Protein AF-A0A9W8V2T0-F1 (afdb_monomer)

Structure (mmCIF, N/CA/C/O backbone):
data_AF-A0A9W8V2T0-F1
#
_entry.id   AF-A0A9W8V2T0-F1
#
loop_
_atom_site.group_PDB
_atom_site.id
_atom_site.type_symbol
_atom_site.label_atom_id
_atom_site.label_alt_id
_atom_site.label_comp_id
_atom_site.label_asym_id
_atom_site.label_entity_id
_atom_site.label_seq_id
_atom_site.pdbx_PDB_ins_code
_atom_site.Cartn_x
_atom_site.Cartn_y
_atom_site.Cartn_z
_atom_site.occupancy
_atom_site.B_iso_or_equiv
_atom_site.auth_seq_id
_atom_site.auth_comp_id
_atom_site.auth_asym_id
_atom_site.auth_atom_id
_atom_site.pdbx_PDB_model_num
ATOM 1 N N . MET A 1 1 ? 50.355 -18.529 -44.257 1.00 28.36 1 MET A N 1
ATOM 2 C CA . MET A 1 1 ? 51.507 -19.377 -44.651 1.00 28.36 1 MET A CA 1
ATOM 3 C C . MET A 1 1 ? 52.404 -19.595 -43.433 1.00 28.36 1 MET A C 1
ATOM 5 O O . MET A 1 1 ? 52.186 -18.926 -42.431 1.00 28.36 1 MET A O 1
ATOM 9 N N . LYS A 1 2 ? 53.426 -20.462 -43.505 1.00 24.00 2 LYS A N 1
ATOM 10 C CA . LYS A 1 2 ? 54.658 -20.180 -42.750 1.00 24.00 2 LYS A CA 1
ATOM 11 C C . LYS A 1 2 ? 55.338 -19.019 -43.476 1.00 24.00 2 LYS A C 1
ATOM 13 O O . LYS A 1 2 ? 55.582 -19.161 -44.670 1.00 24.00 2 LYS A O 1
ATOM 18 N N . PHE A 1 3 ? 55.581 -17.896 -42.807 1.00 29.34 3 PHE A N 1
ATOM 19 C CA . PHE A 1 3 ? 56.509 -16.904 -43.347 1.00 29.34 3 PHE A CA 1
ATOM 20 C C . PHE A 1 3 ? 57.902 -17.537 -43.318 1.00 29.34 3 PHE A C 1
ATOM 22 O O . PHE A 1 3 ? 58.311 -18.086 -42.296 1.00 29.34 3 PHE A O 1
ATOM 29 N N . GLN A 1 4 ? 58.564 -17.573 -44.468 1.00 27.45 4 GLN A N 1
ATOM 30 C CA . GLN A 1 4 ? 59.850 -18.230 -44.653 1.00 27.45 4 GLN A CA 1
ATOM 31 C C . GLN A 1 4 ? 60.697 -17.293 -45.510 1.00 27.45 4 GLN A C 1
ATOM 33 O O . GLN A 1 4 ? 60.362 -17.095 -46.672 1.00 27.45 4 GLN A O 1
ATOM 38 N N . ALA A 1 5 ? 61.743 -16.729 -44.895 1.00 35.59 5 ALA A N 1
ATOM 39 C CA . ALA A 1 5 ? 62.474 -15.538 -45.339 1.00 35.59 5 ALA A CA 1
ATOM 40 C C . ALA A 1 5 ? 61.593 -14.272 -45.426 1.00 35.59 5 ALA A C 1
ATOM 42 O O . ALA A 1 5 ? 60.850 -14.070 -46.380 1.00 35.59 5 ALA A O 1
ATOM 43 N N . VAL A 1 6 ? 61.700 -13.413 -44.408 1.00 36.53 6 VAL A N 1
ATOM 44 C CA . VAL A 1 6 ? 61.225 -12.021 -44.403 1.00 36.53 6 VAL A CA 1
ATOM 45 C C . VAL A 1 6 ? 62.241 -11.182 -43.636 1.00 36.53 6 VAL A C 1
ATOM 47 O O . VAL A 1 6 ? 62.574 -11.533 -42.507 1.00 36.53 6 VAL A O 1
ATOM 50 N N . SER A 1 7 ? 62.698 -10.091 -44.253 1.00 43.28 7 SER A N 1
ATOM 51 C CA . SER A 1 7 ? 62.823 -8.759 -43.637 1.00 43.28 7 SER A CA 1
ATOM 52 C C . SER A 1 7 ? 63.526 -7.820 -44.618 1.00 43.28 7 SER A C 1
ATOM 54 O O . SER A 1 7 ? 64.754 -7.761 -44.662 1.00 43.28 7 SER A O 1
ATOM 56 N N . LEU A 1 8 ? 62.746 -7.073 -45.404 1.00 51.28 8 LEU A N 1
ATOM 57 C CA . LEU A 1 8 ? 63.236 -5.872 -46.080 1.00 51.28 8 LEU A CA 1
ATOM 58 C C . LEU A 1 8 ? 62.703 -4.630 -45.362 1.00 51.28 8 LEU A C 1
ATOM 60 O O . LEU A 1 8 ? 61.562 -4.594 -44.900 1.00 51.28 8 LEU A O 1
ATOM 64 N N . LEU A 1 9 ? 63.559 -3.619 -45.250 1.00 51.50 9 LEU A N 1
ATOM 65 C CA . LEU A 1 9 ? 63.324 -2.397 -44.490 1.00 51.50 9 LEU A CA 1
ATOM 66 C C . LEU A 1 9 ? 63.242 -1.219 -45.452 1.00 51.50 9 LEU A C 1
ATOM 68 O O . LEU A 1 9 ? 64.124 -1.056 -46.290 1.00 51.50 9 LEU A O 1
ATOM 72 N N . ALA A 1 10 ? 62.237 -0.357 -45.308 1.00 47.78 10 ALA A N 1
ATOM 73 C CA . ALA A 1 10 ? 62.127 0.832 -46.141 1.00 47.78 10 ALA A CA 1
ATOM 74 C C . ALA A 1 10 ? 61.798 2.094 -45.334 1.00 47.78 10 ALA A C 1
ATOM 76 O O . ALA A 1 10 ? 60.872 2.125 -44.521 1.00 47.78 10 ALA A O 1
ATOM 77 N N . LEU A 1 11 ? 62.567 3.153 -45.588 1.00 50.97 11 LEU A N 1
ATOM 78 C CA . LEU A 1 11 ? 62.460 4.448 -44.914 1.00 50.97 11 LEU A CA 1
ATOM 79 C C . LEU A 1 11 ? 61.895 5.501 -45.875 1.00 50.97 11 LEU A C 1
ATOM 81 O O . LEU A 1 11 ? 62.389 5.637 -46.998 1.00 50.97 11 LEU A O 1
ATOM 85 N N . LEU A 1 12 ? 60.866 6.242 -45.441 1.00 46.62 12 LEU A N 1
ATOM 86 C CA . LEU A 1 12 ? 60.100 7.165 -46.289 1.00 46.62 12 LEU A CA 1
ATOM 87 C C . LEU A 1 12 ? 59.777 8.484 -45.552 1.00 46.62 12 LEU A C 1
ATOM 89 O O . LEU A 1 12 ? 59.241 8.483 -44.444 1.00 46.62 12 LEU A O 1
ATOM 93 N N . SER A 1 13 ? 60.083 9.622 -46.181 1.00 43.47 13 SER A N 1
ATOM 94 C CA . SER A 1 13 ? 59.670 10.971 -45.763 1.00 43.47 13 SER A CA 1
ATOM 95 C C . SER A 1 13 ? 58.387 11.392 -46.493 1.00 43.47 13 SER A C 1
ATOM 97 O O . SER A 1 13 ? 58.352 11.435 -47.722 1.00 43.47 13 SER A O 1
ATOM 99 N N . LEU A 1 14 ? 57.317 11.724 -45.758 1.00 42.28 14 LEU A N 1
ATOM 100 C CA . LEU A 1 14 ? 55.991 11.952 -46.362 1.00 42.28 14 LEU A CA 1
ATOM 101 C C . LEU A 1 14 ? 55.842 13.274 -47.139 1.00 42.28 14 LEU A C 1
ATOM 103 O O . LEU A 1 14 ? 54.879 13.432 -47.887 1.00 42.28 14 LEU A O 1
ATOM 107 N N . SER A 1 15 ? 56.758 14.240 -46.991 1.00 41.16 15 SER A N 1
ATOM 108 C CA . SER A 1 15 ? 56.745 15.460 -47.812 1.00 41.16 15 SER A CA 1
ATOM 109 C C . SER A 1 15 ? 58.103 16.160 -47.892 1.00 41.16 15 SER A C 1
ATOM 111 O O . SER A 1 15 ? 58.844 16.229 -46.914 1.00 41.16 15 SER A O 1
ATOM 113 N N . VAL A 1 16 ? 58.385 16.782 -49.044 1.00 39.28 16 VAL A N 1
ATOM 114 C CA . VAL A 1 16 ? 59.597 17.596 -49.277 1.00 39.28 16 VAL A CA 1
ATOM 115 C C . VAL A 1 16 ? 59.691 18.786 -48.305 1.00 39.28 16 VAL A C 1
ATOM 117 O O . VAL A 1 16 ? 60.788 19.214 -47.950 1.00 39.28 16 VAL A O 1
ATOM 120 N N . SER A 1 17 ? 58.551 19.299 -47.828 1.00 39.34 17 SER A N 1
ATOM 121 C CA . SER A 1 17 ? 58.490 20.409 -46.867 1.00 39.34 17 SER A CA 1
ATOM 122 C C . SER A 1 17 ? 58.836 20.011 -45.426 1.00 39.34 17 SER A C 1
ATOM 124 O O . SER A 1 17 ? 59.241 20.881 -44.657 1.00 39.34 17 SER A O 1
ATOM 126 N N . ALA A 1 18 ? 58.729 18.730 -45.044 1.00 41.81 18 ALA A N 1
ATOM 127 C CA . ALA A 1 18 ? 59.015 18.289 -43.674 1.00 41.81 18 ALA A CA 1
ATOM 128 C C . ALA A 1 18 ? 60.490 18.501 -43.279 1.00 41.81 18 ALA A C 1
ATOM 130 O O . ALA A 1 18 ? 60.772 18.927 -42.159 1.00 41.81 18 ALA A O 1
ATOM 131 N N . GLN A 1 19 ? 61.433 18.302 -44.212 1.00 46.00 19 GLN A N 1
ATOM 132 C CA . GLN A 1 19 ? 62.866 18.524 -43.967 1.00 46.00 19 GLN A CA 1
ATOM 133 C C . GLN A 1 19 ? 63.206 19.959 -43.524 1.00 46.00 19 GLN A C 1
ATOM 135 O O . GLN A 1 19 ? 64.244 20.161 -42.906 1.00 46.00 19 GLN A O 1
ATOM 140 N N . GLN A 1 20 ? 62.373 20.966 -43.817 1.00 45.12 20 GLN A N 1
ATOM 141 C CA . GLN A 1 20 ? 62.678 22.362 -43.467 1.00 45.12 20 GLN A CA 1
ATOM 142 C C . GLN A 1 20 ? 62.466 22.677 -41.970 1.00 45.12 20 GLN A C 1
ATOM 144 O O . GLN A 1 20 ? 62.842 23.753 -41.509 1.00 45.12 20 GLN A O 1
ATOM 149 N N . VAL A 1 21 ? 61.890 21.735 -41.212 1.00 47.81 21 VAL A N 1
ATOM 150 C CA . VAL A 1 21 ? 61.624 21.828 -39.763 1.00 47.81 21 VAL A CA 1
ATOM 151 C C . VAL A 1 21 ? 62.543 20.893 -38.951 1.00 47.81 21 VAL A C 1
ATOM 153 O O . VAL A 1 21 ? 62.599 20.986 -37.725 1.00 47.81 21 VAL A O 1
ATOM 156 N N . ILE A 1 22 ? 63.282 19.995 -39.615 1.00 51.84 22 ILE A N 1
ATOM 157 C CA . ILE A 1 22 ? 63.989 18.866 -38.990 1.00 51.84 22 ILE A CA 1
ATOM 158 C C . ILE A 1 22 ? 65.500 18.995 -39.221 1.00 51.84 22 ILE A C 1
ATOM 160 O O . ILE A 1 22 ? 65.967 18.961 -40.357 1.00 51.84 22 ILE A O 1
ATOM 164 N N . GLY A 1 23 ? 66.258 19.159 -38.134 1.00 55.59 23 GLY A N 1
ATOM 165 C CA . GLY A 1 23 ? 67.717 19.285 -38.150 1.00 55.59 23 GLY A CA 1
ATOM 166 C C . GLY A 1 23 ? 68.472 17.957 -38.295 1.00 55.59 23 GLY A C 1
ATOM 167 O O . GLY A 1 23 ? 67.933 16.942 -38.733 1.00 55.59 23 GLY A O 1
ATOM 168 N N . ASN A 1 24 ? 69.750 17.971 -37.902 1.00 58.25 24 ASN A N 1
ATOM 169 C CA . ASN A 1 24 ? 70.648 16.816 -37.977 1.00 58.25 24 ASN A CA 1
ATOM 170 C C . ASN A 1 24 ? 70.260 15.739 -36.941 1.00 58.25 24 ASN A C 1
ATOM 172 O O . ASN A 1 24 ? 70.794 15.717 -35.828 1.00 58.25 24 ASN A O 1
ATOM 176 N N . GLY A 1 25 ? 69.327 14.864 -37.312 1.00 65.50 25 GLY A N 1
ATOM 177 C CA . GLY A 1 25 ? 68.981 13.643 -36.586 1.00 65.50 25 GLY A CA 1
ATOM 178 C C . GLY A 1 25 ? 69.480 12.382 -37.286 1.00 65.50 25 GLY A C 1
ATOM 179 O O . GLY A 1 25 ? 69.850 12.409 -38.459 1.00 65.50 25 GLY A O 1
ATOM 180 N N . ASN A 1 26 ? 69.459 11.269 -36.561 1.00 72.19 26 ASN A N 1
ATOM 181 C CA . ASN A 1 26 ? 69.753 9.933 -37.072 1.00 72.19 26 ASN A CA 1
ATOM 182 C C . ASN A 1 26 ? 68.609 8.964 -36.752 1.00 72.19 26 ASN A C 1
ATOM 184 O O . ASN A 1 26 ? 67.853 9.162 -35.799 1.00 72.19 26 ASN A O 1
ATOM 188 N N . ILE A 1 27 ? 68.500 7.900 -37.548 1.00 76.06 27 ILE A N 1
ATOM 189 C CA . ILE A 1 27 ? 67.590 6.781 -37.289 1.00 76.06 27 ILE A CA 1
ATOM 190 C C . ILE A 1 27 ? 68.438 5.567 -36.930 1.00 76.06 27 ILE A C 1
ATOM 192 O O . ILE A 1 27 ? 69.415 5.269 -37.618 1.00 76.06 27 ILE A O 1
ATOM 196 N N . THR A 1 28 ? 68.068 4.870 -35.859 1.00 77.88 28 THR A N 1
ATOM 197 C CA . THR A 1 28 ? 68.653 3.580 -35.483 1.00 77.88 28 THR A CA 1
ATOM 198 C C . THR A 1 28 ? 67.561 2.523 -35.461 1.00 77.88 28 THR A C 1
ATOM 200 O O . THR A 1 28 ? 66.512 2.721 -34.854 1.00 77.88 28 THR A O 1
ATOM 203 N N . VAL A 1 29 ? 67.815 1.396 -36.120 1.00 79.25 29 VAL A N 1
ATOM 204 C CA . VAL A 1 29 ? 66.940 0.223 -36.136 1.00 79.25 29 VAL A CA 1
ATOM 205 C C . VAL A 1 29 ? 67.746 -0.981 -35.668 1.00 79.25 29 VAL A C 1
ATOM 207 O O . VAL A 1 29 ? 68.859 -1.199 -36.146 1.00 79.25 29 VAL A O 1
ATOM 210 N N . ALA A 1 30 ? 67.195 -1.752 -34.732 1.00 79.00 30 ALA A N 1
ATOM 211 C CA . ALA A 1 30 ? 67.779 -3.002 -34.262 1.00 79.00 30 ALA A CA 1
ATOM 212 C C . ALA A 1 30 ? 66.838 -4.180 -34.537 1.00 79.00 30 ALA A C 1
ATOM 214 O O . ALA A 1 30 ? 65.644 -4.125 -34.230 1.00 79.00 30 ALA A O 1
ATOM 215 N N . PHE A 1 31 ? 67.399 -5.251 -35.091 1.00 78.94 31 PHE A N 1
ATOM 216 C CA . PHE A 1 31 ? 66.706 -6.496 -35.397 1.00 78.94 31 PHE A CA 1
ATOM 217 C C . PHE A 1 31 ? 67.126 -7.585 -34.411 1.00 78.94 31 PHE A C 1
ATOM 219 O O . PHE A 1 31 ? 68.320 -7.804 -34.191 1.00 78.94 31 PHE A O 1
ATOM 226 N N . PHE A 1 32 ? 66.149 -8.305 -33.863 1.00 76.69 32 PHE A N 1
ATOM 227 C CA . PHE A 1 32 ? 66.373 -9.413 -32.934 1.00 76.69 32 PHE A CA 1
ATOM 228 C C . PHE A 1 32 ? 65.732 -10.693 -33.475 1.00 76.69 32 PHE A C 1
ATOM 230 O O . PHE A 1 32 ? 64.674 -10.653 -34.112 1.00 76.69 32 PHE A O 1
ATOM 237 N N . ALA A 1 33 ? 66.392 -11.827 -33.240 1.00 72.81 33 ALA A N 1
ATOM 238 C CA . ALA A 1 33 ? 65.874 -13.137 -33.608 1.00 72.81 33 ALA A CA 1
ATOM 239 C C . ALA A 1 33 ? 64.736 -13.568 -32.662 1.00 72.81 33 ALA A C 1
ATOM 241 O O . ALA A 1 33 ? 64.640 -13.101 -31.524 1.00 72.81 33 ALA A O 1
ATOM 242 N N . ASP A 1 34 ? 63.853 -14.449 -33.136 1.00 65.75 34 ASP A N 1
ATOM 243 C CA . ASP A 1 34 ? 62.663 -14.886 -32.390 1.00 65.75 34 ASP A CA 1
ATOM 244 C C . ASP A 1 34 ? 62.957 -15.513 -31.011 1.00 65.75 34 ASP A C 1
ATOM 246 O O . ASP A 1 34 ? 62.076 -15.474 -30.146 1.00 65.75 34 ASP A O 1
ATOM 250 N N . ASP A 1 35 ? 64.154 -16.076 -30.818 1.00 64.69 35 ASP A N 1
ATOM 251 C CA . ASP A 1 35 ? 64.628 -16.770 -29.615 1.00 64.69 35 ASP A CA 1
ATOM 252 C C . ASP A 1 35 ? 65.257 -15.855 -28.544 1.00 64.69 35 ASP A C 1
ATOM 254 O O . ASP A 1 35 ? 65.386 -16.274 -27.392 1.00 64.69 35 ASP A O 1
ATOM 258 N N . GLU A 1 36 ? 65.557 -14.587 -28.854 1.00 62.25 36 GLU A N 1
ATOM 259 C CA . GLU A 1 36 ? 65.878 -13.585 -27.828 1.00 62.25 36 GLU A CA 1
ATOM 260 C C . GLU A 1 36 ? 64.585 -13.012 -27.211 1.00 62.25 36 GLU A C 1
ATOM 262 O O . GLU A 1 36 ? 64.104 -11.941 -27.590 1.00 62.25 36 GLU A O 1
ATOM 267 N N . GLU A 1 37 ? 63.978 -13.732 -26.259 1.00 52.22 37 GLU A N 1
ATOM 268 C CA . GLU A 1 37 ? 62.648 -13.353 -25.754 1.00 52.22 37 GLU A CA 1
ATOM 269 C C . GLU A 1 37 ? 62.604 -11.999 -25.014 1.00 52.22 37 GLU A C 1
ATOM 271 O O . GLU A 1 37 ? 61.654 -11.239 -25.228 1.00 52.22 37 GLU A O 1
ATOM 276 N N . ASP A 1 38 ? 63.630 -11.667 -24.221 1.00 52.16 38 ASP A N 1
ATOM 277 C CA . ASP A 1 38 ? 63.658 -10.489 -23.333 1.00 52.16 38 ASP A CA 1
ATOM 278 C C . ASP A 1 38 ? 64.275 -9.210 -23.948 1.00 52.16 38 ASP A C 1
ATOM 280 O O . ASP A 1 38 ? 64.099 -8.116 -23.402 1.00 52.16 38 ASP A O 1
ATOM 284 N N . SER A 1 39 ? 65.015 -9.294 -25.063 1.00 57.25 39 SER A N 1
ATOM 285 C CA . SER A 1 39 ? 65.868 -8.177 -25.526 1.00 57.25 39 SER A CA 1
ATOM 286 C C . SER A 1 39 ? 65.092 -6.970 -26.074 1.00 57.25 39 SER A C 1
ATOM 288 O O . SER A 1 39 ? 65.591 -5.844 -26.023 1.00 57.25 39 SER A O 1
ATOM 290 N N . CYS A 1 40 ? 63.850 -7.176 -26.523 1.00 55.22 40 CYS A N 1
ATOM 291 C CA . CYS A 1 40 ? 63.044 -6.177 -27.235 1.00 55.22 40 CYS A CA 1
ATOM 292 C C . CYS A 1 40 ? 62.039 -5.393 -26.353 1.00 55.22 40 CYS A C 1
ATOM 294 O O . CYS A 1 40 ? 61.228 -4.639 -26.881 1.00 55.22 40 CYS A O 1
ATOM 296 N N . GLN A 1 41 ? 62.047 -5.535 -25.021 1.00 54.66 41 GLN A N 1
ATOM 297 C CA . GLN A 1 41 ? 61.174 -4.722 -24.151 1.00 54.66 41 GLN A CA 1
ATOM 298 C C . GLN A 1 41 ? 61.734 -3.300 -23.962 1.00 54.66 41 GLN A C 1
ATOM 300 O O . GLN A 1 41 ? 62.947 -3.119 -23.831 1.00 54.66 41 GLN A O 1
ATOM 305 N N . ALA A 1 42 ? 60.874 -2.279 -23.925 1.00 51.66 42 ALA A N 1
ATOM 306 C CA . ALA A 1 42 ? 61.289 -0.874 -23.921 1.00 51.66 42 ALA A CA 1
ATOM 307 C C . ALA A 1 42 ? 61.959 -0.448 -22.599 1.00 51.66 42 ALA A C 1
ATOM 309 O O . ALA A 1 42 ? 61.271 -0.184 -21.620 1.00 51.66 42 ALA A O 1
ATOM 310 N N . ASP A 1 43 ? 63.299 -0.367 -22.584 1.00 48.12 43 ASP A N 1
ATOM 311 C CA . ASP A 1 43 ? 64.053 0.406 -21.581 1.00 48.12 43 ASP A CA 1
ATOM 312 C C . ASP A 1 43 ? 65.560 0.489 -21.923 1.00 48.12 43 ASP A C 1
ATOM 314 O O . ASP A 1 43 ? 66.242 -0.537 -21.899 1.00 48.12 43 ASP A O 1
ATOM 318 N N . ASN A 1 44 ? 66.077 1.701 -22.159 1.00 47.34 44 ASN A N 1
ATOM 319 C CA . ASN A 1 44 ? 67.501 2.095 -22.204 1.00 47.34 44 ASN A CA 1
ATOM 320 C C . ASN A 1 44 ? 68.463 1.491 -23.275 1.00 47.34 44 ASN A C 1
ATOM 322 O O . ASN A 1 44 ? 68.404 0.330 -23.676 1.00 47.34 44 ASN A O 1
ATOM 326 N N . ALA A 1 45 ? 69.444 2.311 -23.684 1.00 47.91 45 ALA A N 1
ATOM 327 C CA . ALA A 1 45 ? 70.300 2.139 -24.874 1.00 47.91 45 ALA A CA 1
ATOM 328 C C . ALA A 1 45 ? 71.278 0.936 -24.889 1.00 47.91 45 ALA A C 1
ATOM 330 O O . ALA A 1 45 ? 71.875 0.640 -25.929 1.00 47.91 45 ALA A O 1
ATOM 331 N N . ASN A 1 46 ? 71.425 0.202 -23.780 1.00 50.94 46 ASN A N 1
ATOM 332 C CA . ASN A 1 46 ? 72.304 -0.978 -23.690 1.00 50.94 46 ASN A CA 1
ATOM 333 C C . ASN A 1 46 ? 71.813 -2.183 -24.528 1.00 50.94 46 ASN A C 1
ATOM 335 O O . ASN A 1 46 ? 72.507 -3.191 -24.613 1.00 50.94 46 ASN A O 1
ATOM 339 N N . LYS A 1 47 ? 70.625 -2.106 -25.141 1.00 54.75 47 LYS A N 1
ATOM 340 C CA . LYS A 1 47 ? 70.033 -3.181 -25.964 1.00 54.75 47 LYS A CA 1
ATOM 341 C C . LYS A 1 47 ? 70.578 -3.253 -27.397 1.00 54.75 47 LYS A C 1
ATOM 343 O O . LYS A 1 47 ? 70.407 -4.262 -28.068 1.00 54.75 47 LYS A O 1
ATOM 348 N N . THR A 1 48 ? 71.341 -2.250 -27.836 1.00 56.84 48 THR A N 1
ATOM 349 C CA . THR A 1 48 ? 72.044 -2.234 -29.140 1.00 56.84 48 THR A CA 1
ATOM 350 C C . THR A 1 48 ? 73.270 -3.170 -29.213 1.00 56.84 48 THR A C 1
ATOM 352 O O . THR A 1 48 ? 74.066 -3.089 -30.146 1.00 56.84 48 THR A O 1
ATOM 355 N N . THR A 1 49 ? 73.469 -4.039 -28.213 1.00 58.28 49 THR A N 1
ATOM 356 C CA . THR A 1 49 ? 74.686 -4.857 -28.031 1.00 58.28 49 THR A CA 1
ATOM 357 C C . THR A 1 49 ? 74.502 -6.353 -28.346 1.00 58.28 49 THR A C 1
ATOM 359 O O . THR A 1 49 ? 75.495 -7.073 -28.355 1.00 58.28 49 THR A O 1
ATOM 362 N N . THR A 1 50 ? 73.278 -6.836 -28.619 1.00 64.69 50 THR A N 1
ATOM 363 C CA . THR A 1 50 ? 73.025 -8.235 -29.055 1.00 64.69 50 THR A CA 1
ATOM 364 C C . THR A 1 50 ? 72.445 -8.308 -30.467 1.00 64.69 50 THR A C 1
ATOM 366 O O . THR A 1 50 ? 73.015 -8.971 -31.334 1.00 64.69 50 THR A O 1
ATOM 369 N N . GLY A 1 51 ? 71.357 -7.573 -30.715 1.00 71.56 51 GLY A N 1
ATOM 370 C CA . GLY A 1 51 ? 70.696 -7.501 -32.018 1.00 71.56 51 GLY A CA 1
ATOM 371 C C . GLY A 1 51 ? 71.557 -6.866 -33.113 1.00 71.56 51 GLY A C 1
ATOM 372 O O . GLY A 1 51 ? 72.521 -6.146 -32.843 1.00 71.56 51 GLY A O 1
ATOM 373 N N . LEU A 1 52 ? 71.178 -7.109 -34.365 1.00 80.81 52 LEU A N 1
ATOM 374 C CA . LEU A 1 52 ? 71.801 -6.511 -35.546 1.00 80.81 52 LEU A CA 1
ATOM 375 C C . LEU A 1 52 ? 71.358 -5.054 -35.663 1.00 80.81 52 LEU A C 1
ATOM 377 O O . LEU A 1 52 ? 70.155 -4.799 -35.699 1.00 80.81 52 LEU A O 1
ATOM 381 N N . VAL A 1 53 ? 72.289 -4.098 -35.723 1.00 82.62 53 VAL A N 1
ATOM 382 C CA . VAL A 1 53 ? 71.942 -2.665 -35.685 1.00 82.62 53 VAL A CA 1
ATOM 383 C C . VAL A 1 53 ? 72.328 -1.961 -36.979 1.00 82.62 53 VAL A C 1
ATOM 385 O O . VAL A 1 53 ? 73.478 -2.030 -37.407 1.00 82.62 53 VAL A O 1
ATOM 388 N N . LEU A 1 54 ? 71.366 -1.238 -37.551 1.00 83.94 54 LEU A N 1
ATOM 389 C CA . LEU A 1 54 ? 71.521 -0.300 -38.659 1.00 83.94 54 LEU A CA 1
ATOM 390 C C . LEU A 1 54 ? 71.269 1.122 -38.143 1.00 83.94 54 LEU A C 1
ATOM 392 O O . LEU A 1 54 ? 70.152 1.452 -37.749 1.00 83.94 54 LEU A O 1
ATOM 396 N N . THR A 1 55 ? 72.292 1.976 -38.174 1.00 83.44 55 THR A N 1
ATOM 397 C CA . THR A 1 55 ? 72.177 3.413 -37.884 1.00 83.44 55 THR A CA 1
ATOM 398 C C . THR A 1 55 ? 72.467 4.214 -39.150 1.00 83.44 55 THR A C 1
ATOM 400 O O . THR A 1 55 ? 73.513 4.038 -39.774 1.00 83.44 55 THR A O 1
ATOM 403 N N . THR A 1 56 ? 71.579 5.131 -39.527 1.00 80.88 56 THR A N 1
ATOM 404 C CA . THR A 1 56 ? 71.853 6.107 -40.592 1.00 80.88 56 THR A CA 1
ATOM 405 C C . THR A 1 56 ? 72.630 7.294 -40.019 1.00 80.88 56 THR A C 1
ATOM 407 O O . THR A 1 56 ? 72.385 7.688 -38.882 1.00 80.88 56 THR A O 1
ATOM 410 N N . SER A 1 57 ? 73.572 7.892 -40.756 1.00 74.06 57 SER A N 1
ATOM 411 C CA . SER A 1 57 ? 74.167 9.179 -40.330 1.00 74.06 57 SER A CA 1
ATOM 412 C C . SER A 1 57 ? 73.302 10.383 -40.703 1.00 74.06 57 SER A C 1
ATOM 414 O O . SER A 1 57 ? 73.441 11.446 -40.106 1.00 74.06 57 SER A O 1
ATOM 416 N N . ASP A 1 58 ? 72.403 10.193 -41.670 1.00 71.06 58 ASP A N 1
ATOM 417 C CA . ASP A 1 58 ? 71.583 11.224 -42.295 1.00 71.06 58 ASP A CA 1
ATOM 418 C C . ASP A 1 58 ? 70.123 10.751 -42.415 1.00 71.06 58 ASP A C 1
ATOM 420 O O . ASP A 1 58 ? 69.828 9.551 -42.353 1.00 71.06 58 ASP A O 1
ATOM 424 N N . LEU A 1 59 ? 69.197 11.693 -42.610 1.00 70.31 59 LEU A N 1
ATOM 425 C CA . LEU A 1 59 ? 67.765 11.419 -42.763 1.00 70.31 59 LEU A CA 1
ATOM 426 C C . LEU A 1 59 ? 67.362 11.307 -44.254 1.00 70.31 59 LEU A C 1
ATOM 428 O O . LEU A 1 59 ? 67.606 12.258 -45.001 1.00 70.31 59 LEU A O 1
ATOM 432 N N . PRO A 1 60 ? 66.705 10.210 -44.699 1.00 67.12 60 PRO A N 1
ATOM 433 C CA . PRO A 1 60 ? 66.398 9.966 -46.114 1.00 67.12 60 PRO A CA 1
ATOM 434 C C . PRO A 1 60 ? 65.624 11.093 -46.819 1.00 67.12 60 PRO A C 1
ATOM 436 O O . PRO A 1 60 ? 64.445 11.349 -46.563 1.00 67.12 60 PRO A O 1
ATOM 439 N N . SER A 1 61 ? 66.266 11.737 -47.792 1.00 63.25 61 SER A N 1
ATOM 440 C CA . SER A 1 61 ? 65.625 12.732 -48.666 1.00 63.25 61 SER A CA 1
ATOM 441 C C . SER A 1 61 ? 64.568 12.132 -49.605 1.00 63.25 61 SER A C 1
ATOM 443 O O . SER A 1 61 ? 63.774 12.878 -50.172 1.00 63.25 61 SER A O 1
ATOM 445 N N . ALA A 1 62 ? 64.566 10.805 -49.768 1.00 65.81 62 ALA A N 1
ATOM 446 C CA . ALA A 1 62 ? 63.686 10.037 -50.639 1.00 65.81 62 ALA A CA 1
ATOM 447 C C . ALA A 1 62 ? 63.554 8.579 -50.146 1.00 65.81 62 ALA A C 1
ATOM 449 O O . ALA A 1 62 ? 64.355 8.115 -49.328 1.00 65.81 62 ALA A O 1
ATOM 450 N N . TYR A 1 63 ? 62.565 7.847 -50.674 1.00 71.38 63 TYR A N 1
ATOM 451 C CA . TYR A 1 63 ? 62.322 6.436 -50.349 1.00 71.38 63 TYR A CA 1
ATOM 452 C C . TYR A 1 63 ? 63.572 5.577 -50.580 1.00 71.38 63 TYR A C 1
ATOM 454 O O . TYR A 1 63 ? 64.089 5.533 -51.696 1.00 71.38 63 TYR A O 1
ATOM 462 N N . THR A 1 64 ? 64.056 4.910 -49.531 1.00 76.81 64 THR A N 1
ATOM 463 C CA . THR A 1 64 ? 65.274 4.083 -49.573 1.00 76.81 64 THR A CA 1
ATOM 464 C C . THR A 1 64 ? 64.969 2.693 -49.011 1.00 76.81 64 THR A C 1
ATOM 466 O O . THR A 1 64 ? 64.554 2.577 -47.856 1.00 76.81 64 THR A O 1
ATOM 469 N N . CYS A 1 65 ? 65.148 1.661 -49.840 1.00 78.94 65 CYS A N 1
ATOM 470 C CA . CYS A 1 65 ? 64.902 0.251 -49.521 1.00 78.94 65 CYS A CA 1
ATOM 471 C C . CYS A 1 65 ? 66.218 -0.467 -49.192 1.00 78.94 65 CYS A C 1
ATOM 473 O O . CYS A 1 65 ? 67.141 -0.445 -50.000 1.00 78.94 65 CYS A O 1
ATOM 475 N N . PHE A 1 66 ? 66.286 -1.121 -48.034 1.00 78.06 66 PHE A N 1
ATOM 476 C CA . PHE A 1 66 ? 67.432 -1.876 -47.537 1.00 78.06 66 PHE A CA 1
ATOM 477 C C . PHE A 1 66 ? 67.070 -3.364 -47.426 1.00 78.06 66 PHE A C 1
ATOM 479 O O . PHE A 1 66 ? 66.124 -3.723 -46.719 1.00 78.06 66 PHE A O 1
ATOM 486 N N . ASN A 1 67 ? 67.854 -4.242 -48.059 1.00 75.94 67 ASN A N 1
ATOM 487 C CA . ASN A 1 67 ? 67.743 -5.685 -47.843 1.00 75.94 67 ASN A CA 1
ATOM 488 C C . ASN A 1 67 ? 68.629 -6.132 -46.676 1.00 75.94 67 ASN A C 1
ATOM 490 O O . ASN A 1 67 ? 69.844 -5.930 -46.708 1.00 75.94 67 ASN A O 1
ATOM 494 N N . LEU A 1 68 ? 68.022 -6.753 -45.656 1.00 75.81 68 LEU A N 1
ATOM 495 C CA . LEU A 1 68 ? 68.727 -7.243 -44.469 1.00 75.81 68 LEU A CA 1
ATOM 496 C C . LEU A 1 68 ? 69.819 -8.252 -44.848 1.00 75.81 68 LEU A C 1
ATOM 498 O O . LEU A 1 68 ? 70.931 -8.169 -44.331 1.00 75.81 68 LEU A O 1
ATOM 502 N N . SER A 1 69 ? 69.517 -9.157 -45.786 1.00 73.81 69 SER A N 1
ATOM 503 C CA . SER A 1 69 ? 70.467 -10.190 -46.208 1.00 73.81 69 SER A CA 1
ATOM 504 C C . SER A 1 69 ? 71.665 -9.593 -46.938 1.00 73.81 69 SER A C 1
ATOM 506 O O . SER A 1 69 ? 72.797 -9.918 -46.595 1.00 73.81 69 SER A O 1
ATOM 508 N N . ASP A 1 70 ? 71.431 -8.677 -47.883 1.00 76.44 70 ASP A N 1
ATOM 509 C CA . ASP A 1 70 ? 72.508 -8.076 -48.678 1.00 76.44 70 ASP A CA 1
ATOM 510 C C . ASP A 1 70 ? 73.360 -7.090 -47.874 1.00 76.44 70 ASP A C 1
ATOM 512 O O . ASP A 1 70 ? 74.538 -6.918 -48.182 1.00 76.44 70 ASP A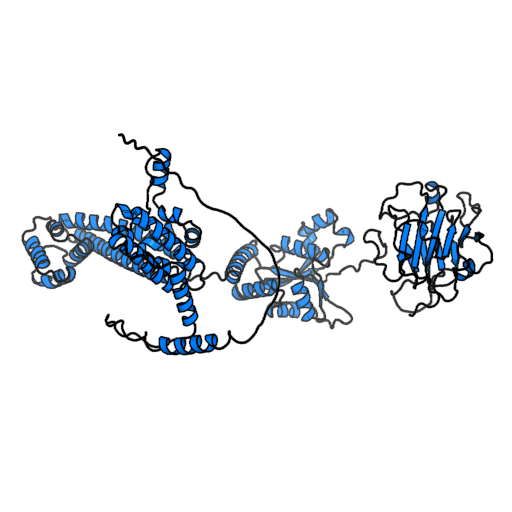 O 1
ATOM 516 N N . ILE A 1 71 ? 72.790 -6.403 -46.875 1.00 78.88 71 ILE A N 1
ATOM 517 C CA . ILE A 1 71 ? 73.521 -5.385 -46.109 1.00 78.88 71 ILE A CA 1
ATOM 518 C C . ILE A 1 71 ? 74.362 -6.001 -44.983 1.00 78.88 71 ILE A C 1
ATOM 520 O O . ILE A 1 71 ? 75.523 -5.626 -44.830 1.00 78.88 71 ILE A O 1
ATOM 524 N N . PHE A 1 72 ? 73.836 -6.987 -44.244 1.00 80.00 72 PHE A N 1
ATOM 525 C CA . PHE A 1 72 ? 74.573 -7.644 -43.156 1.00 80.00 72 PHE A CA 1
ATOM 526 C C . PHE A 1 72 ? 75.513 -8.765 -43.636 1.00 80.00 72 PHE A C 1
ATOM 528 O O . PHE A 1 72 ? 76.331 -9.233 -42.850 1.00 80.00 72 PHE A O 1
ATOM 535 N N . SER A 1 73 ? 75.478 -9.157 -44.919 1.00 75.81 73 SER A N 1
ATOM 536 C CA . SER A 1 73 ? 76.491 -10.044 -45.517 1.00 75.81 73 SER A CA 1
ATOM 537 C C . SER A 1 73 ? 77.701 -9.315 -46.130 1.00 75.81 73 SER A C 1
ATOM 539 O O . SER A 1 73 ? 78.561 -9.965 -46.727 1.00 75.81 73 SER A O 1
ATOM 541 N N . GLN A 1 74 ? 77.764 -7.980 -46.068 1.00 76.44 74 GLN A N 1
ATOM 542 C CA . GLN A 1 74 ? 78.891 -7.198 -46.595 1.00 76.44 74 GLN A CA 1
ATOM 543 C C . GLN A 1 74 ? 80.053 -7.129 -45.599 1.00 76.44 74 GLN A C 1
ATOM 545 O O . GLN A 1 74 ? 79.853 -7.055 -44.396 1.00 76.44 74 GLN A O 1
ATOM 550 N N . SER A 1 75 ? 81.287 -7.075 -46.108 1.00 73.12 75 SER A N 1
ATOM 551 C CA . SER A 1 75 ? 82.521 -7.018 -45.302 1.00 73.12 75 SER A CA 1
ATOM 552 C C . SER A 1 75 ? 82.849 -5.639 -44.709 1.00 73.12 75 SER A C 1
ATOM 554 O O . SER A 1 75 ? 83.987 -5.413 -44.296 1.00 73.12 75 SER A O 1
ATOM 556 N N . ASN A 1 76 ? 81.917 -4.687 -44.773 1.00 82.56 76 ASN A N 1
ATOM 557 C CA . ASN A 1 76 ? 82.159 -3.280 -44.473 1.00 82.56 76 ASN A CA 1
ATOM 558 C C . ASN A 1 76 ? 81.117 -2.782 -43.465 1.00 82.56 76 ASN A C 1
ATOM 560 O O . ASN A 1 76 ? 79.920 -2.862 -43.734 1.00 82.56 76 ASN A O 1
ATOM 564 N N . ASP A 1 77 ? 81.564 -2.178 -42.362 1.00 81.31 77 ASP A N 1
ATOM 565 C CA . ASP A 1 77 ? 80.664 -1.577 -41.367 1.00 81.31 77 ASP A CA 1
ATOM 566 C C . ASP A 1 77 ? 79.948 -0.315 -41.874 1.00 81.31 77 ASP A C 1
ATOM 568 O O . ASP A 1 77 ? 78.950 0.095 -41.294 1.00 81.31 77 ASP A O 1
ATOM 572 N N . THR A 1 78 ? 80.449 0.348 -42.924 1.00 85.19 78 THR A N 1
ATOM 573 C CA . THR A 1 78 ? 79.858 1.592 -43.449 1.00 85.19 78 THR A CA 1
ATOM 574 C C . THR A 1 78 ? 79.689 1.582 -44.960 1.00 85.19 78 THR A C 1
ATOM 576 O O . THR A 1 78 ? 80.479 0.982 -45.694 1.00 85.19 78 THR A O 1
ATOM 579 N N . GLY A 1 79 ? 78.677 2.313 -45.426 1.00 85.25 79 GLY A N 1
ATOM 580 C CA . GLY A 1 79 ? 78.391 2.470 -46.845 1.00 85.25 79 GLY A CA 1
ATOM 581 C C . GLY A 1 79 ? 77.443 3.625 -47.161 1.00 85.25 79 GLY A C 1
ATOM 582 O O . GLY A 1 79 ? 77.157 4.497 -46.337 1.00 85.25 79 GLY A O 1
ATOM 583 N N . PHE A 1 80 ? 76.975 3.636 -48.404 1.00 84.88 80 PHE A N 1
ATOM 584 C CA . PHE A 1 80 ? 75.967 4.559 -48.912 1.00 84.88 80 PHE A CA 1
ATOM 585 C C . PHE A 1 80 ? 74.972 3.775 -49.760 1.00 84.88 80 PHE A C 1
ATOM 587 O O . PHE A 1 80 ? 75.375 2.917 -50.546 1.00 84.88 80 PHE A O 1
ATOM 594 N N . MET A 1 81 ? 73.684 4.065 -49.609 1.00 82.31 81 MET A N 1
ATOM 595 C CA . MET A 1 81 ? 72.622 3.459 -50.401 1.00 82.31 81 MET A CA 1
ATOM 596 C C . MET A 1 81 ? 71.866 4.548 -51.156 1.00 82.31 81 MET A C 1
ATOM 598 O O . MET A 1 81 ? 71.354 5.485 -50.547 1.00 82.31 81 MET A O 1
ATOM 602 N N . ASN A 1 82 ? 71.810 4.433 -52.485 1.00 80.12 82 ASN A N 1
ATOM 603 C CA . ASN A 1 82 ? 70.995 5.323 -53.310 1.00 80.12 82 ASN A CA 1
ATOM 604 C C . ASN A 1 82 ? 69.514 5.126 -52.969 1.00 80.12 82 ASN A C 1
ATOM 606 O O . ASN A 1 82 ? 69.062 3.993 -52.815 1.00 80.12 82 ASN A O 1
ATOM 610 N N . ALA A 1 83 ? 68.754 6.216 -52.913 1.00 73.50 83 ALA A N 1
ATOM 611 C CA . ALA A 1 83 ? 67.308 6.131 -52.785 1.00 73.50 83 ALA A CA 1
ATOM 612 C C . ALA A 1 83 ? 66.679 5.578 -54.076 1.00 73.50 83 ALA A C 1
ATOM 614 O O . ALA A 1 83 ? 67.100 5.912 -55.188 1.00 73.50 83 ALA A O 1
ATOM 615 N N . THR A 1 84 ? 65.639 4.762 -53.916 1.00 71.88 84 THR A N 1
ATOM 616 C CA . THR A 1 84 ? 64.879 4.114 -54.994 1.00 71.88 84 THR A CA 1
ATOM 617 C C . THR A 1 84 ? 64.198 5.146 -55.899 1.00 71.88 84 THR A C 1
ATOM 619 O O . THR A 1 84 ? 64.049 4.931 -57.102 1.00 71.88 84 THR A O 1
ATOM 622 N N . TRP A 1 85 ? 63.797 6.290 -55.334 1.00 66.56 85 TRP A N 1
ATOM 623 C CA . TRP A 1 85 ? 63.210 7.416 -56.063 1.00 66.56 85 TRP A CA 1
ATOM 624 C C . TRP A 1 85 ? 64.173 8.608 -56.137 1.00 66.56 85 TRP A C 1
ATOM 626 O O . TRP A 1 85 ? 64.998 8.829 -55.250 1.00 66.56 85 TRP A O 1
ATOM 636 N N . LYS A 1 86 ? 64.053 9.398 -57.210 1.00 68.69 86 LYS A N 1
ATOM 637 C CA . LYS A 1 86 ? 64.838 10.620 -57.433 1.00 68.69 86 LYS A CA 1
ATOM 638 C C . LYS A 1 86 ? 64.062 11.838 -56.954 1.00 68.69 86 LYS A C 1
ATOM 640 O O . LYS A 1 86 ? 63.001 12.130 -57.503 1.00 68.69 86 LYS A O 1
ATOM 645 N N . VAL A 1 87 ? 64.606 12.555 -55.976 1.00 62.72 87 VAL A N 1
ATOM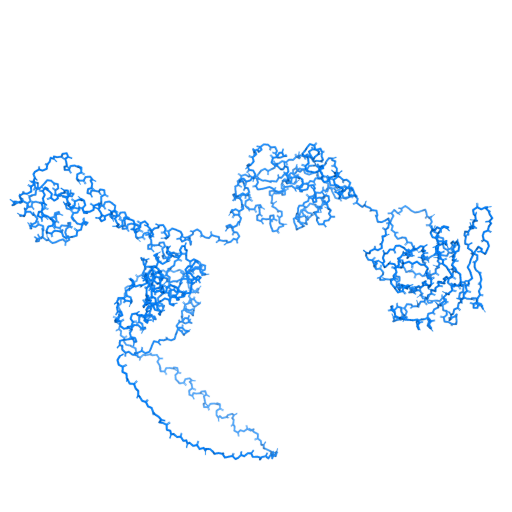 646 C CA . VAL A 1 87 ? 64.053 13.825 -55.499 1.00 62.72 87 VAL A CA 1
ATOM 647 C C . VAL A 1 87 ? 64.816 14.992 -56.113 1.00 62.72 87 VAL A C 1
ATOM 649 O O . VAL A 1 87 ? 66.048 15.033 -56.151 1.00 62.72 87 VAL A O 1
ATOM 652 N N . TYR A 1 88 ? 64.041 15.945 -56.614 1.00 65.75 88 TYR A N 1
ATOM 653 C CA . TYR A 1 88 ? 64.511 17.164 -57.251 1.00 65.75 88 TYR A CA 1
ATOM 654 C C . TYR A 1 88 ? 64.187 18.359 -56.353 1.00 65.75 88 TYR A C 1
ATOM 656 O O . TYR A 1 88 ? 63.173 18.354 -55.652 1.00 65.75 88 TYR A O 1
ATOM 664 N N . ASP A 1 89 ? 65.051 19.368 -56.365 1.00 63.50 89 ASP A N 1
ATOM 665 C CA . ASP A 1 89 ? 64.801 20.648 -55.699 1.00 63.50 89 ASP A CA 1
ATOM 666 C C . ASP A 1 89 ? 63.780 21.494 -56.492 1.00 63.50 89 ASP A C 1
ATOM 668 O O . ASP A 1 89 ? 63.409 21.154 -57.619 1.00 63.50 89 ASP A O 1
ATOM 672 N N . LEU A 1 90 ? 63.344 22.624 -55.932 1.00 63.66 90 LEU A N 1
ATOM 673 C CA . LEU A 1 90 ? 62.390 23.558 -56.548 1.00 63.66 90 LEU A CA 1
ATOM 674 C C . LEU A 1 90 ? 62.850 24.072 -57.928 1.00 63.66 90 LEU A C 1
ATOM 676 O O . LEU A 1 90 ? 62.016 24.320 -58.798 1.00 63.66 90 LEU A O 1
ATOM 680 N N . ASP A 1 91 ? 64.166 24.153 -58.149 1.00 68.50 91 ASP A N 1
ATOM 681 C CA . ASP A 1 91 ? 64.798 24.508 -59.430 1.00 68.50 91 ASP A CA 1
ATOM 682 C C . ASP A 1 91 ? 65.022 23.296 -60.371 1.00 68.50 91 ASP A C 1
ATOM 684 O O . ASP A 1 91 ? 65.805 23.373 -61.317 1.00 68.50 91 ASP A O 1
ATOM 688 N N . TYR A 1 92 ? 64.364 22.155 -60.123 1.00 64.19 92 TYR A N 1
ATOM 689 C CA . TYR A 1 92 ? 64.449 20.899 -60.897 1.00 64.19 92 TYR A CA 1
ATOM 690 C C . TYR A 1 92 ? 65.845 20.244 -60.990 1.00 64.19 92 TYR A C 1
ATOM 692 O O . TYR A 1 92 ? 66.042 19.294 -61.751 1.00 64.19 92 TYR A O 1
ATOM 700 N N . ASN A 1 93 ? 66.811 20.680 -60.180 1.00 70.94 93 ASN A N 1
ATOM 701 C CA . ASN A 1 93 ? 68.098 19.997 -60.026 1.00 70.94 93 ASN A CA 1
ATOM 702 C C . ASN A 1 93 ? 67.944 18.744 -59.150 1.00 70.94 93 ASN A C 1
ATOM 704 O O . ASN A 1 93 ? 67.184 18.757 -58.183 1.00 70.94 93 ASN A O 1
ATOM 708 N N . LEU A 1 94 ? 68.662 17.659 -59.465 1.00 69.19 94 LEU A N 1
ATOM 709 C CA . LEU A 1 94 ? 68.678 16.455 -58.625 1.00 69.19 94 LEU A CA 1
ATOM 710 C C . LEU A 1 94 ? 69.351 16.779 -57.282 1.00 69.19 94 LEU A C 1
ATOM 712 O O . LEU A 1 94 ? 70.441 17.351 -57.263 1.00 69.19 94 LEU A O 1
ATOM 716 N N . ARG A 1 95 ? 68.715 16.421 -56.163 1.00 63.19 95 ARG A N 1
ATOM 717 C CA . ARG A 1 95 ? 69.231 16.738 -54.827 1.00 63.19 95 ARG A CA 1
ATOM 718 C C . ARG A 1 95 ? 70.282 15.714 -54.397 1.00 63.19 95 ARG A C 1
ATOM 720 O O . ARG A 1 95 ? 69.941 14.627 -53.940 1.00 63.19 95 ARG A O 1
ATOM 727 N N . GLU A 1 96 ? 71.557 16.061 -54.531 1.00 61.84 96 GLU A N 1
ATOM 728 C CA . GLU A 1 96 ? 72.670 15.202 -54.110 1.00 61.84 96 GLU A CA 1
ATOM 729 C C . GLU A 1 96 ? 73.079 15.453 -52.640 1.00 61.84 96 GLU A C 1
ATOM 731 O O . GLU A 1 96 ? 73.148 16.612 -52.224 1.00 61.84 96 GLU A O 1
ATOM 736 N N . PRO A 1 97 ? 73.375 14.402 -51.845 1.00 64.00 97 PRO A N 1
ATOM 737 C CA . PRO A 1 97 ? 73.233 12.979 -52.169 1.00 64.00 97 PRO A CA 1
ATOM 738 C C . PRO A 1 97 ? 71.761 12.507 -52.166 1.00 64.00 97 PRO A C 1
ATOM 740 O O . PRO A 1 97 ? 71.021 12.713 -51.203 1.00 64.00 97 PRO A O 1
ATOM 743 N N . ASN A 1 98 ? 71.340 11.813 -53.232 1.00 72.38 98 ASN A N 1
ATOM 744 C CA . ASN A 1 98 ? 70.000 11.217 -53.348 1.00 72.38 98 ASN A CA 1
ATOM 745 C C . ASN A 1 98 ? 70.009 9.793 -52.761 1.00 72.38 98 ASN A C 1
ATOM 747 O O . ASN A 1 98 ? 69.957 8.799 -53.489 1.00 72.38 98 ASN A O 1
ATOM 751 N N . GLY A 1 99 ? 70.161 9.696 -51.442 1.00 74.44 99 GLY A N 1
ATOM 752 C CA . GLY A 1 99 ? 70.327 8.436 -50.722 1.00 74.44 99 GLY A CA 1
ATOM 753 C C . GLY A 1 99 ? 70.729 8.649 -49.265 1.00 74.44 99 GLY A C 1
ATOM 754 O O . GLY A 1 99 ? 70.651 9.765 -48.755 1.00 74.44 99 GLY A O 1
ATOM 755 N N . VAL A 1 100 ? 71.159 7.577 -48.601 1.00 80.44 100 VAL A N 1
ATOM 756 C CA . VAL A 1 100 ? 71.462 7.557 -47.163 1.00 80.44 100 VAL A CA 1
ATOM 757 C C . VAL A 1 100 ? 72.801 6.877 -46.890 1.00 80.44 100 VAL A C 1
ATOM 759 O O . VAL A 1 100 ? 73.063 5.768 -47.361 1.00 80.44 100 VAL A O 1
ATOM 762 N N . HIS A 1 101 ? 73.638 7.532 -46.085 1.00 83.88 101 HIS A N 1
ATOM 763 C CA . HIS A 1 101 ? 74.826 6.930 -45.485 1.00 83.88 101 HIS A CA 1
ATOM 764 C C . HIS A 1 101 ? 74.445 6.091 -44.262 1.00 83.88 101 HIS A C 1
ATOM 766 O O . HIS A 1 101 ? 73.634 6.508 -43.429 1.00 83.88 101 HIS A O 1
ATOM 772 N N . TRP A 1 102 ? 75.037 4.903 -44.159 1.00 86.56 102 TRP A N 1
ATOM 773 C CA . TRP A 1 102 ? 74.709 3.916 -43.134 1.00 86.56 102 TRP A CA 1
ATOM 774 C C . TRP A 1 102 ? 75.950 3.370 -42.427 1.00 86.56 102 TRP A C 1
ATOM 776 O O . TRP A 1 102 ? 77.031 3.265 -43.010 1.00 86.56 102 TRP A O 1
ATOM 786 N N . LEU A 1 103 ? 75.751 3.015 -41.159 1.00 86.88 103 LEU A N 1
ATOM 787 C CA . LEU A 1 103 ? 76.681 2.349 -40.256 1.00 86.88 103 LEU A CA 1
ATOM 788 C C . LEU A 1 103 ? 75.982 1.112 -39.680 1.00 86.88 103 LEU A C 1
ATOM 790 O O . LEU A 1 103 ? 74.892 1.218 -39.116 1.00 86.88 103 LEU A O 1
ATOM 794 N N . LEU A 1 104 ? 76.625 -0.042 -39.791 1.00 85.88 104 LEU A N 1
ATOM 795 C CA . LEU A 1 104 ? 76.203 -1.293 -39.180 1.00 85.88 104 LEU A CA 1
ATOM 796 C C . LEU A 1 104 ? 76.965 -1.567 -37.882 1.00 85.88 104 LEU A C 1
ATOM 798 O O . LEU A 1 104 ? 78.056 -1.043 -37.651 1.00 85.88 104 LEU A O 1
ATOM 802 N N . ARG A 1 105 ? 76.372 -2.397 -37.020 1.00 83.62 105 ARG A N 1
ATOM 803 C CA . ARG A 1 105 ? 77.036 -3.015 -35.864 1.00 83.62 105 ARG A CA 1
ATOM 804 C C . ARG A 1 105 ? 76.561 -4.451 -35.680 1.00 83.62 105 ARG A C 1
ATOM 806 O O . ARG A 1 105 ? 75.439 -4.792 -36.055 1.00 83.62 105 ARG A O 1
ATOM 813 N N . ASN A 1 106 ? 77.416 -5.247 -35.042 1.00 79.94 106 ASN A N 1
ATOM 814 C CA . ASN A 1 106 ? 77.188 -6.654 -34.708 1.00 79.94 106 ASN A CA 1
ATOM 815 C C . ASN A 1 106 ? 77.017 -7.563 -35.948 1.00 79.94 106 ASN A C 1
ATOM 817 O O . ASN A 1 106 ? 76.345 -8.580 -35.861 1.00 79.94 106 ASN A O 1
ATOM 821 N N . GLN A 1 107 ? 77.641 -7.237 -37.093 1.00 76.88 107 GLN A N 1
ATOM 822 C CA . GLN A 1 107 ? 77.573 -8.059 -38.320 1.00 76.88 107 GLN A CA 1
ATOM 823 C C . GLN A 1 107 ? 77.923 -9.541 -38.071 1.00 76.88 107 GLN A C 1
ATOM 825 O O . GLN A 1 107 ? 77.283 -10.427 -38.634 1.00 76.88 107 GLN A O 1
ATOM 830 N N . ASP A 1 108 ? 78.869 -9.815 -37.165 1.00 76.62 108 ASP A N 1
ATOM 831 C CA . ASP A 1 108 ? 79.289 -11.168 -36.771 1.00 76.62 108 ASP A CA 1
ATOM 832 C C . ASP A 1 108 ? 78.164 -12.054 -36.180 1.00 76.62 108 ASP A C 1
ATOM 834 O O . ASP A 1 108 ? 78.348 -13.269 -36.090 1.00 76.62 108 ASP A O 1
ATOM 838 N N . SER A 1 109 ? 77.015 -11.493 -35.764 1.00 76.12 109 SER A N 1
ATOM 839 C CA . SER A 1 109 ? 75.858 -12.254 -35.251 1.00 76.12 109 SER A CA 1
ATOM 840 C C . SER A 1 109 ? 74.740 -12.492 -36.281 1.00 76.12 109 SER A C 1
ATOM 842 O O . SER A 1 109 ? 73.671 -12.995 -35.924 1.00 76.12 109 SER A O 1
ATOM 844 N N . PHE A 1 110 ? 74.961 -12.175 -37.563 1.00 80.31 110 PHE A N 1
ATOM 845 C CA . PHE A 1 110 ? 73.980 -12.426 -38.623 1.00 80.31 110 PHE A CA 1
ATOM 846 C C . PHE A 1 110 ? 73.969 -13.901 -39.069 1.00 80.31 110 PHE A C 1
ATOM 848 O O . PHE A 1 110 ? 74.923 -14.382 -39.683 1.00 80.31 110 PHE A O 1
ATOM 855 N N . ASP A 1 111 ? 72.857 -14.610 -38.835 1.00 77.38 111 ASP A N 1
ATOM 856 C CA . ASP A 1 111 ? 72.572 -15.893 -39.490 1.00 77.38 111 ASP A CA 1
ATOM 857 C C . ASP A 1 111 ? 71.468 -15.740 -40.542 1.00 77.38 111 ASP A C 1
ATOM 859 O O . ASP A 1 111 ? 70.296 -15.539 -40.232 1.00 77.38 111 ASP A O 1
ATOM 863 N N . SER A 1 112 ? 71.852 -15.988 -41.794 1.00 72.31 112 SER A N 1
ATOM 864 C CA . SER A 1 112 ? 71.001 -16.223 -42.971 1.00 72.31 112 SER A CA 1
ATOM 865 C C . SER A 1 112 ? 69.765 -17.129 -42.785 1.00 72.31 112 SER A C 1
ATOM 867 O O . SER A 1 112 ? 68.902 -17.162 -43.661 1.00 72.31 112 SER A O 1
ATOM 869 N N . LYS A 1 113 ? 69.693 -17.921 -41.707 1.00 70.62 113 LYS A N 1
ATOM 870 C CA . LYS A 1 113 ? 68.602 -18.866 -41.405 1.00 70.62 113 LYS A CA 1
ATOM 871 C C . LYS A 1 113 ? 67.760 -18.476 -40.188 1.00 70.62 113 LYS A C 1
ATOM 873 O O . LYS A 1 113 ? 66.743 -19.131 -39.949 1.00 70.62 113 LYS A O 1
ATOM 878 N N . ALA A 1 114 ? 68.169 -17.467 -39.422 1.00 70.56 114 ALA A N 1
ATOM 879 C CA . ALA A 1 114 ? 67.401 -16.972 -38.286 1.00 70.56 114 ALA A CA 1
ATOM 880 C C . ALA A 1 114 ? 66.198 -16.136 -38.757 1.00 70.56 114 ALA A C 1
ATOM 882 O O . ALA A 1 114 ? 66.212 -15.539 -39.834 1.00 70.56 114 ALA A O 1
ATOM 883 N N . ASN A 1 115 ? 65.135 -16.099 -37.948 1.00 70.25 115 ASN A N 1
ATOM 884 C CA . ASN A 1 115 ? 63.953 -15.287 -38.228 1.00 70.25 115 ASN A CA 1
ATOM 885 C C . ASN A 1 115 ? 64.003 -13.999 -37.399 1.00 70.25 115 ASN A C 1
ATOM 887 O O . ASN A 1 115 ? 63.740 -14.023 -36.197 1.00 70.25 115 ASN A O 1
ATOM 891 N N . TYR A 1 116 ? 64.340 -12.885 -38.044 1.00 72.69 116 TYR A N 1
ATOM 892 C CA . TYR A 1 116 ? 64.432 -11.567 -37.415 1.00 72.69 116 TYR A CA 1
ATOM 893 C C . TYR A 1 116 ? 63.070 -10.850 -37.457 1.00 72.69 116 TYR A C 1
ATOM 895 O O . TYR A 1 116 ? 62.896 -9.880 -38.196 1.00 72.69 116 TYR A O 1
ATOM 903 N N . SER A 1 117 ? 62.080 -11.362 -36.705 1.00 66.44 117 SER A N 1
ATOM 904 C CA . SER A 1 117 ? 60.697 -10.833 -36.694 1.00 66.44 117 SER A CA 1
ATOM 905 C C . SER A 1 117 ? 60.399 -9.813 -35.581 1.00 66.44 117 SER A C 1
ATOM 907 O O . SER A 1 117 ? 59.262 -9.361 -35.412 1.00 66.44 117 SER A O 1
ATOM 909 N N . ARG A 1 118 ? 61.425 -9.422 -34.819 1.00 69.06 118 ARG A N 1
ATOM 910 C CA . ARG A 1 118 ? 61.348 -8.426 -33.744 1.00 69.06 118 ARG A CA 1
ATOM 911 C C . ARG A 1 118 ? 62.182 -7.208 -34.137 1.00 69.06 118 ARG A C 1
ATOM 913 O O . ARG A 1 118 ? 63.385 -7.342 -34.368 1.00 69.06 118 ARG A O 1
ATOM 920 N N . VAL A 1 119 ? 61.552 -6.036 -34.220 1.00 71.50 119 VAL A N 1
ATOM 921 C CA . VAL A 1 119 ? 62.186 -4.803 -34.706 1.00 71.50 119 VAL A CA 1
ATOM 922 C C . VAL A 1 119 ? 61.976 -3.676 -33.701 1.00 71.50 119 VAL A C 1
ATOM 924 O O . VAL A 1 119 ? 60.851 -3.295 -33.379 1.00 71.50 119 VAL A O 1
ATOM 927 N N . TRP A 1 120 ? 63.082 -3.116 -33.225 1.00 73.12 120 TRP A N 1
ATOM 928 C CA . TRP A 1 120 ? 63.104 -1.871 -32.465 1.00 73.12 120 TRP A CA 1
ATOM 929 C C . TRP A 1 120 ? 63.575 -0.736 -33.365 1.00 73.12 120 TRP A C 1
ATOM 931 O O . TRP A 1 120 ? 64.530 -0.920 -34.120 1.00 73.12 120 TRP A O 1
ATOM 941 N N . TYR A 1 121 ? 62.949 0.436 -33.267 1.00 73.75 121 TYR A N 1
ATOM 942 C CA . TYR A 1 121 ? 63.433 1.633 -33.946 1.00 73.75 121 TYR A CA 1
ATOM 943 C C . TYR A 1 121 ? 63.388 2.871 -33.044 1.00 73.75 121 TYR A C 1
ATOM 945 O O . TYR A 1 121 ? 62.519 3.018 -32.184 1.00 73.75 121 TYR A O 1
ATOM 953 N N . GLU A 1 122 ? 64.338 3.772 -33.271 1.00 72.06 122 GLU A N 1
ATOM 954 C CA . GLU A 1 122 ? 64.512 5.035 -32.560 1.00 72.06 122 GLU A CA 1
ATOM 955 C C . GLU A 1 122 ? 64.912 6.132 -33.554 1.00 72.06 122 GLU A C 1
ATOM 957 O O . GLU A 1 122 ? 65.740 5.909 -34.445 1.00 72.06 122 GLU A O 1
ATOM 962 N N . GLN A 1 123 ? 64.339 7.328 -33.398 1.00 69.00 123 GLN A N 1
ATOM 963 C CA . GLN A 1 123 ? 64.754 8.523 -34.133 1.00 69.00 123 GLN A CA 1
ATOM 964 C C . GLN A 1 123 ? 65.196 9.597 -33.140 1.00 69.00 123 GLN A C 1
ATOM 966 O O . GLN A 1 123 ? 64.380 10.185 -32.432 1.00 69.00 123 GLN A O 1
ATOM 971 N N . VAL A 1 124 ? 66.497 9.878 -33.108 1.00 61.94 124 VAL A N 1
ATOM 972 C CA . VAL A 1 124 ? 67.080 10.821 -32.148 1.00 61.94 124 VAL A CA 1
ATOM 973 C C . VAL A 1 124 ? 67.174 12.217 -32.771 1.00 61.94 124 VAL A C 1
ATOM 975 O O . VAL A 1 124 ? 67.385 12.374 -33.976 1.00 61.94 124 VAL A O 1
ATOM 978 N N . ASN A 1 125 ? 67.078 13.245 -31.922 1.00 57.44 125 ASN A N 1
ATOM 979 C CA . ASN A 1 125 ? 67.372 14.643 -32.255 1.00 57.44 125 ASN A CA 1
ATOM 980 C C . ASN A 1 125 ? 66.367 15.323 -33.219 1.00 57.44 125 ASN A C 1
ATOM 982 O O . ASN A 1 125 ? 66.745 16.169 -34.031 1.00 57.44 125 ASN A O 1
ATOM 986 N N . GLN A 1 126 ? 65.073 14.988 -33.112 1.00 59.00 126 GLN A N 1
ATOM 987 C CA . GLN A 1 126 ? 63.991 15.756 -33.748 1.00 59.00 126 GLN A CA 1
ATOM 988 C C . GLN A 1 126 ? 63.943 17.200 -33.202 1.00 59.00 126 GLN A C 1
ATOM 990 O O . GLN A 1 126 ? 64.036 17.417 -31.996 1.00 59.00 126 GLN A O 1
ATOM 995 N N . THR A 1 127 ? 63.757 18.197 -34.074 1.00 54.16 127 THR A N 1
ATOM 996 C CA . THR A 1 127 ? 63.780 19.635 -33.718 1.00 54.16 127 THR A CA 1
ATOM 997 C C . THR A 1 127 ? 62.388 20.285 -33.653 1.00 54.16 127 THR A C 1
ATOM 999 O O . THR A 1 127 ? 62.217 21.434 -34.057 1.00 54.16 127 THR A O 1
ATOM 1002 N N . GLY A 1 128 ? 61.388 19.558 -33.146 1.00 60.56 128 GLY A N 1
ATOM 1003 C CA . GLY A 1 128 ? 60.011 20.035 -32.949 1.00 60.56 128 GLY A CA 1
ATOM 1004 C C . GLY A 1 128 ? 59.424 19.606 -31.599 1.00 60.56 128 GLY A C 1
ATOM 1005 O O . GLY A 1 128 ? 60.065 18.878 -30.844 1.00 60.56 128 GLY A O 1
ATOM 1006 N N . GLU A 1 129 ? 58.204 20.052 -31.284 1.00 57.44 129 GLU A N 1
ATOM 1007 C CA . GLU A 1 129 ? 57.461 19.546 -30.120 1.00 57.44 129 GLU A CA 1
ATOM 1008 C C . GLU A 1 129 ? 56.978 18.114 -30.389 1.00 57.44 129 GLU A C 1
ATOM 1010 O O . GLU A 1 129 ? 56.095 17.906 -31.220 1.00 57.44 129 GLU A O 1
ATOM 1015 N N . ILE A 1 130 ? 57.545 17.140 -29.673 1.00 61.94 130 ILE A N 1
ATOM 1016 C CA . ILE A 1 130 ? 57.082 15.747 -29.692 1.00 61.94 130 ILE A CA 1
ATOM 1017 C C . ILE A 1 130 ? 55.785 15.645 -28.886 1.00 61.94 130 ILE A C 1
ATOM 1019 O O . ILE A 1 130 ? 55.730 16.093 -27.738 1.00 61.94 130 ILE A O 1
ATOM 1023 N N . LYS A 1 131 ? 54.757 15.010 -29.454 1.00 59.28 131 LYS A N 1
ATOM 1024 C CA . LYS A 1 131 ? 53.488 1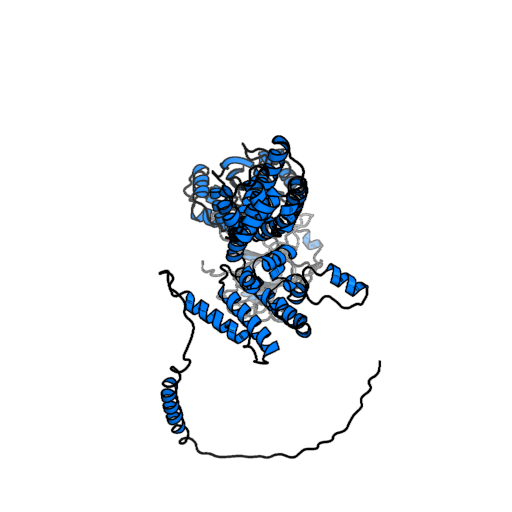4.731 -28.769 1.00 59.28 131 LYS A CA 1
ATOM 1025 C C . LYS A 1 131 ? 53.089 13.277 -28.979 1.00 59.28 131 LYS A C 1
ATOM 1027 O O . LYS A 1 131 ? 52.880 12.846 -30.109 1.00 59.28 131 LYS A O 1
ATOM 1032 N N . ALA A 1 132 ? 52.949 12.520 -27.896 1.00 59.81 132 ALA A N 1
ATOM 1033 C CA . ALA A 1 132 ? 52.592 11.109 -27.987 1.00 59.81 132 ALA A CA 1
ATOM 1034 C C . ALA A 1 132 ? 51.229 10.899 -28.670 1.00 59.81 132 ALA A C 1
ATOM 1036 O O . ALA A 1 132 ? 50.216 11.437 -28.224 1.00 59.81 132 ALA A O 1
ATOM 1037 N N . GLY A 1 133 ? 51.213 10.087 -29.729 1.00 58.00 133 GLY A N 1
ATOM 1038 C CA . GLY A 1 133 ? 50.002 9.751 -30.481 1.00 58.00 133 GLY A CA 1
ATOM 1039 C C . GLY A 1 133 ? 49.566 10.756 -31.557 1.00 58.00 133 GLY A C 1
ATOM 1040 O O . GLY A 1 133 ? 48.536 10.515 -32.176 1.00 58.00 133 GLY A O 1
ATOM 1041 N N . GLU A 1 134 ? 50.312 11.840 -31.814 1.00 61.38 134 GLU A N 1
ATOM 1042 C CA . GLU A 1 134 ? 50.203 12.553 -33.102 1.00 61.38 134 GLU A CA 1
ATOM 1043 C C . GLU A 1 134 ? 51.081 11.869 -34.169 1.00 61.38 134 GLU A C 1
ATOM 1045 O O . GLU A 1 134 ? 52.062 11.185 -33.849 1.00 61.38 134 GLU A O 1
ATOM 1050 N N . ASP A 1 135 ? 50.727 12.061 -35.443 1.00 58.41 135 ASP A N 1
ATOM 1051 C CA . ASP A 1 135 ? 51.441 11.480 -36.582 1.00 58.41 135 ASP A CA 1
ATOM 1052 C C . ASP A 1 135 ? 52.879 12.025 -36.677 1.00 58.41 135 ASP A C 1
ATOM 1054 O O . ASP A 1 135 ? 53.150 13.216 -36.490 1.00 58.41 135 ASP A O 1
ATOM 1058 N N . ALA A 1 136 ? 53.830 11.150 -36.984 1.00 61.56 136 ALA A N 1
ATOM 1059 C CA . ALA A 1 136 ? 55.227 11.489 -37.197 1.00 61.56 136 ALA A CA 1
ATOM 1060 C C . ALA A 1 136 ? 55.452 12.024 -38.628 1.00 61.56 136 ALA A C 1
ATOM 1062 O O . ALA A 1 136 ? 54.847 11.534 -39.582 1.00 61.56 136 ALA A O 1
ATOM 1063 N N . PRO A 1 137 ? 56.389 12.970 -38.839 1.00 57.31 137 PRO A N 1
ATOM 1064 C CA . PRO A 1 137 ? 56.723 13.473 -40.180 1.00 57.31 137 PRO A CA 1
ATOM 1065 C C . PRO A 1 137 ? 57.457 12.455 -41.085 1.00 57.31 137 PRO A C 1
ATOM 1067 O O . PRO A 1 137 ? 57.833 12.782 -42.214 1.00 57.31 137 PRO A O 1
ATOM 1070 N N . TRP A 1 138 ? 57.666 11.231 -40.595 1.00 62.62 138 TRP A N 1
ATOM 1071 C CA . TRP A 1 138 ? 58.364 10.119 -41.238 1.00 62.62 138 TRP A CA 1
ATOM 1072 C C . TRP A 1 138 ? 57.572 8.835 -41.044 1.00 62.62 138 TRP A C 1
ATOM 1074 O O . TRP A 1 138 ? 56.938 8.658 -40.005 1.00 62.62 138 TRP A O 1
ATOM 1084 N N . VAL A 1 139 ? 57.667 7.924 -42.012 1.00 63.75 139 VAL A N 1
ATOM 1085 C CA . VAL A 1 139 ? 57.007 6.620 -41.943 1.00 63.75 139 VAL A CA 1
ATOM 1086 C C . VAL A 1 139 ? 58.023 5.505 -42.161 1.00 63.75 139 VAL A C 1
ATOM 1088 O O . VAL A 1 139 ? 58.844 5.546 -43.084 1.00 63.75 139 VAL A O 1
ATOM 1091 N N . PHE A 1 140 ? 57.962 4.510 -41.282 1.00 70.38 140 PHE A N 1
ATOM 1092 C CA . PHE A 1 140 ? 58.808 3.327 -41.306 1.00 70.38 140 PHE A CA 1
ATOM 1093 C C . PHE A 1 140 ? 58.012 2.120 -41.799 1.00 70.38 140 PHE A C 1
ATOM 1095 O O . PHE A 1 140 ? 56.977 1.788 -41.219 1.00 70.38 140 PHE A O 1
ATOM 1102 N N . TYR A 1 141 ? 58.502 1.457 -42.849 1.00 69.56 141 TYR A N 1
ATOM 1103 C CA . TYR A 1 141 ? 57.851 0.292 -43.441 1.00 69.56 141 TYR A CA 1
ATOM 1104 C C . TYR A 1 141 ? 58.726 -0.962 -43.340 1.00 69.56 141 TYR A C 1
ATOM 1106 O O . TYR A 1 141 ? 59.910 -0.940 -43.686 1.00 69.56 141 TYR A O 1
ATOM 1114 N N . ILE A 1 142 ? 58.112 -2.077 -42.943 1.00 69.00 142 ILE A N 1
ATOM 1115 C CA . ILE A 1 142 ? 58.706 -3.421 -42.987 1.00 69.00 142 ILE A CA 1
ATOM 1116 C C . ILE A 1 142 ? 57.970 -4.222 -44.066 1.00 69.00 142 ILE A C 1
ATOM 1118 O O . ILE A 1 142 ? 56.747 -4.347 -43.997 1.00 69.00 142 ILE A O 1
ATOM 1122 N N . TYR A 1 143 ? 58.696 -4.770 -45.042 1.00 65.31 143 TYR A N 1
ATOM 1123 C CA . TYR A 1 143 ? 58.150 -5.511 -46.185 1.00 65.31 143 TYR A CA 1
ATOM 1124 C C . TYR A 1 143 ? 58.475 -7.011 -46.115 1.00 65.31 143 TYR A C 1
ATOM 1126 O O . TYR A 1 143 ? 59.586 -7.411 -45.758 1.00 65.31 143 TYR A O 1
ATOM 1134 N N . ALA A 1 144 ? 57.507 -7.847 -46.510 1.00 55.78 144 ALA A N 1
ATOM 1135 C CA . ALA A 1 144 ? 57.651 -9.305 -46.560 1.00 55.78 144 ALA A CA 1
ATOM 1136 C C . ALA A 1 144 ? 58.299 -9.862 -47.847 1.00 55.78 144 ALA A C 1
ATOM 1138 O O . ALA A 1 144 ? 58.403 -11.079 -47.978 1.00 55.78 144 ALA A O 1
ATOM 1139 N N . PHE A 1 145 ? 58.706 -9.010 -48.795 1.00 57.28 145 PHE A N 1
ATOM 1140 C CA . PHE A 1 145 ? 59.215 -9.416 -50.111 1.00 57.28 145 PHE A CA 1
ATOM 1141 C C . PHE A 1 145 ? 60.416 -8.571 -50.560 1.00 57.28 145 PHE A C 1
ATOM 1143 O O . PHE A 1 145 ? 60.628 -7.464 -50.060 1.00 57.28 145 PHE A O 1
ATOM 1150 N N . GLU A 1 146 ? 61.200 -9.131 -51.485 1.00 57.91 146 GLU A N 1
ATOM 1151 C CA . GLU A 1 146 ? 62.428 -8.552 -52.048 1.00 57.91 146 GLU A CA 1
ATOM 1152 C C . GLU A 1 146 ? 62.169 -7.249 -52.839 1.00 57.91 146 GLU A C 1
ATOM 1154 O O . GLU A 1 146 ? 61.028 -6.919 -53.169 1.00 57.91 146 GLU A O 1
ATOM 1159 N N . ASP A 1 147 ? 63.231 -6.459 -53.049 1.00 60.97 147 ASP A N 1
ATOM 1160 C CA . ASP A 1 147 ? 63.245 -5.132 -53.702 1.00 60.97 147 ASP A CA 1
ATOM 1161 C C . ASP A 1 147 ? 62.226 -4.086 -53.176 1.00 60.97 147 ASP A C 1
ATOM 1163 O O . ASP A 1 147 ? 62.038 -3.019 -53.764 1.00 60.97 147 ASP A O 1
ATOM 1167 N N . CYS A 1 148 ? 61.599 -4.358 -52.024 1.00 63.84 148 CYS A N 1
ATOM 1168 C CA . CYS A 1 148 ? 60.460 -3.621 -51.469 1.00 63.84 148 CYS A CA 1
ATOM 1169 C C . CYS A 1 148 ? 59.262 -3.510 -52.440 1.00 63.84 148 CYS A C 1
ATOM 1171 O O . CYS A 1 148 ? 58.491 -2.547 -52.381 1.00 63.84 148 CYS A O 1
ATOM 1173 N N . GLU A 1 149 ? 59.081 -4.487 -53.337 1.00 55.47 149 GLU A N 1
ATOM 1174 C CA . GLU A 1 149 ? 57.994 -4.462 -54.318 1.00 55.47 149 GLU A CA 1
ATOM 1175 C C . GLU A 1 149 ? 56.613 -4.776 -53.713 1.00 55.47 149 GLU A C 1
ATOM 1177 O O . GLU A 1 149 ? 56.430 -5.655 -52.865 1.00 55.47 149 GLU A O 1
ATOM 1182 N N . GLN A 1 150 ? 55.591 -4.078 -54.217 1.00 52.44 150 GLN A N 1
ATOM 1183 C CA . GLN A 1 150 ? 54.187 -4.350 -53.912 1.00 52.44 150 GLN A CA 1
ATOM 1184 C C . GLN A 1 150 ? 53.596 -5.276 -54.986 1.00 52.44 150 GLN A C 1
ATOM 1186 O O . GLN A 1 150 ? 53.254 -4.838 -56.084 1.00 52.44 150 GLN A O 1
ATOM 1191 N N . MET A 1 151 ? 53.462 -6.566 -54.663 1.00 42.16 151 MET A N 1
ATOM 1192 C CA . MET A 1 151 ? 52.956 -7.607 -55.571 1.00 42.16 151 MET A CA 1
ATOM 1193 C C . MET A 1 151 ? 51.496 -7.384 -56.017 1.00 42.16 151 MET A C 1
ATOM 1195 O O . MET A 1 151 ? 50.552 -7.886 -55.407 1.00 42.16 151 MET A O 1
ATOM 1199 N N . LEU A 1 152 ? 51.305 -6.692 -57.144 1.00 50.78 152 LEU A N 1
ATOM 1200 C CA . LEU A 1 152 ? 50.032 -6.594 -57.871 1.00 50.78 152 LEU A CA 1
ATOM 1201 C C . LEU A 1 152 ? 49.916 -7.717 -58.918 1.00 50.78 152 LEU A C 1
ATOM 1203 O O . LEU A 1 152 ? 50.149 -7.510 -60.108 1.00 50.78 152 LEU A O 1
ATOM 1207 N N . ALA A 1 153 ? 49.549 -8.923 -58.469 1.00 30.61 153 ALA A N 1
ATOM 1208 C CA . ALA A 1 153 ? 49.595 -10.147 -59.280 1.00 30.61 153 ALA A CA 1
ATOM 1209 C C . ALA A 1 153 ? 48.262 -10.932 -59.345 1.00 30.61 153 ALA A C 1
ATOM 1211 O O . ALA A 1 153 ? 48.158 -12.063 -58.874 1.00 30.61 153 ALA A O 1
ATOM 1212 N N . GLY A 1 154 ? 47.250 -10.345 -59.995 1.00 42.41 154 GLY A N 1
ATOM 1213 C CA . GLY A 1 154 ? 46.279 -11.079 -60.829 1.00 42.41 154 GLY A CA 1
ATOM 1214 C C . GLY A 1 154 ? 45.538 -12.292 -60.239 1.00 42.41 154 GLY A C 1
ATOM 1215 O O . GLY A 1 154 ? 45.443 -13.313 -60.918 1.00 42.41 154 GLY A O 1
ATOM 1216 N N . THR A 1 155 ? 44.981 -12.191 -59.028 1.00 33.09 155 THR A N 1
ATOM 1217 C CA . THR A 1 155 ? 44.023 -13.178 -58.485 1.00 33.09 155 THR A CA 1
ATOM 1218 C C . THR A 1 155 ? 42.780 -12.487 -57.919 1.00 33.09 155 THR A C 1
ATOM 1220 O O . THR A 1 155 ? 42.885 -11.447 -57.272 1.00 33.09 155 THR A O 1
ATOM 1223 N N . ASP A 1 156 ? 41.596 -13.043 -58.200 1.00 39.38 156 ASP A N 1
ATOM 1224 C CA . ASP A 1 156 ? 40.289 -12.462 -57.852 1.00 39.38 156 ASP A CA 1
ATOM 1225 C C . ASP A 1 156 ? 39.912 -12.684 -56.370 1.00 39.38 156 ASP A C 1
ATOM 1227 O O . ASP A 1 156 ? 38.971 -13.420 -56.070 1.00 39.38 156 ASP A O 1
ATOM 1231 N N . ASP A 1 157 ? 40.630 -12.045 -55.441 1.00 35.28 157 ASP A N 1
ATOM 1232 C CA . ASP A 1 157 ? 40.313 -12.067 -54.001 1.00 35.28 157 ASP A CA 1
ATOM 1233 C C . ASP A 1 157 ? 40.333 -10.634 -53.409 1.00 35.28 157 ASP A C 1
ATOM 1235 O O . ASP A 1 157 ? 41.404 -10.058 -53.187 1.00 35.28 157 ASP A O 1
ATOM 1239 N N . PRO A 1 158 ? 39.167 -9.989 -53.192 1.00 43.34 158 PRO A N 1
ATOM 1240 C CA . PRO A 1 158 ? 39.105 -8.623 -52.683 1.00 43.34 158 PRO A CA 1
ATOM 1241 C C . PRO A 1 158 ? 39.232 -8.585 -51.149 1.00 43.34 158 PRO A C 1
ATOM 1243 O O . PRO A 1 158 ? 38.288 -8.913 -50.436 1.00 43.34 158 PRO A O 1
ATOM 1246 N N . TYR A 1 159 ? 40.371 -8.070 -50.673 1.00 41.50 159 TYR A N 1
ATOM 1247 C CA . TYR A 1 159 ? 40.734 -7.829 -49.265 1.00 41.50 159 TYR A CA 1
ATOM 1248 C C . TYR A 1 159 ? 40.978 -9.069 -48.383 1.00 41.50 159 TYR A C 1
ATOM 1250 O O . TYR A 1 159 ? 40.148 -9.428 -47.552 1.00 41.50 159 TYR A O 1
ATOM 1258 N N . GLU A 1 160 ? 42.213 -9.585 -48.390 1.00 39.03 160 GLU A N 1
ATOM 1259 C CA . GLU A 1 160 ? 42.846 -10.041 -47.142 1.00 39.03 160 GLU A CA 1
ATOM 1260 C C . GLU A 1 160 ? 44.389 -10.009 -47.221 1.00 39.03 160 GLU A C 1
ATOM 1262 O O . GLU A 1 160 ? 44.972 -10.561 -48.149 1.00 39.03 160 GLU A O 1
ATOM 1267 N N . LYS A 1 161 ? 45.042 -9.457 -46.181 1.00 39.00 161 LYS A N 1
ATOM 1268 C CA . LYS A 1 161 ? 46.508 -9.441 -45.927 1.00 39.00 161 LYS A CA 1
ATOM 1269 C C . LYS A 1 161 ? 47.354 -8.526 -46.831 1.00 39.00 161 LYS A C 1
ATOM 1271 O O . LYS A 1 161 ? 47.994 -8.972 -47.780 1.00 39.00 161 LYS A O 1
ATOM 1276 N N . TRP A 1 162 ? 47.477 -7.263 -46.421 1.00 48.22 162 TRP A N 1
ATOM 1277 C CA . TRP A 1 162 ? 48.615 -6.416 -46.797 1.00 48.22 162 TRP A CA 1
ATOM 1278 C C . TRP A 1 162 ? 49.919 -7.036 -46.243 1.00 48.22 162 TRP A C 1
ATOM 1280 O O . TRP A 1 162 ? 49.964 -7.352 -45.054 1.00 48.22 162 TRP A O 1
ATOM 1290 N N . PRO A 1 163 ? 50.967 -7.263 -47.061 1.00 50.03 163 PRO A N 1
ATOM 1291 C CA . PRO A 1 163 ? 52.176 -7.988 -46.650 1.00 50.03 163 PRO A CA 1
ATOM 1292 C C . PRO A 1 163 ? 53.284 -7.059 -46.114 1.00 50.03 163 PRO A C 1
ATOM 1294 O O . PRO A 1 163 ? 54.473 -7.320 -46.308 1.00 50.03 163 PRO A O 1
ATOM 1297 N N . TRP A 1 164 ? 52.903 -5.947 -45.489 1.00 53.06 164 TRP A N 1
ATOM 1298 C CA . TRP A 1 164 ? 53.813 -4.947 -44.937 1.00 53.06 164 TRP A CA 1
ATOM 1299 C C . TRP A 1 164 ? 53.227 -4.309 -43.678 1.00 53.06 164 TRP A C 1
ATOM 1301 O O . TRP A 1 164 ? 52.011 -4.279 -43.497 1.00 53.06 164 TRP A O 1
ATOM 1311 N N . PHE A 1 165 ? 54.107 -3.810 -42.814 1.00 59.66 165 PHE A N 1
ATOM 1312 C CA . PHE A 1 165 ? 53.756 -3.128 -41.569 1.00 59.66 165 PHE A CA 1
ATOM 1313 C C . PHE A 1 165 ? 54.230 -1.680 -41.632 1.00 59.66 165 PHE A C 1
ATOM 1315 O O . PHE A 1 165 ? 55.379 -1.426 -41.992 1.00 59.66 165 PHE A O 1
ATOM 1322 N N . GLU A 1 166 ? 53.354 -0.752 -41.261 1.00 62.09 166 GLU A N 1
ATOM 1323 C CA . GLU A 1 166 ? 53.621 0.685 -41.212 1.00 62.09 166 GLU A CA 1
ATOM 1324 C C . GLU A 1 166 ? 53.771 1.156 -39.766 1.00 62.09 166 GLU A C 1
ATOM 1326 O O . GLU A 1 166 ? 53.053 0.692 -38.881 1.00 62.09 166 GLU A O 1
ATOM 1331 N N . ASN A 1 167 ? 54.685 2.097 -39.525 1.00 62.25 167 ASN A N 1
ATOM 1332 C CA . ASN A 1 167 ? 54.759 2.834 -38.273 1.00 62.25 167 ASN A CA 1
ATOM 1333 C C . ASN A 1 167 ? 54.932 4.334 -38.520 1.00 62.25 167 ASN A C 1
ATOM 1335 O O . ASN A 1 167 ? 55.889 4.766 -39.168 1.00 62.25 167 ASN A O 1
ATOM 1339 N N . SER A 1 168 ? 53.998 5.104 -37.964 1.00 60.41 168 SER A N 1
ATOM 1340 C CA . SER A 1 168 ? 53.827 6.545 -38.181 1.00 60.41 168 SER A CA 1
ATOM 1341 C C . SER A 1 168 ? 53.469 7.315 -36.896 1.00 60.41 168 SER A C 1
ATOM 1343 O O . SER A 1 168 ? 53.140 8.491 -36.966 1.00 60.41 168 SER A O 1
ATOM 1345 N N . CYS A 1 169 ? 53.566 6.703 -35.708 1.00 58.94 169 CYS A N 1
ATOM 1346 C CA . CYS A 1 169 ? 53.297 7.358 -34.415 1.00 58.94 169 CYS A CA 1
ATOM 1347 C C . CYS A 1 169 ? 54.518 8.098 -33.831 1.00 58.94 169 CYS A C 1
ATOM 1349 O O . CYS A 1 169 ? 55.645 7.603 -33.899 1.00 58.94 169 CYS A O 1
ATOM 1351 N N . GLN A 1 170 ? 54.277 9.206 -33.122 1.00 60.06 170 GLN A N 1
ATOM 1352 C CA . GLN A 1 170 ? 55.220 9.796 -32.157 1.00 60.06 170 GLN A CA 1
ATOM 1353 C C . GLN A 1 170 ? 55.053 9.210 -30.735 1.00 60.06 170 GLN A C 1
ATOM 1355 O O . GLN A 1 170 ? 53.934 8.927 -30.299 1.00 60.06 170 GLN A O 1
ATOM 1360 N N . THR A 1 171 ? 56.148 9.102 -29.967 1.00 58.88 171 THR A N 1
ATOM 1361 C CA . THR A 1 171 ? 56.170 8.685 -28.543 1.00 58.88 171 THR A CA 1
ATOM 1362 C C . THR A 1 171 ? 57.070 9.581 -27.689 1.00 58.88 171 THR A C 1
ATOM 1364 O O . THR A 1 171 ? 58.081 10.086 -28.168 1.00 58.88 171 THR A O 1
ATOM 1367 N N . GLU A 1 172 ? 56.752 9.732 -26.394 1.00 53.94 172 GLU A N 1
ATOM 1368 C CA . GLU A 1 172 ? 57.498 10.600 -25.450 1.00 53.94 172 GLU A CA 1
ATOM 1369 C C . GLU A 1 172 ? 58.986 10.233 -25.287 1.00 53.94 172 GLU A C 1
ATOM 1371 O O . GLU A 1 172 ? 59.788 11.068 -24.879 1.00 53.94 172 GLU A O 1
ATOM 1376 N N . ILE A 1 173 ? 59.348 8.982 -25.590 1.00 55.41 173 ILE A N 1
ATOM 1377 C CA . ILE A 1 173 ? 60.698 8.420 -25.415 1.00 55.41 173 ILE A CA 1
ATOM 1378 C C . ILE A 1 173 ? 61.498 8.444 -26.739 1.00 55.41 173 ILE A C 1
ATOM 1380 O O . ILE A 1 173 ? 62.702 8.219 -26.730 1.00 55.41 173 ILE A O 1
ATOM 1384 N N . GLY A 1 174 ? 60.864 8.740 -27.885 1.00 54.81 174 GLY A N 1
ATOM 1385 C CA . GLY A 1 174 ? 61.520 8.785 -29.206 1.00 54.81 174 GLY A CA 1
ATOM 1386 C C . GLY A 1 174 ? 61.826 7.419 -29.841 1.00 54.81 174 GLY A C 1
ATOM 1387 O O . GLY A 1 174 ? 62.368 7.360 -30.948 1.00 54.81 174 GLY A O 1
ATOM 1388 N N . ALA A 1 175 ? 61.455 6.327 -29.167 1.00 53.91 175 ALA A N 1
ATOM 1389 C CA . ALA A 1 175 ? 61.692 4.954 -29.597 1.00 53.91 175 ALA A CA 1
ATOM 1390 C C . ALA A 1 175 ? 60.430 4.086 -29.463 1.00 53.91 175 ALA A C 1
ATOM 1392 O O . ALA A 1 175 ? 59.617 4.296 -28.557 1.00 53.91 175 ALA A O 1
ATOM 1393 N N . ILE A 1 176 ? 60.282 3.101 -30.354 1.00 54.97 176 ILE A N 1
ATOM 1394 C CA . ILE A 1 176 ? 59.169 2.140 -30.398 1.00 54.97 176 ILE A CA 1
ATOM 1395 C C . ILE A 1 176 ? 59.714 0.712 -30.583 1.00 54.97 176 ILE A C 1
ATOM 1397 O O . ILE A 1 176 ? 60.591 0.444 -31.405 1.00 54.97 176 ILE A O 1
ATOM 1401 N N . THR A 1 177 ? 59.178 -0.217 -29.791 1.00 52.28 177 THR A N 1
ATOM 1402 C CA . THR A 1 177 ? 59.470 -1.660 -29.804 1.00 52.28 177 THR A CA 1
ATOM 1403 C C . THR A 1 177 ? 58.305 -2.418 -30.438 1.00 52.28 177 THR A C 1
ATOM 1405 O O . THR A 1 177 ? 57.224 -2.430 -29.850 1.00 52.28 177 THR A O 1
ATOM 1408 N N . ASN A 1 178 ? 58.511 -3.082 -31.580 1.00 53.25 178 ASN A N 1
ATOM 1409 C CA . ASN A 1 178 ? 57.460 -3.838 -32.267 1.00 53.25 178 ASN A CA 1
ATOM 1410 C C . ASN A 1 178 ? 57.851 -5.306 -32.491 1.00 53.25 178 ASN A C 1
ATOM 1412 O O . ASN A 1 178 ? 58.877 -5.616 -33.100 1.00 53.25 178 ASN A O 1
ATOM 1416 N N . THR A 1 179 ? 56.979 -6.225 -32.077 1.00 47.78 179 THR A N 1
ATOM 1417 C CA . THR A 1 179 ? 57.034 -7.634 -32.485 1.00 47.78 179 THR A CA 1
ATOM 1418 C C . THR A 1 179 ? 56.026 -7.860 -33.611 1.00 47.78 179 THR A C 1
ATOM 1420 O O . THR A 1 179 ? 54.857 -7.501 -33.482 1.00 47.78 179 THR A O 1
ATOM 1423 N N . LEU A 1 180 ? 56.426 -8.505 -34.715 1.00 46.19 180 LEU A N 1
ATOM 1424 C CA . LEU A 1 180 ? 55.532 -8.792 -35.858 1.00 46.19 180 LEU A CA 1
ATOM 1425 C C . LEU A 1 180 ? 54.451 -9.857 -35.554 1.00 46.19 180 LEU A C 1
ATOM 1427 O O . LEU A 1 180 ? 53.885 -10.461 -36.468 1.00 46.19 180 LEU A O 1
ATOM 1431 N N . ARG A 1 181 ? 54.191 -10.136 -34.272 1.00 39.19 181 ARG A N 1
ATOM 1432 C CA . ARG A 1 181 ? 53.400 -11.275 -33.797 1.00 39.19 181 ARG A CA 1
ATOM 1433 C C . ARG A 1 181 ? 52.270 -10.903 -32.836 1.00 39.19 181 ARG A C 1
ATOM 1435 O O . ARG A 1 181 ? 51.253 -11.587 -32.861 1.00 39.19 181 ARG A O 1
ATOM 1442 N N . ASP A 1 182 ? 52.421 -9.816 -32.073 1.00 37.09 182 ASP A N 1
ATOM 1443 C CA . ASP A 1 182 ? 51.497 -9.417 -30.995 1.00 37.09 182 ASP A CA 1
ATOM 1444 C C . ASP A 1 182 ? 51.099 -7.923 -31.064 1.00 37.09 182 ASP A C 1
ATOM 1446 O O . ASP A 1 182 ? 50.652 -7.334 -30.081 1.00 37.09 182 ASP A O 1
ATOM 1450 N N . ALA A 1 183 ? 51.271 -7.288 -32.229 1.00 38.06 183 ALA A N 1
ATOM 1451 C CA . ALA A 1 183 ? 50.965 -5.875 -32.444 1.00 38.06 183 ALA A CA 1
ATOM 1452 C C . ALA A 1 183 ? 49.456 -5.612 -32.646 1.00 38.06 183 ALA A C 1
ATOM 1454 O O . ALA A 1 183 ? 48.983 -5.464 -33.775 1.00 38.06 183 ALA A O 1
ATOM 1455 N N . GLU A 1 184 ? 48.702 -5.487 -31.550 1.00 30.81 184 GLU A N 1
ATOM 1456 C CA . GLU A 1 184 ? 47.528 -4.602 -31.553 1.00 30.81 184 GLU A CA 1
ATOM 1457 C C . GLU A 1 184 ? 48.024 -3.140 -31.608 1.00 30.81 184 GLU A C 1
ATOM 1459 O O . GLU A 1 184 ? 48.904 -2.772 -30.822 1.00 30.81 184 GLU A O 1
ATOM 1464 N N . PRO A 1 185 ? 47.523 -2.288 -32.524 1.00 36.44 185 PRO A N 1
ATOM 1465 C CA . PRO A 1 185 ? 48.008 -0.916 -32.643 1.00 36.44 185 PRO A CA 1
ATOM 1466 C C . PRO A 1 185 ? 47.616 -0.078 -31.410 1.00 36.44 185 PRO A C 1
ATOM 1468 O O . PRO A 1 185 ? 46.482 -0.189 -30.930 1.00 36.44 185 PRO A O 1
ATOM 1471 N N . PRO A 1 186 ? 48.500 0.805 -30.902 1.00 35.12 186 PRO A N 1
ATOM 1472 C CA . PRO A 1 186 ? 48.164 1.697 -29.796 1.00 35.12 186 PRO A CA 1
ATOM 1473 C C . PRO A 1 186 ? 47.003 2.614 -30.204 1.00 35.12 186 PRO A C 1
ATOM 1475 O O . PRO A 1 186 ? 47.085 3.340 -31.194 1.00 35.12 186 PRO A O 1
ATOM 1478 N N . SER A 1 187 ? 45.918 2.581 -29.426 1.00 40.00 187 SER A N 1
ATOM 1479 C CA . SER A 1 187 ? 44.547 2.906 -29.861 1.00 40.00 187 SER A CA 1
ATOM 1480 C C . SER A 1 187 ? 44.224 4.383 -30.161 1.00 40.00 187 SER A C 1
ATOM 1482 O O . SER A 1 187 ? 43.057 4.763 -30.089 1.00 40.00 187 SER A O 1
ATOM 1484 N N . ASN A 1 188 ? 45.227 5.224 -30.431 1.00 39.56 188 ASN A N 1
ATOM 1485 C CA . ASN A 1 188 ? 45.086 6.670 -30.633 1.00 39.56 188 ASN A CA 1
ATOM 1486 C C . ASN A 1 188 ? 45.745 7.209 -31.920 1.00 39.56 188 ASN A C 1
ATOM 1488 O O . ASN A 1 188 ? 45.391 8.315 -32.318 1.00 39.56 188 ASN A O 1
ATOM 1492 N N . CYS A 1 189 ? 46.660 6.480 -32.576 1.00 37.28 189 CYS A N 1
ATOM 1493 C CA . CYS A 1 189 ? 47.157 6.881 -33.901 1.00 37.28 189 CYS A CA 1
ATOM 1494 C C . CYS A 1 189 ? 46.138 6.473 -34.974 1.00 37.28 189 CYS A C 1
ATOM 1496 O O . CYS A 1 189 ? 45.616 5.357 -34.943 1.00 37.28 189 CYS A O 1
ATOM 1498 N N . GLY A 1 190 ? 45.840 7.364 -35.919 1.00 34.53 190 GLY A N 1
ATOM 1499 C CA . GLY A 1 190 ? 44.784 7.133 -36.899 1.00 34.53 190 GLY A CA 1
ATOM 1500 C C . GLY A 1 190 ? 45.224 6.241 -38.057 1.00 34.53 190 GLY A C 1
ATOM 1501 O O . GLY A 1 190 ? 45.815 6.735 -39.014 1.00 34.53 190 GLY A O 1
ATOM 1502 N N . THR A 1 191 ? 44.827 4.965 -38.060 1.00 34.50 191 THR A N 1
ATOM 1503 C CA . THR A 1 191 ? 44.762 4.185 -39.305 1.00 34.50 191 THR A CA 1
ATOM 1504 C C . THR A 1 191 ? 43.650 4.736 -40.197 1.00 34.50 191 THR A C 1
ATOM 1506 O O . THR A 1 191 ? 42.517 4.251 -40.233 1.00 34.50 191 THR A O 1
ATOM 1509 N N . GLY A 1 192 ? 43.992 5.763 -40.978 1.00 34.38 192 GLY A N 1
ATOM 1510 C CA . GLY A 1 192 ? 43.268 6.036 -42.212 1.00 34.38 192 GLY A CA 1
ATOM 1511 C C . GLY A 1 192 ? 43.160 4.743 -43.027 1.00 34.38 192 GLY A C 1
ATOM 1512 O O . GLY A 1 192 ? 44.086 3.935 -43.030 1.00 34.38 192 GLY A O 1
ATOM 1513 N N . TRP A 1 193 ? 42.028 4.553 -43.707 1.00 28.34 193 TRP A N 1
ATOM 1514 C CA . TRP A 1 193 ? 41.654 3.317 -44.416 1.00 28.34 193 TRP A CA 1
ATOM 1515 C C . TRP A 1 193 ? 41.111 2.152 -43.575 1.00 28.34 193 TRP A C 1
ATOM 1517 O O . TRP A 1 193 ? 40.917 1.074 -44.141 1.00 28.34 193 TRP A O 1
ATOM 1527 N N . ASP A 1 194 ? 40.701 2.363 -42.319 1.00 28.67 194 ASP A N 1
ATOM 1528 C CA . ASP A 1 194 ? 39.554 1.586 -41.827 1.00 28.67 194 ASP A CA 1
ATOM 1529 C C . ASP A 1 194 ? 38.300 2.078 -42.575 1.00 28.67 194 ASP A C 1
ATOM 1531 O O . ASP A 1 194 ? 37.778 3.170 -42.332 1.00 28.67 194 ASP A O 1
ATOM 1535 N N . GLN A 1 195 ? 37.898 1.342 -43.617 1.00 30.91 195 GLN A N 1
ATOM 1536 C CA . GLN A 1 195 ? 36.749 1.715 -44.440 1.00 30.91 195 GLN A CA 1
ATOM 1537 C C . GLN A 1 195 ? 35.459 1.455 -43.668 1.00 30.91 195 GLN A C 1
ATOM 1539 O O . GLN A 1 195 ? 35.127 0.303 -43.383 1.00 30.91 195 GLN A O 1
ATOM 1544 N N . ASP A 1 196 ? 34.696 2.526 -43.436 1.00 33.06 196 ASP A N 1
ATOM 1545 C CA . ASP A 1 196 ? 33.326 2.482 -42.930 1.00 33.06 196 ASP A CA 1
ATOM 1546 C C . ASP A 1 196 ? 32.530 1.351 -43.604 1.00 33.06 196 ASP A C 1
ATOM 1548 O O . ASP A 1 196 ? 32.061 1.463 -44.745 1.00 33.06 196 ASP A O 1
ATOM 1552 N N . LYS A 1 197 ? 32.282 0.270 -42.856 1.00 38.75 197 LYS A N 1
ATOM 1553 C CA . LYS A 1 197 ? 31.109 -0.570 -43.095 1.00 38.75 197 LYS A CA 1
ATOM 1554 C C . LYS A 1 197 ? 29.899 0.273 -42.732 1.00 38.75 197 LYS A C 1
ATOM 1556 O O . LYS A 1 197 ? 29.372 0.155 -41.628 1.00 38.75 197 LYS A O 1
ATOM 1561 N N . MET A 1 198 ? 29.477 1.123 -43.672 1.00 40.09 198 MET A N 1
ATOM 1562 C CA . MET A 1 198 ? 28.253 1.911 -43.583 1.00 40.09 198 MET A CA 1
ATOM 1563 C C . MET A 1 198 ? 27.127 0.981 -43.127 1.00 40.09 198 MET A C 1
ATOM 1565 O O . MET A 1 198 ? 26.668 0.133 -43.895 1.00 40.09 198 MET A O 1
ATOM 1569 N N . SER A 1 199 ? 26.731 1.100 -41.858 1.00 55.12 199 SER A N 1
ATOM 1570 C CA . SER A 1 199 ? 25.792 0.184 -41.210 1.00 55.12 199 SER A CA 1
ATOM 1571 C C . SER A 1 199 ? 24.386 0.489 -41.713 1.00 55.12 199 SER A C 1
ATOM 1573 O O . SER A 1 199 ? 23.620 1.198 -41.069 1.00 55.12 199 SER A O 1
ATOM 1575 N N . HIS A 1 200 ? 24.083 0.039 -42.932 1.00 74.38 200 HIS A N 1
ATOM 1576 C CA . HIS A 1 200 ? 22.842 0.342 -43.632 1.00 74.38 200 HIS A CA 1
ATOM 1577 C C . HIS A 1 200 ? 21.655 -0.273 -42.890 1.00 74.38 200 HIS A C 1
ATOM 1579 O O . HIS A 1 200 ? 21.552 -1.492 -42.807 1.00 74.38 200 HIS A O 1
ATOM 1585 N N . ILE A 1 201 ? 20.753 0.556 -42.371 1.00 86.38 201 ILE A N 1
ATOM 1586 C CA . ILE A 1 201 ? 19.574 0.134 -41.611 1.00 86.38 201 ILE A CA 1
ATOM 1587 C C . ILE A 1 201 ? 18.386 0.089 -42.573 1.00 86.38 201 ILE A C 1
ATOM 1589 O O . ILE A 1 201 ? 17.991 1.121 -43.108 1.00 86.38 201 ILE A O 1
ATOM 1593 N N . ASP A 1 202 ? 17.768 -1.077 -42.767 1.00 89.50 202 ASP A N 1
ATOM 1594 C CA . ASP A 1 202 ? 16.552 -1.192 -43.584 1.00 89.50 202 ASP A CA 1
ATOM 1595 C C . ASP A 1 202 ? 15.295 -0.833 -42.776 1.00 89.50 202 ASP A C 1
ATOM 1597 O O . ASP A 1 202 ? 14.394 -0.133 -43.251 1.00 89.50 202 ASP A O 1
ATOM 1601 N N . TYR A 1 203 ? 15.226 -1.332 -41.541 1.00 92.25 203 TYR A N 1
ATOM 1602 C CA . TYR A 1 203 ? 14.073 -1.210 -40.653 1.00 92.25 203 TYR A CA 1
ATOM 1603 C C . TYR A 1 203 ? 14.508 -0.888 -39.220 1.00 92.25 203 TYR A C 1
ATOM 1605 O O . TYR A 1 203 ? 15.609 -1.227 -38.805 1.00 92.25 203 TYR A O 1
ATOM 1613 N N . ALA A 1 204 ? 13.619 -0.283 -38.436 1.00 92.88 204 ALA A N 1
ATOM 1614 C CA . ALA A 1 204 ? 13.793 -0.072 -37.003 1.00 92.88 204 ALA A CA 1
ATOM 1615 C C . ALA A 1 204 ? 12.554 -0.567 -36.246 1.00 92.88 204 ALA A C 1
ATOM 1617 O O . ALA A 1 204 ? 11.422 -0.193 -36.575 1.00 92.88 204 ALA A O 1
ATOM 1618 N N . LEU A 1 205 ? 12.770 -1.404 -35.231 1.00 94.06 205 LEU A N 1
ATOM 1619 C CA . LEU A 1 205 ? 11.740 -1.845 -34.296 1.00 94.06 205 LEU A CA 1
ATOM 1620 C C . LEU A 1 205 ? 11.577 -0.789 -33.196 1.00 94.06 205 LEU A C 1
ATOM 1622 O O . LEU A 1 205 ? 12.542 -0.415 -32.533 1.00 94.06 205 LEU A O 1
ATOM 1626 N N . TYR A 1 206 ? 10.348 -0.323 -32.985 1.00 93.56 206 TYR A N 1
ATOM 1627 C CA . TYR A 1 206 ? 9.993 0.556 -31.877 1.00 93.56 206 TYR A CA 1
ATOM 1628 C C . TYR A 1 206 ? 8.936 -0.101 -30.992 1.00 93.56 206 TYR A C 1
ATOM 1630 O O . TYR A 1 206 ? 7.813 -0.390 -31.413 1.00 93.56 206 TYR A O 1
ATOM 1638 N N . GLU A 1 207 ? 9.318 -0.323 -29.742 1.00 91.88 207 GLU A N 1
ATOM 1639 C CA . GLU A 1 207 ? 8.499 -0.964 -28.723 1.00 91.88 207 GLU A CA 1
ATOM 1640 C C . GLU A 1 207 ? 7.750 0.116 -27.932 1.00 91.88 207 GLU A C 1
ATOM 1642 O O . GLU A 1 207 ? 8.354 1.027 -27.361 1.00 91.88 207 GLU A O 1
ATOM 1647 N N . SER A 1 208 ? 6.418 0.044 -27.925 1.00 90.31 208 SER A N 1
ATOM 1648 C CA . SER A 1 208 ? 5.544 1.023 -27.277 1.00 90.31 208 SER A CA 1
ATOM 1649 C C . SER A 1 208 ? 4.657 0.342 -26.228 1.00 90.31 208 SER A C 1
ATOM 1651 O O . SER A 1 208 ? 4.226 -0.788 -26.451 1.00 90.31 208 SER A O 1
ATOM 1653 N N . PRO A 1 209 ? 4.260 1.027 -25.134 1.00 90.31 209 PRO A N 1
ATOM 1654 C CA . PRO A 1 209 ? 3.253 0.521 -24.191 1.00 90.31 209 PRO A CA 1
ATOM 1655 C C . PRO A 1 209 ? 1.899 0.149 -24.824 1.00 90.31 209 PRO A C 1
ATOM 1657 O O . PRO A 1 209 ? 1.069 -0.473 -24.167 1.00 90.31 209 PRO A O 1
ATOM 1660 N N . VAL A 1 210 ? 1.658 0.558 -26.076 1.00 90.00 210 VAL A N 1
ATOM 1661 C CA . VAL A 1 210 ? 0.444 0.261 -26.852 1.00 90.00 210 VAL A CA 1
ATOM 1662 C C . VAL A 1 210 ? 0.631 -0.919 -27.820 1.00 90.00 210 VAL A C 1
ATOM 1664 O O . VAL A 1 210 ? -0.360 -1.520 -28.225 1.00 90.00 210 VAL A O 1
ATOM 1667 N N . GLY A 1 211 ? 1.863 -1.271 -28.206 1.00 91.75 211 GLY A N 1
ATOM 1668 C CA . GLY A 1 211 ? 2.145 -2.308 -29.205 1.00 91.75 211 GLY A CA 1
ATOM 1669 C C . GLY A 1 211 ? 3.520 -2.186 -29.859 1.00 91.75 211 GLY A C 1
ATOM 1670 O O . GLY A 1 211 ? 4.315 -1.308 -29.519 1.00 91.75 211 GLY A O 1
ATOM 1671 N N . TYR A 1 212 ? 3.779 -3.036 -30.851 1.00 93.38 212 TYR A N 1
ATOM 1672 C CA . TYR A 1 212 ? 5.004 -2.990 -31.652 1.00 93.38 212 TYR A CA 1
ATOM 1673 C C . TYR A 1 212 ? 4.796 -2.171 -32.926 1.00 93.38 212 TYR A C 1
ATOM 1675 O O . TYR A 1 212 ? 3.849 -2.403 -33.677 1.00 93.38 212 TYR A O 1
ATOM 1683 N N . ALA A 1 213 ? 5.701 -1.235 -33.200 1.00 93.31 213 ALA A N 1
ATOM 1684 C CA . ALA A 1 213 ? 5.748 -0.489 -34.450 1.00 93.31 213 ALA A CA 1
ATOM 1685 C C . ALA A 1 213 ? 7.017 -0.846 -35.225 1.00 93.31 213 ALA A C 1
ATOM 1687 O O . ALA A 1 213 ? 8.117 -0.810 -34.675 1.00 93.31 213 ALA A O 1
ATOM 1688 N N . LEU A 1 214 ? 6.869 -1.150 -36.512 1.00 93.69 214 LEU A N 1
ATOM 1689 C CA . LEU A 1 214 ? 7.993 -1.336 -37.418 1.00 93.69 214 LEU A CA 1
ATOM 1690 C C . LEU A 1 214 ? 8.081 -0.122 -38.340 1.00 93.69 214 LEU A C 1
ATOM 1692 O O . LEU A 1 214 ? 7.146 0.177 -39.087 1.00 93.69 214 LEU A O 1
ATOM 1696 N N . PHE A 1 215 ? 9.215 0.565 -38.303 1.00 93.38 215 PHE A N 1
ATOM 1697 C CA . PHE A 1 215 ? 9.534 1.659 -39.211 1.00 93.38 215 PHE A CA 1
ATOM 1698 C C . PHE A 1 215 ? 10.469 1.159 -40.306 1.00 93.38 215 PHE A C 1
ATOM 1700 O O . PHE A 1 215 ? 11.387 0.393 -40.033 1.00 93.38 215 PHE A O 1
ATOM 1707 N N . LYS A 1 216 ? 10.255 1.608 -41.542 1.00 92.62 216 LYS A N 1
ATOM 1708 C CA . LYS A 1 216 ? 11.227 1.476 -42.627 1.00 92.62 216 LYS A CA 1
ATOM 1709 C C . LYS A 1 216 ? 12.056 2.753 -42.706 1.00 92.62 216 LYS A C 1
ATOM 1711 O O . LYS A 1 216 ? 11.490 3.850 -42.764 1.00 92.62 216 LYS A O 1
ATOM 1716 N N . VAL A 1 217 ? 13.376 2.611 -42.742 1.00 91.06 217 VAL A N 1
ATOM 1717 C CA . VAL A 1 217 ? 14.281 3.717 -43.064 1.00 91.06 217 VAL A CA 1
ATOM 1718 C C . VAL A 1 217 ? 14.277 3.894 -44.586 1.00 91.06 217 VAL A C 1
ATOM 1720 O O . VAL A 1 217 ? 14.249 2.931 -45.351 1.00 91.06 217 VAL A O 1
ATOM 1723 N N . VAL A 1 218 ? 14.196 5.144 -45.034 1.00 87.31 218 VAL A N 1
ATOM 1724 C CA . VAL A 1 218 ? 14.101 5.526 -46.455 1.00 87.31 218 VAL A CA 1
ATOM 1725 C C . VAL A 1 218 ? 15.276 6.408 -46.857 1.00 87.31 218 VAL A C 1
ATOM 1727 O O . VAL A 1 218 ? 15.791 6.278 -47.965 1.00 87.31 218 VAL A O 1
ATOM 1730 N N . HIS A 1 219 ? 15.717 7.274 -45.945 1.00 83.56 219 HIS A N 1
ATOM 1731 C CA . HIS A 1 219 ? 16.943 8.047 -46.076 1.00 83.56 219 HIS A CA 1
ATOM 1732 C C . HIS A 1 219 ? 17.699 7.956 -44.752 1.00 83.56 219 HIS A C 1
ATOM 1734 O O . HIS A 1 219 ? 17.254 8.508 -43.746 1.00 83.56 219 HIS A O 1
ATOM 1740 N N . GLN A 1 220 ? 18.809 7.226 -44.757 1.00 77.38 220 GLN A N 1
ATOM 1741 C CA . GLN A 1 220 ? 19.725 7.140 -43.627 1.00 77.38 220 GLN A CA 1
ATOM 1742 C C . GLN A 1 220 ? 20.614 8.391 -43.569 1.00 77.38 220 GLN A C 1
ATOM 1744 O O . GLN A 1 220 ? 20.894 9.011 -44.596 1.00 77.38 220 GLN A O 1
ATOM 1749 N N . GLN A 1 221 ? 21.030 8.775 -42.363 1.00 73.81 221 GLN A N 1
ATOM 1750 C CA . GLN A 1 221 ? 22.013 9.838 -42.161 1.00 73.81 221 GLN A CA 1
ATOM 1751 C C . GLN A 1 221 ? 23.433 9.294 -42.339 1.00 73.81 221 GLN A C 1
ATOM 1753 O O . GLN A 1 221 ? 23.706 8.142 -42.006 1.00 73.81 221 GLN A O 1
ATOM 1758 N N . ASP A 1 222 ? 24.330 10.138 -42.841 1.00 73.00 222 ASP A N 1
ATOM 1759 C CA . ASP A 1 222 ? 25.759 9.844 -42.925 1.00 73.00 222 ASP A CA 1
ATOM 1760 C C . ASP A 1 222 ? 26.348 9.604 -41.521 1.00 73.00 222 ASP A C 1
ATOM 1762 O O . ASP A 1 222 ? 26.105 10.393 -40.601 1.00 73.00 222 ASP A O 1
ATOM 1766 N N . ALA A 1 223 ? 27.122 8.525 -41.368 1.00 70.06 223 ALA A N 1
ATOM 1767 C CA . ALA A 1 223 ? 27.807 8.159 -40.132 1.00 70.06 223 ALA A CA 1
ATOM 1768 C C . ALA A 1 223 ? 28.753 9.278 -39.668 1.00 70.06 223 ALA A C 1
ATOM 1770 O O . ALA A 1 223 ? 28.704 9.705 -38.511 1.00 70.06 223 ALA A O 1
ATOM 1771 N N . VAL A 1 224 ? 29.539 9.822 -40.604 1.00 72.38 224 VAL A N 1
ATOM 1772 C CA . VAL A 1 224 ? 30.501 10.907 -40.361 1.00 72.38 224 VAL A CA 1
ATOM 1773 C C . VAL A 1 224 ? 29.764 12.201 -39.991 1.00 72.38 224 VAL A C 1
ATOM 1775 O O . VAL A 1 224 ? 30.181 12.955 -39.109 1.00 72.38 224 VAL A O 1
ATOM 1778 N N . GLY A 1 225 ? 28.610 12.439 -40.622 1.00 77.19 225 GLY A N 1
ATOM 1779 C CA . GLY A 1 225 ? 27.770 13.619 -40.414 1.00 77.19 225 GLY A CA 1
ATOM 1780 C C . GLY A 1 225 ? 26.883 13.598 -39.160 1.00 77.19 225 GLY A C 1
ATOM 1781 O O . GLY A 1 225 ? 26.300 14.633 -38.820 1.00 77.19 225 GLY A O 1
ATOM 1782 N N . LEU A 1 226 ? 26.756 12.469 -38.453 1.00 80.31 226 LEU A N 1
ATOM 1783 C CA . LEU A 1 226 ? 25.763 12.276 -37.383 1.00 80.31 226 LEU A CA 1
ATOM 1784 C C . LEU A 1 226 ? 25.921 13.251 -36.200 1.00 80.31 226 LEU A C 1
ATOM 1786 O O . LEU A 1 226 ? 24.935 13.718 -35.622 1.00 80.31 226 LEU A O 1
ATOM 1790 N N . LYS A 1 227 ? 27.172 13.586 -35.862 1.00 81.56 227 LYS A N 1
ATOM 1791 C CA . LYS A 1 227 ? 27.542 14.457 -34.730 1.00 81.56 227 LYS A CA 1
ATOM 1792 C C . LYS A 1 227 ? 27.503 15.957 -35.080 1.00 81.56 227 LYS A C 1
ATOM 1794 O O . LYS A 1 227 ? 27.717 16.800 -34.207 1.00 81.56 227 LYS A O 1
ATOM 1799 N N . LEU A 1 228 ? 27.175 16.318 -36.327 1.00 88.81 228 LEU A N 1
ATOM 1800 C CA . LEU A 1 228 ? 26.990 17.712 -36.741 1.00 88.81 228 LEU A CA 1
ATOM 1801 C C . LEU A 1 228 ? 25.704 18.311 -36.147 1.00 88.81 228 LEU A C 1
ATOM 1803 O O . LEU A 1 228 ? 24.645 17.681 -36.097 1.00 88.81 228 LEU A O 1
ATOM 1807 N N . LYS A 1 229 ? 25.777 19.589 -35.751 1.00 87.44 229 LYS A N 1
ATOM 1808 C CA . LYS A 1 229 ? 24.650 20.328 -35.147 1.00 87.44 229 LYS A CA 1
ATOM 1809 C C . LYS A 1 229 ? 23.425 20.398 -36.063 1.00 87.44 229 LYS A C 1
ATOM 1811 O O . LYS A 1 229 ? 22.300 20.391 -35.573 1.00 87.44 229 LYS A O 1
ATOM 1816 N N . GLU A 1 230 ? 23.638 20.455 -37.375 1.00 87.00 230 GLU A N 1
ATOM 1817 C CA . GLU A 1 230 ? 22.570 20.521 -38.379 1.00 87.00 230 GLU A CA 1
ATOM 1818 C C . GLU A 1 230 ? 21.817 19.190 -38.499 1.00 87.00 230 GLU A C 1
ATOM 1820 O O . GLU A 1 230 ? 20.586 19.182 -38.519 1.00 87.00 230 GLU A O 1
ATOM 1825 N N . THR A 1 231 ? 22.543 18.069 -38.473 1.00 83.81 231 THR A N 1
ATOM 1826 C CA . THR A 1 231 ? 22.002 16.701 -38.460 1.00 83.81 231 THR A CA 1
ATOM 1827 C C . THR A 1 231 ? 21.167 16.449 -37.205 1.00 83.81 231 THR A C 1
ATOM 1829 O O . THR A 1 231 ? 20.005 16.046 -37.291 1.00 83.81 231 THR A O 1
ATOM 1832 N N . GLN A 1 232 ? 21.702 16.810 -36.034 1.00 86.00 232 GLN A N 1
ATOM 1833 C CA . GLN A 1 232 ? 20.982 16.732 -34.760 1.00 86.00 232 GLN A CA 1
ATOM 1834 C C . GLN A 1 232 ? 19.752 17.661 -34.724 1.00 86.00 232 GLN A C 1
ATOM 1836 O O . GLN A 1 232 ? 18.690 17.276 -34.231 1.00 86.00 232 GLN A O 1
ATOM 1841 N N . ALA A 1 233 ? 19.829 18.866 -35.299 1.00 87.56 233 ALA A N 1
ATOM 1842 C CA . ALA A 1 233 ? 18.662 19.739 -35.452 1.00 87.56 233 ALA A CA 1
ATOM 1843 C C . ALA A 1 233 ? 17.614 19.157 -36.425 1.00 87.56 233 ALA A C 1
ATOM 1845 O O . ALA A 1 233 ? 16.416 19.352 -36.223 1.00 87.56 233 ALA A O 1
ATOM 1846 N N . ALA A 1 234 ? 18.037 18.414 -37.453 1.00 87.06 234 ALA A N 1
ATOM 1847 C CA . ALA A 1 234 ? 17.142 17.744 -38.394 1.00 87.06 234 ALA A CA 1
ATOM 1848 C C . ALA A 1 234 ? 16.416 16.529 -37.791 1.00 87.06 234 ALA A C 1
ATOM 1850 O O . ALA A 1 234 ? 15.272 16.279 -38.164 1.00 87.06 234 ALA A O 1
ATOM 1851 N N . ALA A 1 235 ? 17.019 15.817 -36.833 1.00 86.38 235 ALA A N 1
ATOM 1852 C CA . ALA A 1 235 ? 16.341 14.750 -36.089 1.00 86.38 235 ALA A CA 1
ATOM 1853 C C . ALA A 1 235 ? 15.217 15.286 -35.174 1.00 86.38 235 ALA A C 1
ATOM 1855 O O . ALA A 1 235 ? 14.152 14.678 -35.040 1.00 86.38 235 ALA A O 1
ATOM 1856 N N . ASN A 1 236 ? 15.413 16.473 -34.591 1.00 90.31 236 ASN A N 1
ATOM 1857 C CA . ASN A 1 236 ? 14.411 17.134 -33.746 1.00 90.31 236 ASN A CA 1
ATOM 1858 C C . ASN A 1 236 ? 13.234 17.743 -34.543 1.00 90.31 236 ASN A C 1
ATOM 1860 O O . ASN A 1 236 ? 12.163 17.965 -33.981 1.00 90.31 236 ASN A O 1
ATOM 1864 N N . ASP A 1 237 ? 13.395 17.989 -35.846 1.00 92.06 237 ASP A N 1
ATOM 1865 C CA . ASP A 1 237 ? 12.356 18.530 -36.730 1.00 92.06 237 ASP A CA 1
ATOM 1866 C C . ASP A 1 237 ? 11.561 17.407 -37.420 1.00 92.06 237 ASP A C 1
ATOM 1868 O O . ASP A 1 237 ? 12.052 16.744 -38.335 1.00 92.06 237 ASP A O 1
ATOM 1872 N N . LEU A 1 238 ? 10.291 17.240 -37.034 1.00 90.06 238 LEU A N 1
ATOM 1873 C CA . LEU A 1 238 ? 9.372 16.249 -37.609 1.00 90.06 238 LEU A CA 1
ATOM 1874 C C . LEU A 1 238 ? 9.286 16.316 -39.147 1.00 90.06 238 LEU A C 1
ATOM 1876 O O . LEU A 1 238 ? 9.162 15.276 -39.793 1.00 90.06 238 LEU A O 1
ATOM 1880 N N . ALA A 1 239 ? 9.360 17.509 -39.748 1.00 90.69 239 ALA A N 1
ATOM 1881 C CA . ALA A 1 239 ? 9.232 17.683 -41.198 1.00 90.69 239 ALA A CA 1
ATOM 1882 C C . ALA A 1 239 ? 10.475 17.207 -41.977 1.00 90.69 239 ALA A C 1
ATOM 1884 O O . ALA A 1 239 ? 10.411 17.006 -43.196 1.00 90.69 239 ALA A O 1
ATOM 1885 N N . LYS A 1 240 ? 11.599 17.009 -41.279 1.00 89.56 240 LYS A N 1
ATOM 1886 C CA . LYS A 1 240 ? 12.820 16.374 -41.792 1.00 89.56 240 LYS A CA 1
ATOM 1887 C C . LYS A 1 240 ? 12.870 14.905 -41.372 1.00 89.56 240 LYS A C 1
ATOM 1889 O O . LYS A 1 240 ? 13.049 14.042 -42.227 1.00 89.56 240 LYS A O 1
ATOM 1894 N N . PHE A 1 241 ? 12.604 14.604 -40.100 1.00 90.69 241 PHE A N 1
ATOM 1895 C CA . PHE A 1 241 ? 12.614 13.242 -39.565 1.00 90.69 241 PHE A CA 1
ATOM 1896 C C . PHE A 1 241 ? 11.611 12.304 -40.260 1.00 90.69 241 PHE A C 1
ATOM 1898 O O . PHE A 1 241 ? 11.978 11.205 -40.670 1.00 90.69 241 PHE A O 1
ATOM 1905 N N . GLY A 1 242 ? 10.386 12.769 -40.531 1.00 88.56 242 GLY A N 1
ATOM 1906 C CA . GLY A 1 242 ? 9.364 12.021 -41.281 1.00 88.56 242 GLY A CA 1
ATOM 1907 C C . GLY A 1 242 ? 9.663 11.804 -42.775 1.00 88.56 242 GLY A C 1
ATOM 1908 O O . GLY A 1 242 ? 8.856 11.200 -43.480 1.00 88.56 242 GLY A O 1
ATOM 1909 N N . LYS A 1 243 ? 10.803 12.297 -43.285 1.00 89.31 243 LYS A N 1
ATOM 1910 C CA . LYS A 1 243 ? 11.347 11.909 -44.600 1.00 89.31 243 LYS A CA 1
ATOM 1911 C C . LYS A 1 243 ? 12.353 10.762 -44.483 1.00 89.31 243 LYS A C 1
ATOM 1913 O O . LYS A 1 243 ? 12.473 9.980 -45.421 1.00 89.31 243 LYS A O 1
ATOM 1918 N N . MET A 1 244 ? 13.055 10.671 -43.352 1.00 87.44 244 MET A N 1
ATOM 1919 C CA . MET A 1 244 ? 14.080 9.659 -43.082 1.00 87.44 244 MET A CA 1
ATOM 1920 C C . MET A 1 244 ? 13.456 8.311 -42.710 1.00 87.44 244 MET A C 1
ATOM 1922 O O . MET A 1 244 ? 13.882 7.286 -43.237 1.00 87.44 244 MET A O 1
ATOM 1926 N N . VAL A 1 245 ? 12.398 8.313 -41.889 1.00 91.38 245 VAL A N 1
ATOM 1927 C CA . VAL A 1 245 ? 11.632 7.108 -41.522 1.00 91.38 245 VAL A CA 1
ATOM 1928 C C . VAL A 1 245 ? 10.180 7.177 -41.993 1.00 91.38 245 VAL A C 1
ATOM 1930 O O . VAL A 1 245 ? 9.567 8.244 -42.018 1.00 91.38 245 VAL A O 1
ATOM 1933 N N . LYS A 1 246 ? 9.601 6.017 -42.320 1.00 90.88 246 LYS A N 1
ATOM 1934 C CA . LYS A 1 246 ? 8.162 5.841 -42.570 1.00 90.88 246 LYS A CA 1
ATOM 1935 C C . LYS A 1 246 ? 7.642 4.657 -41.764 1.00 90.88 246 LYS A C 1
ATOM 1937 O O . LYS A 1 246 ? 8.318 3.636 -41.672 1.00 90.88 246 LYS A O 1
ATOM 1942 N N . LEU A 1 247 ? 6.444 4.773 -41.193 1.00 91.69 247 LEU A N 1
ATOM 1943 C CA . LEU A 1 247 ? 5.781 3.641 -40.544 1.00 91.69 247 LEU A CA 1
ATOM 1944 C C . LEU A 1 247 ? 5.495 2.561 -41.601 1.00 91.69 247 LEU A C 1
ATOM 1946 O O . LEU A 1 247 ? 4.831 2.847 -42.596 1.00 91.69 247 LEU A O 1
ATOM 1950 N N . ALA A 1 248 ? 6.015 1.350 -41.400 1.00 90.62 248 ALA A N 1
ATOM 1951 C CA . ALA A 1 248 ? 5.736 0.200 -42.257 1.00 90.62 248 ALA A CA 1
ATOM 1952 C C . ALA A 1 248 ? 4.496 -0.553 -41.756 1.00 90.62 248 ALA A C 1
ATOM 1954 O O . ALA A 1 248 ? 3.603 -0.852 -42.543 1.00 90.62 248 ALA A O 1
ATOM 1955 N N . ASN A 1 249 ? 4.417 -0.796 -40.443 1.00 90.88 249 ASN A N 1
ATOM 1956 C CA . ASN A 1 249 ? 3.242 -1.359 -39.779 1.00 90.88 249 ASN A CA 1
ATOM 1957 C C . ASN A 1 249 ? 3.203 -0.971 -38.288 1.00 90.88 249 ASN A C 1
ATOM 1959 O O . ASN A 1 249 ? 4.246 -0.744 -37.672 1.00 90.88 249 ASN A O 1
ATOM 1963 N N . PHE A 1 250 ? 2.006 -0.942 -37.700 1.00 91.69 250 PHE A N 1
ATOM 1964 C CA . PHE A 1 250 ? 1.787 -0.823 -36.260 1.00 91.69 250 PHE A CA 1
ATOM 1965 C C . PHE A 1 250 ? 0.832 -1.924 -35.783 1.00 91.69 250 PHE A C 1
ATOM 1967 O O . PHE A 1 250 ? -0.322 -1.984 -36.204 1.00 91.69 250 PHE A O 1
ATOM 1974 N N . SER A 1 251 ? 1.323 -2.771 -34.881 1.00 91.38 251 SER A N 1
ATOM 1975 C CA . SER A 1 251 ? 0.615 -3.914 -34.306 1.00 91.38 251 SER A CA 1
ATOM 1976 C C . SER A 1 251 ? 0.295 -3.633 -32.830 1.00 91.38 251 SER A C 1
ATOM 1978 O O . SER A 1 251 ? 1.127 -3.925 -31.962 1.00 91.38 251 SER A O 1
ATOM 1980 N N . PRO A 1 252 ? -0.876 -3.046 -32.510 1.00 91.12 252 PRO A N 1
ATOM 1981 C CA . PRO A 1 252 ? -1.283 -2.798 -31.129 1.00 91.12 252 PRO A CA 1
ATOM 1982 C C . PRO A 1 252 ? -1.479 -4.108 -30.352 1.00 91.12 252 PRO A C 1
ATOM 1984 O O . PRO A 1 252 ? -1.822 -5.138 -30.934 1.00 91.12 252 PRO A O 1
ATOM 1987 N N . PHE A 1 253 ? -1.301 -4.074 -29.033 1.00 92.00 253 PHE A N 1
ATOM 1988 C CA . PHE A 1 253 ? -1.700 -5.174 -28.154 1.00 92.00 253 PHE A CA 1
ATOM 1989 C C . PHE A 1 253 ? -3.231 -5.237 -28.039 1.00 92.00 253 PHE A C 1
ATOM 1991 O O . PHE A 1 253 ? -3.915 -4.214 -27.969 1.00 92.00 253 PHE A O 1
ATOM 1998 N N . ARG A 1 254 ? -3.781 -6.449 -27.966 1.00 88.75 254 ARG A N 1
ATOM 1999 C CA . ARG A 1 254 ? -5.219 -6.734 -27.836 1.00 88.75 254 ARG A CA 1
ATOM 2000 C C . ARG A 1 254 ? -5.766 -6.384 -26.452 1.00 88.75 254 ARG A C 1
ATOM 2002 O O . ARG A 1 254 ? -6.972 -6.212 -26.290 1.00 88.75 254 ARG A O 1
ATOM 2009 N N . GLY A 1 255 ? -4.897 -6.290 -25.445 1.00 90.12 255 GLY A N 1
ATOM 2010 C CA . GLY A 1 255 ? -5.278 -5.925 -24.087 1.00 90.12 255 GLY A CA 1
ATOM 2011 C C . GLY A 1 255 ? -4.096 -5.780 -23.130 1.00 90.12 255 GLY A C 1
ATOM 2012 O O . GLY A 1 255 ? -2.957 -6.115 -23.442 1.00 90.12 255 GLY A O 1
ATOM 2013 N N . HIS A 1 256 ? -4.394 -5.296 -21.924 1.00 87.94 256 HIS A N 1
ATOM 2014 C CA . HIS A 1 256 ? -3.399 -4.971 -20.897 1.00 87.94 256 HIS A CA 1
ATOM 2015 C C . HIS A 1 256 ? -2.625 -6.185 -20.347 1.00 87.94 256 HIS A C 1
ATOM 2017 O O . HIS A 1 256 ? -1.542 -6.001 -19.801 1.00 87.94 256 HIS A O 1
ATOM 2023 N N . VAL A 1 257 ? -3.171 -7.401 -20.469 1.00 90.81 257 VAL A N 1
ATOM 2024 C CA . VAL A 1 257 ? -2.507 -8.647 -20.041 1.00 90.81 257 VAL A CA 1
ATOM 2025 C C . VAL A 1 257 ? -1.403 -9.021 -21.030 1.00 90.81 257 VAL A C 1
ATOM 2027 O O . VAL A 1 257 ? -0.251 -9.125 -20.629 1.00 90.81 257 VAL A O 1
ATOM 2030 N N . GLU A 1 258 ? -1.738 -9.106 -22.322 1.00 91.56 258 GLU A N 1
ATOM 2031 C CA . GLU A 1 258 ? -0.787 -9.346 -23.419 1.00 91.56 258 GLU A CA 1
ATOM 2032 C C . GLU A 1 258 ? 0.299 -8.254 -23.443 1.00 91.56 258 GLU A C 1
ATOM 2034 O O . GLU A 1 258 ? 1.483 -8.562 -23.541 1.00 91.56 258 GLU A O 1
ATOM 2039 N N . ALA A 1 259 ? -0.068 -6.981 -23.248 1.00 92.44 259 ALA A N 1
ATOM 2040 C CA . ALA A 1 259 ? 0.897 -5.885 -23.135 1.00 92.44 259 ALA A CA 1
ATOM 2041 C C . ALA A 1 259 ? 1.867 -6.063 -21.948 1.00 92.44 259 ALA A C 1
ATOM 2043 O O . ALA A 1 259 ? 3.075 -5.896 -22.108 1.00 92.44 259 ALA A O 1
ATOM 2044 N N . LEU A 1 260 ? 1.366 -6.438 -20.764 1.00 92.50 260 LEU A N 1
ATOM 2045 C CA . LEU A 1 260 ? 2.196 -6.690 -19.582 1.00 92.50 260 LEU A CA 1
ATOM 2046 C C . LEU A 1 260 ? 3.121 -7.901 -19.778 1.00 92.50 260 LEU A C 1
ATOM 2048 O O . LEU A 1 260 ? 4.285 -7.846 -19.391 1.00 92.50 260 LEU A O 1
ATOM 2052 N N . GLU A 1 261 ? 2.627 -8.981 -20.376 1.00 92.75 261 GLU A N 1
ATOM 2053 C CA . GLU A 1 261 ? 3.410 -10.173 -20.719 1.00 92.75 261 GLU A CA 1
ATOM 2054 C C . GLU A 1 261 ? 4.556 -9.829 -21.680 1.00 92.75 261 GLU A C 1
ATOM 2056 O O . GLU A 1 261 ? 5.718 -10.097 -21.373 1.00 92.75 261 GLU A O 1
ATOM 2061 N N . ASN A 1 262 ? 4.255 -9.127 -22.778 1.00 93.12 262 ASN A N 1
ATOM 2062 C CA . ASN A 1 262 ? 5.259 -8.676 -23.742 1.00 93.12 262 ASN A CA 1
ATOM 2063 C C . ASN A 1 262 ? 6.298 -7.745 -23.092 1.00 93.12 262 ASN A C 1
ATOM 2065 O O . ASN A 1 262 ? 7.487 -7.914 -23.336 1.00 93.12 262 ASN A O 1
ATOM 2069 N N . ILE A 1 263 ? 5.893 -6.823 -22.209 1.00 92.69 263 ILE A N 1
ATOM 2070 C CA . ILE A 1 263 ? 6.827 -5.945 -21.477 1.00 92.69 263 ILE A CA 1
ATOM 2071 C C . ILE A 1 263 ? 7.752 -6.737 -20.536 1.00 92.69 263 ILE A C 1
ATOM 2073 O O . ILE A 1 263 ? 8.929 -6.395 -20.424 1.00 92.69 263 ILE A O 1
ATOM 2077 N N . ASN A 1 264 ? 7.265 -7.797 -19.877 1.00 92.44 264 ASN A N 1
ATOM 2078 C CA . ASN A 1 264 ? 8.125 -8.659 -19.057 1.00 92.44 264 ASN A CA 1
ATOM 2079 C C . ASN A 1 264 ? 9.153 -9.408 -19.921 1.00 92.44 264 ASN A C 1
ATOM 2081 O O . ASN A 1 264 ? 10.337 -9.370 -19.600 1.00 92.44 264 ASN A O 1
ATOM 2085 N N . LEU A 1 265 ? 8.715 -10.022 -21.027 1.00 93.31 265 LEU A N 1
ATOM 2086 C CA . LEU A 1 265 ? 9.585 -10.776 -21.939 1.00 93.31 265 LEU A CA 1
ATOM 2087 C C . LEU A 1 265 ? 10.646 -9.878 -22.596 1.00 93.31 265 LEU A C 1
ATOM 2089 O O . LEU A 1 265 ? 11.830 -10.207 -22.563 1.00 93.31 265 LEU A O 1
ATOM 2093 N N . VAL A 1 266 ? 10.251 -8.701 -23.095 1.00 92.88 266 VAL A N 1
ATOM 2094 C CA . VAL A 1 266 ? 11.168 -7.685 -23.646 1.00 92.88 266 VAL A CA 1
ATOM 2095 C C . VAL A 1 266 ? 12.187 -7.231 -22.600 1.00 92.88 266 VAL A C 1
ATOM 2097 O O . VAL A 1 266 ? 13.380 -7.197 -22.891 1.00 92.88 266 VAL A O 1
ATOM 2100 N N . SER A 1 267 ? 11.756 -6.962 -21.360 1.00 91.88 267 SER A N 1
ATOM 2101 C CA . SER A 1 267 ? 12.665 -6.584 -20.264 1.00 91.88 267 SER A CA 1
ATOM 2102 C C . SER A 1 267 ? 13.614 -7.710 -19.824 1.00 91.88 267 SER A C 1
ATOM 2104 O O . SER A 1 267 ? 14.540 -7.447 -19.056 1.00 91.88 267 SER A O 1
ATOM 2106 N N . GLU A 1 268 ? 13.390 -8.944 -20.274 1.00 90.88 268 GLU A N 1
ATOM 2107 C CA . GLU A 1 268 ? 14.259 -10.107 -20.061 1.00 90.88 268 GLU A CA 1
ATOM 2108 C C . GLU A 1 268 ? 15.042 -10.485 -21.339 1.00 90.88 268 GLU A C 1
ATOM 2110 O O . GLU A 1 268 ? 15.843 -11.417 -21.325 1.00 90.88 268 GLU A O 1
ATOM 2115 N N . GLY A 1 269 ? 14.868 -9.733 -22.436 1.00 92.25 269 GLY A N 1
ATOM 2116 C CA . GLY A 1 269 ? 15.527 -9.958 -23.727 1.00 92.25 269 GLY A CA 1
ATOM 2117 C C . GLY A 1 269 ? 14.928 -11.096 -24.563 1.00 92.25 269 GLY A C 1
ATOM 2118 O O . GLY A 1 269 ? 15.559 -11.545 -25.518 1.00 92.25 269 GLY A O 1
ATOM 2119 N N . ILE A 1 270 ? 13.734 -11.578 -24.213 1.00 93.44 270 ILE A N 1
ATOM 2120 C CA . ILE A 1 270 ? 13.081 -12.741 -24.821 1.00 93.44 270 ILE A CA 1
ATOM 2121 C C . ILE A 1 270 ? 12.085 -12.282 -25.894 1.00 93.44 270 ILE A C 1
ATOM 2123 O O . ILE A 1 270 ? 11.222 -11.439 -25.649 1.00 93.44 270 ILE A O 1
ATOM 2127 N N . VAL A 1 271 ? 12.166 -12.876 -27.089 1.00 92.44 271 VAL A N 1
ATOM 2128 C CA . VAL A 1 271 ? 11.182 -12.662 -28.163 1.00 92.44 271 VAL A CA 1
ATOM 2129 C C . VAL A 1 271 ? 9.884 -13.392 -27.819 1.00 92.44 271 VAL A C 1
ATOM 2131 O O . VAL A 1 271 ? 9.880 -14.613 -27.686 1.00 92.44 271 VAL A O 1
ATOM 2134 N N . SER A 1 272 ? 8.777 -12.656 -27.712 1.00 93.94 272 SER A N 1
ATOM 2135 C CA . SER A 1 272 ? 7.440 -13.239 -27.561 1.00 93.94 272 SER A CA 1
ATOM 2136 C C . SER A 1 272 ? 6.924 -13.823 -28.882 1.00 93.94 272 SER A C 1
ATOM 2138 O O . SER A 1 272 ? 7.281 -13.350 -29.964 1.00 93.94 272 SER A O 1
ATOM 2140 N N . ASP A 1 273 ? 6.006 -14.793 -28.818 1.00 91.81 273 ASP A N 1
ATOM 2141 C CA . ASP A 1 273 ? 5.330 -15.315 -30.018 1.00 91.81 273 ASP A CA 1
ATOM 2142 C C . ASP A 1 273 ? 4.563 -14.218 -30.780 1.00 91.81 273 ASP A C 1
ATOM 2144 O O . ASP A 1 273 ? 4.470 -14.254 -32.010 1.00 91.81 273 ASP A O 1
ATOM 2148 N N . TYR A 1 274 ? 4.068 -13.190 -30.075 1.00 92.94 274 TYR A N 1
ATOM 2149 C CA . TYR A 1 274 ? 3.440 -12.043 -30.727 1.00 92.94 274 TYR A CA 1
ATOM 2150 C C . TYR A 1 274 ? 4.462 -11.218 -31.516 1.00 92.94 274 TYR A C 1
ATOM 2152 O O . TYR A 1 274 ? 4.259 -11.012 -32.713 1.00 92.94 274 TYR A O 1
ATOM 2160 N N . LEU A 1 275 ? 5.590 -10.826 -30.907 1.00 92.69 275 LEU A N 1
ATOM 2161 C CA . LEU A 1 275 ? 6.670 -10.115 -31.601 1.00 92.69 275 LEU A CA 1
ATOM 2162 C C . LEU A 1 275 ? 7.198 -10.927 -32.791 1.00 92.69 275 LEU A C 1
ATOM 2164 O O . LEU A 1 275 ? 7.364 -10.382 -33.880 1.00 92.69 275 LEU A O 1
ATOM 2168 N N . LYS A 1 276 ? 7.377 -12.241 -32.616 1.00 92.50 276 LYS A N 1
ATOM 2169 C CA . LYS A 1 276 ? 7.753 -13.168 -33.688 1.00 92.50 276 LYS A CA 1
ATOM 2170 C C . LYS A 1 276 ? 6.779 -13.088 -34.870 1.00 92.50 276 LYS A C 1
ATOM 2172 O O . LYS A 1 276 ? 7.218 -12.855 -35.993 1.00 92.50 276 LYS A O 1
ATOM 2177 N N . SER A 1 277 ? 5.469 -13.183 -34.618 1.00 92.38 277 SER A N 1
ATOM 2178 C CA . SER A 1 277 ? 4.443 -13.075 -35.670 1.00 92.38 277 SER A CA 1
ATOM 2179 C C . SER A 1 277 ? 4.412 -11.697 -36.353 1.00 92.38 277 SER A C 1
ATOM 2181 O O . SER A 1 277 ? 4.175 -11.603 -37.557 1.00 92.38 277 SER A O 1
ATOM 2183 N N . VAL A 1 278 ? 4.706 -10.619 -35.614 1.00 91.12 278 VAL A N 1
ATOM 2184 C CA . VAL A 1 278 ? 4.801 -9.259 -36.165 1.00 91.12 278 VAL A CA 1
ATOM 2185 C C . VAL A 1 278 ? 6.024 -9.115 -37.075 1.00 91.12 278 VAL A C 1
ATOM 2187 O O . VAL A 1 278 ? 5.910 -8.492 -38.130 1.00 91.12 278 VAL A O 1
ATOM 2190 N N . LEU A 1 279 ? 7.166 -9.709 -36.721 1.00 91.06 279 LEU A N 1
ATOM 2191 C CA . LEU A 1 279 ? 8.365 -9.704 -37.565 1.00 91.06 279 LEU A CA 1
ATOM 2192 C C . LEU A 1 279 ? 8.172 -10.575 -38.822 1.00 91.06 279 LEU A C 1
ATOM 2194 O O . LEU A 1 279 ? 8.451 -10.101 -39.923 1.00 91.06 279 LEU A O 1
ATOM 2198 N N . GLU A 1 280 ? 7.607 -11.782 -38.687 1.00 89.56 280 GLU A N 1
ATOM 2199 C CA . GLU A 1 280 ? 7.303 -12.692 -39.811 1.00 89.56 280 GLU A CA 1
ATOM 2200 C C . GLU A 1 280 ? 6.349 -12.088 -40.850 1.00 89.56 280 GLU A C 1
ATOM 2202 O O . GLU A 1 280 ? 6.501 -12.340 -42.044 1.00 89.56 280 GLU A O 1
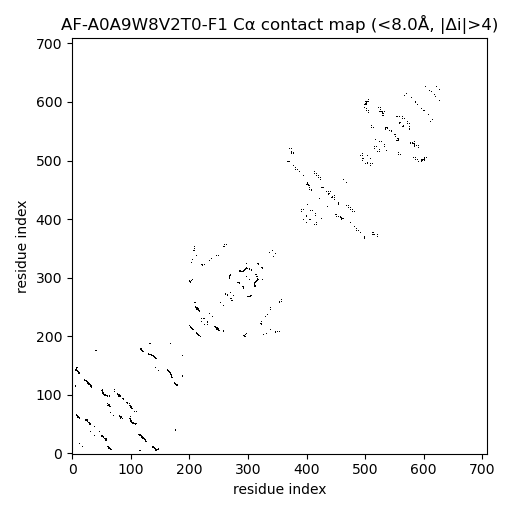ATOM 2207 N N . LEU A 1 281 ? 5.373 -11.286 -40.412 1.00 89.88 281 LEU A N 1
ATOM 2208 C CA . LEU A 1 281 ? 4.386 -10.658 -41.294 1.00 89.88 281 LEU A CA 1
ATOM 2209 C C . LEU A 1 281 ? 4.941 -9.452 -42.076 1.00 89.88 281 LEU A C 1
ATOM 2211 O O . LEU A 1 281 ? 4.404 -9.115 -43.130 1.00 89.88 281 LEU A O 1
ATOM 2215 N N . ASN A 1 282 ? 5.971 -8.770 -41.559 1.00 87.38 282 ASN A N 1
ATOM 2216 C CA . ASN A 1 282 ? 6.364 -7.435 -42.035 1.00 87.38 282 ASN A CA 1
ATOM 2217 C C . ASN A 1 282 ? 7.792 -7.333 -42.593 1.00 87.38 282 ASN A C 1
ATOM 2219 O O . ASN A 1 282 ? 8.105 -6.346 -43.264 1.00 87.38 282 ASN A O 1
ATOM 2223 N N . LEU A 1 283 ? 8.652 -8.326 -42.350 1.00 86.62 283 LEU A N 1
ATOM 2224 C CA . LEU A 1 283 ? 10.004 -8.391 -42.909 1.00 86.62 283 LEU A CA 1
ATOM 2225 C C . LEU A 1 283 ? 10.074 -9.430 -44.044 1.00 86.62 283 LEU A C 1
ATOM 2227 O O . LEU A 1 283 ? 9.472 -10.499 -43.940 1.00 86.62 283 LEU A O 1
ATOM 2231 N N . PRO A 1 284 ? 10.792 -9.150 -45.149 1.00 84.38 284 PRO A N 1
ATOM 2232 C CA . PRO A 1 284 ? 10.854 -10.071 -46.277 1.00 84.38 284 PRO A CA 1
ATOM 2233 C C . PRO A 1 284 ? 11.674 -11.318 -45.920 1.00 84.38 284 PRO A C 1
ATOM 2235 O O . PRO A 1 284 ? 12.814 -11.218 -45.466 1.00 84.38 284 PRO A O 1
ATOM 2238 N N . GLN A 1 285 ? 11.114 -12.504 -46.172 1.00 74.81 285 GLN A N 1
ATOM 2239 C CA . GLN A 1 285 ? 11.808 -13.771 -45.937 1.00 74.81 285 GLN A CA 1
ATOM 2240 C C . GLN A 1 285 ? 13.024 -13.906 -46.865 1.00 74.81 285 GLN A C 1
ATOM 2242 O O . GLN A 1 285 ? 12.885 -14.143 -48.065 1.00 74.81 285 GLN A O 1
ATOM 2247 N N . THR A 1 286 ? 14.227 -13.784 -46.299 1.00 71.25 286 THR A N 1
ATOM 2248 C CA . THR A 1 286 ? 15.498 -14.022 -46.995 1.00 71.25 286 THR A CA 1
ATOM 2249 C C . THR A 1 286 ? 16.240 -15.220 -46.409 1.00 71.25 286 THR A C 1
ATOM 2251 O O . THR A 1 286 ? 16.198 -15.482 -45.208 1.00 71.25 286 THR A O 1
ATOM 2254 N N . SER A 1 287 ? 16.969 -15.947 -47.256 1.00 58.59 287 SER A N 1
ATOM 2255 C CA . SER A 1 287 ? 17.703 -17.160 -46.885 1.00 58.59 287 SER A CA 1
ATOM 2256 C C . SER A 1 287 ? 19.085 -16.895 -46.260 1.00 58.59 287 SER A C 1
ATOM 2258 O O . SER A 1 287 ? 19.934 -17.787 -46.289 1.00 58.59 287 SER A O 1
ATOM 2260 N N . GLY A 1 288 ? 19.368 -15.666 -45.805 1.00 59.22 288 GLY A N 1
ATOM 2261 C CA . GLY A 1 288 ? 20.581 -15.238 -45.076 1.00 59.22 288 GLY A CA 1
ATOM 2262 C C . GLY A 1 288 ? 21.927 -15.292 -45.826 1.00 59.22 288 GLY A C 1
ATOM 2263 O O . GLY A 1 288 ? 22.909 -14.710 -45.374 1.00 59.22 288 GLY A O 1
ATOM 2264 N N . LYS A 1 289 ? 21.990 -15.976 -46.976 1.00 59.53 289 LYS A N 1
ATOM 2265 C CA . LYS A 1 289 ? 23.231 -16.336 -47.697 1.00 59.53 289 LYS A CA 1
ATOM 2266 C C . LYS A 1 289 ? 23.689 -15.360 -48.791 1.00 59.53 289 LYS A C 1
ATOM 2268 O O . LYS A 1 289 ? 24.764 -15.567 -49.342 1.00 59.53 289 LYS A O 1
ATOM 2273 N N . LYS A 1 290 ? 22.875 -14.368 -49.171 1.00 59.19 290 LYS A N 1
ATOM 2274 C CA . LYS A 1 290 ? 23.197 -13.404 -50.253 1.00 59.19 290 LYS A CA 1
ATOM 2275 C C . LYS A 1 290 ? 22.696 -11.990 -49.984 1.00 59.19 290 LYS A C 1
ATOM 2277 O O . LYS A 1 290 ? 23.380 -11.031 -50.308 1.00 59.19 290 LYS A O 1
ATOM 2282 N N . THR A 1 291 ? 21.521 -11.873 -49.382 1.00 69.25 291 THR A N 1
ATOM 2283 C CA . THR A 1 291 ? 20.962 -10.625 -48.864 1.00 69.25 291 THR A CA 1
ATOM 2284 C C . THR A 1 291 ? 20.459 -10.888 -47.453 1.00 69.25 291 THR A C 1
ATOM 2286 O O . THR A 1 291 ? 19.900 -11.953 -47.175 1.00 69.25 291 THR A O 1
ATOM 2289 N N . LYS A 1 292 ? 20.669 -9.932 -46.558 1.00 80.12 292 LYS A N 1
ATOM 2290 C CA . LYS A 1 292 ? 20.166 -9.940 -45.183 1.00 80.12 292 LYS A CA 1
ATOM 2291 C C . LYS A 1 292 ? 19.420 -8.632 -44.960 1.00 80.12 292 LYS A C 1
ATOM 2293 O O . LYS A 1 292 ? 19.700 -7.662 -45.659 1.00 80.12 292 LYS A O 1
ATOM 2298 N N . VAL A 1 293 ? 18.465 -8.630 -44.039 1.00 86.94 293 VAL A N 1
ATOM 2299 C CA . VAL A 1 293 ? 17.710 -7.423 -43.678 1.00 86.94 293 VAL A CA 1
ATOM 2300 C C . VAL A 1 293 ? 18.281 -6.874 -42.382 1.00 86.94 293 VAL A C 1
ATOM 2302 O O . VAL A 1 293 ? 18.367 -7.624 -41.410 1.00 86.94 293 VAL A O 1
ATOM 2305 N N . VAL A 1 294 ? 18.648 -5.594 -42.355 1.00 88.88 294 VAL A N 1
ATOM 2306 C CA . VAL A 1 294 ? 19.195 -4.957 -41.152 1.00 88.88 294 VAL A CA 1
ATOM 2307 C C . VAL A 1 294 ? 18.080 -4.293 -40.347 1.00 88.88 294 VAL A C 1
ATOM 2309 O O . VAL A 1 294 ? 17.401 -3.377 -40.822 1.00 88.88 294 VAL A O 1
ATOM 2312 N N . LEU A 1 295 ? 17.898 -4.767 -39.116 1.00 91.44 295 LEU A N 1
ATOM 2313 C CA . LEU A 1 295 ? 16.894 -4.308 -38.164 1.00 91.44 295 LEU A CA 1
ATOM 2314 C C . LEU A 1 295 ? 17.564 -3.587 -36.987 1.00 91.44 295 LEU A C 1
ATOM 2316 O O . LEU A 1 295 ? 18.261 -4.205 -36.187 1.00 91.44 295 LEU A O 1
ATOM 2320 N N . GLY A 1 296 ? 17.305 -2.290 -36.841 1.00 91.88 296 GLY A N 1
ATOM 2321 C CA . GLY A 1 296 ? 17.642 -1.540 -35.633 1.00 91.88 296 GLY A CA 1
ATOM 2322 C C . GLY A 1 296 ? 16.752 -1.959 -34.459 1.00 91.88 296 GLY A C 1
ATOM 2323 O O . GLY A 1 296 ? 15.525 -1.892 -34.565 1.00 91.88 296 GLY A O 1
ATOM 2324 N N . VAL A 1 297 ? 17.359 -2.372 -33.346 1.00 92.75 297 VAL A N 1
ATOM 2325 C CA . VAL A 1 297 ? 16.693 -2.822 -32.111 1.00 92.75 297 VAL A CA 1
ATOM 2326 C C . VAL A 1 297 ? 17.274 -2.061 -30.912 1.00 92.75 297 VAL A C 1
ATOM 2328 O O . VAL A 1 297 ? 18.465 -1.764 -30.876 1.00 92.75 297 VAL A O 1
ATOM 2331 N N . SER A 1 298 ? 16.450 -1.724 -29.916 1.00 90.06 298 SER A N 1
ATOM 2332 C CA . SER A 1 298 ? 16.903 -0.977 -28.730 1.00 90.06 298 SER A CA 1
ATOM 2333 C C . SER A 1 298 ? 17.758 -1.791 -27.758 1.00 90.06 298 SER A C 1
ATOM 2335 O O . SER A 1 298 ? 18.655 -1.227 -27.143 1.00 90.06 298 SER A O 1
ATOM 2337 N N . GLU A 1 299 ? 17.475 -3.086 -27.606 1.00 89.44 299 GLU A N 1
ATOM 2338 C CA . GLU A 1 299 ? 18.075 -3.953 -26.585 1.00 89.44 299 GLU A CA 1
ATOM 2339 C C . GLU A 1 299 ? 18.984 -5.028 -27.186 1.00 89.44 299 GLU A C 1
ATOM 2341 O O . GLU A 1 299 ? 18.582 -5.776 -28.080 1.00 89.44 299 GLU A O 1
ATOM 2346 N N . LYS A 1 300 ? 20.203 -5.158 -26.648 1.00 90.75 300 LYS A N 1
ATOM 2347 C CA . LYS A 1 300 ? 21.237 -6.085 -27.144 1.00 90.75 300 LYS A CA 1
ATOM 2348 C C . LYS A 1 300 ? 20.864 -7.556 -26.968 1.00 90.75 300 LYS A C 1
ATOM 2350 O O . LYS A 1 300 ? 21.101 -8.368 -27.863 1.00 90.75 300 LYS A O 1
ATOM 2355 N N . ASN A 1 301 ? 20.233 -7.896 -25.845 1.00 91.75 301 ASN A N 1
ATOM 2356 C CA . ASN A 1 301 ? 19.779 -9.263 -25.580 1.00 91.75 301 ASN A CA 1
ATOM 2357 C C . ASN A 1 301 ? 18.638 -9.653 -26.533 1.00 91.75 301 ASN A C 1
ATOM 2359 O O . ASN A 1 301 ? 18.680 -10.722 -27.142 1.00 91.75 301 ASN A O 1
ATOM 2363 N N . LEU A 1 302 ? 17.681 -8.740 -26.744 1.00 91.69 302 LEU A N 1
ATOM 2364 C CA . LEU A 1 302 ? 16.579 -8.925 -27.688 1.00 91.69 302 LEU A CA 1
ATOM 2365 C C . LEU A 1 302 ? 17.083 -9.027 -29.137 1.00 91.69 302 LEU A C 1
ATOM 2367 O O . LEU A 1 302 ? 16.638 -9.900 -29.876 1.00 91.69 302 LEU A O 1
ATOM 2371 N N . ALA A 1 303 ? 18.053 -8.199 -29.536 1.00 91.12 303 ALA A N 1
ATOM 2372 C CA . ALA A 1 303 ? 18.709 -8.282 -30.841 1.00 91.12 303 ALA A CA 1
ATOM 2373 C C . ALA A 1 303 ? 19.338 -9.668 -31.084 1.00 91.12 303 ALA A C 1
ATOM 2375 O O . ALA A 1 303 ? 19.143 -10.259 -32.151 1.00 91.12 303 ALA A O 1
ATOM 2376 N N . GLY A 1 304 ? 20.025 -10.222 -30.076 1.00 90.75 304 GLY A N 1
ATOM 2377 C CA . GLY A 1 304 ? 20.563 -11.585 -30.102 1.00 90.75 304 GLY A CA 1
ATOM 2378 C C . GLY A 1 304 ? 19.477 -12.660 -30.222 1.00 90.75 304 GLY A C 1
ATOM 2379 O O . GLY A 1 304 ? 19.599 -13.563 -31.050 1.00 90.75 304 GLY A O 1
ATOM 2380 N N . ALA A 1 305 ? 18.385 -12.538 -29.462 1.00 91.69 305 ALA A N 1
ATOM 2381 C CA . ALA A 1 305 ? 17.256 -13.467 -29.522 1.00 91.69 305 ALA A CA 1
ATOM 2382 C C . ALA A 1 305 ? 16.523 -13.424 -30.879 1.00 91.69 305 ALA A C 1
ATOM 2384 O O . ALA A 1 305 ? 16.240 -14.474 -31.455 1.00 91.69 305 ALA A O 1
ATOM 2385 N N . ILE A 1 306 ? 16.290 -12.234 -31.450 1.00 91.69 306 ILE A N 1
ATOM 2386 C CA . ILE A 1 306 ? 15.722 -12.069 -32.800 1.00 91.69 306 ILE A CA 1
ATOM 2387 C C . ILE A 1 306 ? 16.634 -12.729 -33.845 1.00 91.69 306 ILE A C 1
ATOM 2389 O O . ILE A 1 306 ? 16.147 -13.493 -34.676 1.00 91.69 306 ILE A O 1
ATOM 2393 N N . LYS A 1 307 ? 17.955 -12.510 -33.771 1.00 89.38 307 LYS A N 1
ATOM 2394 C CA . LYS A 1 307 ? 18.942 -13.109 -34.690 1.00 89.38 307 LYS A CA 1
ATOM 2395 C C . LYS A 1 307 ? 19.007 -14.641 -34.580 1.00 89.38 307 LYS A C 1
ATOM 2397 O O . LYS A 1 307 ? 19.251 -15.313 -35.579 1.00 89.38 307 LYS A O 1
ATOM 2402 N N . ALA A 1 308 ? 18.749 -15.201 -33.395 1.00 89.06 308 ALA A N 1
ATOM 2403 C CA . ALA A 1 308 ? 18.657 -16.646 -33.180 1.00 89.06 308 ALA A CA 1
ATOM 2404 C C . ALA A 1 308 ? 17.369 -17.265 -33.762 1.00 89.06 308 ALA A C 1
ATOM 2406 O O . ALA A 1 308 ? 17.409 -18.385 -34.269 1.00 89.06 308 ALA A O 1
ATOM 2407 N N . VAL A 1 309 ? 16.241 -16.544 -33.727 1.00 88.50 309 VAL A N 1
ATOM 2408 C CA . VAL A 1 309 ? 14.972 -16.982 -34.343 1.00 88.50 309 VAL A CA 1
ATOM 2409 C C . VAL A 1 309 ? 14.989 -16.797 -35.868 1.00 88.50 309 VAL A C 1
ATOM 2411 O O . VAL A 1 309 ? 14.443 -17.627 -36.595 1.00 88.50 309 VAL A O 1
ATOM 2414 N N . PHE A 1 310 ? 15.636 -15.739 -36.367 1.00 87.06 310 PHE A N 1
ATOM 2415 C CA . PHE A 1 310 ? 15.604 -15.332 -37.773 1.00 87.06 310 PHE A CA 1
ATOM 2416 C C . PHE A 1 310 ? 17.013 -15.183 -38.381 1.00 87.06 310 PHE A C 1
ATOM 2418 O O . PHE A 1 310 ? 17.525 -14.068 -38.484 1.00 87.06 310 PHE A O 1
ATOM 2425 N N . PRO A 1 311 ? 17.627 -16.261 -38.906 1.00 80.38 311 PRO A N 1
ATOM 2426 C CA . PRO A 1 311 ? 18.980 -16.218 -39.484 1.00 80.38 311 PRO A CA 1
ATOM 2427 C C . PRO A 1 311 ? 19.104 -15.410 -40.796 1.00 80.38 311 PRO A C 1
ATOM 2429 O O . PRO A 1 311 ? 20.194 -15.309 -41.359 1.00 80.38 311 PRO A O 1
ATOM 2432 N N . GLY A 1 312 ? 17.999 -14.859 -41.316 1.00 81.44 312 GLY A N 1
ATOM 2433 C CA . GLY A 1 312 ? 17.983 -13.908 -42.435 1.00 81.44 312 GLY A CA 1
ATOM 2434 C C . GLY A 1 312 ? 18.033 -12.429 -42.019 1.00 81.44 312 GLY A C 1
ATOM 2435 O O . GLY A 1 312 ? 18.194 -11.567 -42.884 1.00 81.44 312 GLY A O 1
ATOM 2436 N N . ILE A 1 313 ? 17.890 -12.135 -40.723 1.00 86.69 313 ILE A N 1
ATOM 2437 C CA . ILE A 1 313 ? 17.912 -10.781 -40.159 1.00 86.69 313 ILE A CA 1
ATOM 2438 C C . ILE A 1 313 ? 19.261 -10.559 -39.470 1.00 86.69 313 ILE A C 1
ATOM 2440 O O . ILE A 1 313 ? 19.732 -11.405 -38.709 1.00 86.69 313 ILE A O 1
ATOM 2444 N N . GLU A 1 314 ? 19.871 -9.402 -39.706 1.00 86.94 314 GLU A N 1
ATOM 2445 C CA . GLU A 1 314 ? 20.923 -8.879 -38.839 1.00 86.94 314 GLU A CA 1
ATOM 2446 C C . GLU A 1 314 ? 20.355 -7.762 -37.973 1.00 86.94 314 GLU A C 1
ATOM 2448 O O . GLU A 1 314 ? 19.643 -6.885 -38.451 1.00 86.94 314 GLU A O 1
ATOM 2453 N N . CYS A 1 315 ? 20.620 -7.845 -36.672 1.00 89.00 315 CYS A N 1
ATOM 2454 C CA . CYS A 1 315 ? 20.124 -6.896 -35.690 1.00 89.00 315 CYS A CA 1
ATOM 2455 C C . CYS A 1 315 ? 21.278 -5.998 -35.251 1.00 89.00 315 CYS A C 1
ATOM 2457 O O . CYS A 1 315 ? 22.262 -6.505 -34.711 1.00 89.00 315 CYS A O 1
ATOM 2459 N N . GLU A 1 316 ? 21.123 -4.695 -35.449 1.00 88.75 316 GLU A N 1
ATOM 2460 C CA . GLU A 1 316 ? 22.040 -3.661 -34.967 1.00 88.75 316 GLU A CA 1
ATOM 2461 C C . GLU A 1 316 ? 21.397 -2.928 -33.784 1.00 88.75 316 GLU A C 1
ATOM 2463 O O . GLU A 1 316 ? 20.171 -2.796 -33.725 1.00 88.75 316 GLU A O 1
ATOM 2468 N N . THR A 1 317 ? 22.197 -2.442 -32.835 1.00 88.44 317 THR A N 1
ATOM 2469 C CA . THR A 1 317 ? 21.706 -1.695 -31.665 1.00 88.44 317 THR A CA 1
ATOM 2470 C C . THR A 1 317 ? 22.437 -0.371 -31.496 1.00 88.44 317 THR A C 1
ATOM 2472 O O . THR A 1 317 ? 23.412 -0.085 -32.187 1.00 88.44 317 THR A O 1
ATOM 2475 N N . ALA A 1 318 ? 21.985 0.447 -30.545 1.00 83.50 318 ALA A N 1
ATOM 2476 C CA . ALA A 1 318 ? 22.681 1.680 -30.179 1.00 83.50 318 ALA A CA 1
ATOM 2477 C C . ALA A 1 318 ? 24.118 1.447 -29.655 1.00 83.50 318 ALA A C 1
ATOM 2479 O O . ALA A 1 318 ? 24.906 2.384 -29.663 1.00 83.50 318 ALA A O 1
ATOM 2480 N N . ASP A 1 319 ? 24.464 0.220 -29.235 1.00 80.25 319 ASP A N 1
ATOM 2481 C CA . ASP A 1 319 ? 25.826 -0.146 -28.812 1.00 80.25 319 ASP A CA 1
ATOM 2482 C C . ASP A 1 319 ? 26.752 -0.483 -29.997 1.00 80.25 319 ASP A C 1
ATOM 2484 O O . ASP A 1 319 ? 27.969 -0.523 -29.825 1.00 80.25 319 ASP A O 1
ATOM 2488 N N . THR A 1 320 ? 26.190 -0.812 -31.168 1.00 79.00 320 THR A N 1
ATOM 2489 C CA . THR A 1 320 ? 26.941 -1.232 -32.369 1.00 79.00 320 THR A CA 1
ATOM 2490 C C . THR A 1 320 ? 26.903 -0.191 -33.486 1.00 79.00 320 THR A C 1
ATOM 2492 O O . THR A 1 320 ? 27.825 -0.134 -34.295 1.00 79.00 320 THR A O 1
ATOM 2495 N N . SER A 1 321 ? 25.878 0.667 -33.520 1.00 82.44 321 SER A N 1
ATOM 2496 C CA . SER A 1 321 ? 25.773 1.793 -34.448 1.00 82.44 321 SER A CA 1
ATOM 2497 C C . SER A 1 321 ? 25.063 2.985 -33.798 1.00 82.44 321 SER A C 1
ATOM 2499 O O . SER A 1 321 ? 23.858 2.936 -33.524 1.00 82.44 321 SER A O 1
ATOM 2501 N N . ASP A 1 322 ? 25.787 4.104 -33.638 1.00 83.19 322 ASP A N 1
ATOM 2502 C CA . ASP A 1 322 ? 25.237 5.396 -33.180 1.00 83.19 322 ASP A CA 1
ATOM 2503 C C . ASP A 1 322 ? 23.985 5.803 -33.999 1.00 83.19 322 ASP A C 1
ATOM 2505 O O . ASP A 1 322 ? 23.063 6.441 -33.479 1.00 83.19 322 ASP A O 1
ATOM 2509 N N . ILE A 1 323 ? 23.922 5.407 -35.281 1.00 85.94 323 ILE A N 1
ATOM 2510 C CA . ILE A 1 323 ? 22.826 5.728 -36.207 1.00 85.94 323 ILE A CA 1
ATOM 2511 C C . ILE A 1 323 ? 21.525 5.027 -35.785 1.00 85.94 323 ILE A C 1
ATOM 2513 O O . ILE A 1 323 ? 20.461 5.648 -35.808 1.00 85.94 323 ILE A O 1
ATOM 2517 N N . VAL A 1 324 ? 21.587 3.763 -35.342 1.00 88.19 324 VAL A N 1
ATOM 2518 C CA . VAL A 1 324 ? 20.419 3.059 -34.775 1.00 88.19 324 VAL A CA 1
ATOM 2519 C C . VAL A 1 324 ? 19.932 3.786 -33.522 1.00 88.19 324 VAL A C 1
ATOM 2521 O O . VAL A 1 324 ? 18.726 3.984 -33.351 1.00 88.19 324 VAL A O 1
ATOM 2524 N N . GLY A 1 325 ? 20.869 4.243 -32.684 1.00 88.25 325 GLY A N 1
ATOM 2525 C CA . GLY A 1 325 ? 20.582 5.046 -31.499 1.00 88.25 325 GLY A CA 1
ATOM 2526 C C . GLY A 1 325 ? 19.777 6.307 -31.818 1.00 88.25 325 GLY A C 1
ATOM 2527 O O . GLY A 1 325 ? 18.707 6.511 -31.237 1.00 88.25 325 GLY A O 1
ATOM 2528 N N . ASP A 1 326 ? 20.235 7.134 -32.765 1.00 88.25 326 ASP A N 1
ATOM 2529 C CA . ASP A 1 326 ? 19.546 8.389 -33.100 1.00 88.25 326 ASP A CA 1
ATOM 2530 C C . ASP A 1 326 ? 18.230 8.167 -33.871 1.00 88.25 326 ASP A C 1
ATOM 2532 O O . ASP A 1 326 ? 17.246 8.868 -33.623 1.00 88.25 326 ASP A O 1
ATOM 2536 N N . VAL A 1 327 ? 18.141 7.132 -34.719 1.00 89.56 327 VAL A N 1
ATOM 2537 C CA . VAL A 1 327 ? 16.886 6.745 -35.394 1.00 89.56 327 VAL A CA 1
ATOM 2538 C C . VAL A 1 327 ? 15.824 6.304 -34.380 1.00 89.56 327 VAL A C 1
ATOM 2540 O O . VAL A 1 327 ? 14.701 6.814 -34.412 1.00 89.56 327 VAL A O 1
ATOM 2543 N N . ILE A 1 328 ? 16.154 5.418 -33.433 1.00 91.50 328 ILE A N 1
ATOM 2544 C CA . ILE A 1 328 ? 15.211 4.975 -32.388 1.00 91.50 328 ILE A CA 1
ATOM 2545 C C . ILE A 1 328 ? 14.847 6.140 -31.450 1.00 91.50 328 ILE A C 1
ATOM 2547 O O . ILE A 1 328 ? 13.686 6.281 -31.054 1.00 91.50 328 ILE A O 1
ATOM 2551 N N . ARG A 1 329 ? 15.802 7.022 -31.131 1.00 91.44 329 ARG A N 1
ATOM 2552 C CA . ARG A 1 329 ? 15.582 8.250 -30.345 1.00 91.44 329 ARG A CA 1
ATOM 2553 C C . ARG A 1 329 ? 14.627 9.221 -31.044 1.00 91.44 329 ARG A C 1
ATOM 2555 O O . ARG A 1 329 ? 13.705 9.718 -30.398 1.00 91.44 329 ARG A O 1
ATOM 2562 N N . GLY A 1 330 ? 14.801 9.459 -32.342 1.00 91.75 330 GLY A N 1
ATOM 2563 C CA . GLY A 1 330 ? 13.917 10.306 -33.143 1.00 91.75 330 GLY A CA 1
ATOM 2564 C C . GLY A 1 330 ? 12.515 9.711 -33.298 1.00 91.75 330 GLY A C 1
ATOM 2565 O O . GLY A 1 330 ? 11.525 10.427 -33.134 1.00 91.75 330 GLY A O 1
ATOM 2566 N N . ILE A 1 331 ? 12.402 8.390 -33.497 1.00 92.00 331 ILE A N 1
ATOM 2567 C CA . ILE A 1 331 ? 11.106 7.692 -33.478 1.00 92.00 331 ILE A CA 1
ATOM 2568 C C . ILE A 1 331 ? 10.426 7.893 -32.118 1.00 92.00 331 ILE A C 1
ATOM 2570 O O . ILE A 1 331 ? 9.260 8.274 -32.079 1.00 92.00 331 ILE A O 1
ATOM 2574 N N . ARG A 1 332 ? 11.151 7.718 -31.004 1.00 91.31 332 ARG A N 1
ATOM 2575 C CA . ARG A 1 332 ? 10.626 7.913 -29.642 1.00 91.31 332 ARG A CA 1
ATOM 2576 C C . ARG A 1 332 ? 10.178 9.358 -29.378 1.00 91.31 332 ARG A C 1
ATOM 2578 O O . ARG A 1 332 ? 9.149 9.548 -28.738 1.00 91.31 332 ARG A O 1
ATOM 2585 N N . LEU A 1 333 ? 10.910 10.357 -29.879 1.00 91.81 333 LEU A N 1
ATOM 2586 C CA . LEU A 1 333 ? 10.563 11.782 -29.764 1.00 91.81 333 LEU A CA 1
ATOM 2587 C C . LEU A 1 333 ? 9.266 12.130 -30.513 1.00 91.81 333 LEU A C 1
ATOM 2589 O O . LEU A 1 333 ? 8.458 12.919 -30.025 1.00 91.81 333 LEU A O 1
ATOM 2593 N N . HIS A 1 334 ? 9.061 11.536 -31.691 1.00 90.88 334 HIS A N 1
ATOM 2594 C CA . HIS A 1 334 ? 7.944 11.857 -32.588 1.00 90.88 334 HIS A CA 1
ATOM 2595 C C . HIS A 1 334 ? 6.811 10.813 -32.585 1.00 90.88 334 HIS A C 1
ATOM 2597 O O . HIS A 1 334 ? 5.855 10.955 -33.349 1.00 90.88 334 HIS A O 1
ATOM 2603 N N . ALA A 1 335 ? 6.880 9.783 -31.732 1.00 86.31 335 ALA A N 1
ATOM 2604 C CA . ALA A 1 335 ? 5.998 8.608 -31.744 1.00 86.31 335 ALA A CA 1
ATOM 2605 C C . ALA A 1 335 ? 4.498 8.955 -31.761 1.00 86.31 335 ALA A C 1
ATOM 2607 O O . ALA A 1 335 ? 3.750 8.413 -32.570 1.00 86.31 335 ALA A O 1
ATOM 2608 N N . ASP A 1 336 ? 4.081 9.925 -30.942 1.00 86.31 336 ASP A N 1
ATOM 2609 C CA . ASP A 1 336 ? 2.698 10.423 -30.823 1.00 86.31 336 ASP A CA 1
ATOM 2610 C C . ASP A 1 336 ? 2.114 10.986 -32.142 1.00 86.31 336 ASP A C 1
ATOM 2612 O O . ASP A 1 336 ? 0.902 11.118 -32.287 1.00 86.31 336 ASP A O 1
ATOM 2616 N N . LYS A 1 337 ? 2.977 11.302 -33.120 1.00 87.62 337 LYS A N 1
ATOM 2617 C CA . LYS A 1 337 ? 2.618 11.814 -34.456 1.00 87.62 337 LYS A CA 1
ATOM 2618 C C . LYS A 1 337 ? 2.983 10.858 -35.597 1.00 87.62 337 LYS A C 1
ATOM 2620 O O . LYS A 1 337 ? 2.456 11.004 -36.696 1.00 87.62 337 LYS A O 1
ATOM 2625 N N . LEU A 1 338 ? 3.897 9.916 -35.357 1.00 87.62 338 LEU A N 1
ATOM 2626 C CA . LEU A 1 338 ? 4.331 8.908 -36.330 1.00 87.62 338 LEU A CA 1
ATOM 2627 C C . LEU A 1 338 ? 3.467 7.636 -36.303 1.00 87.62 338 LEU A C 1
ATOM 2629 O O . LEU A 1 338 ? 3.378 6.945 -37.317 1.00 87.62 338 LEU A O 1
ATOM 2633 N N . LEU A 1 339 ? 2.835 7.318 -35.168 1.00 85.12 339 LEU A N 1
ATOM 2634 C CA . LEU A 1 339 ? 1.942 6.167 -35.028 1.00 85.12 339 LEU A CA 1
ATOM 2635 C C . LEU A 1 339 ? 0.523 6.519 -35.498 1.00 85.12 339 LEU A C 1
ATOM 2637 O O . LEU A 1 339 ? -0.230 7.215 -34.817 1.00 85.12 339 LEU A O 1
ATOM 2641 N N . GLY A 1 340 ? 0.144 6.018 -36.675 1.00 76.00 340 GLY A N 1
ATOM 2642 C CA . GLY A 1 340 ? -1.191 6.225 -37.233 1.00 76.00 340 GLY A CA 1
ATOM 2643 C C . GLY A 1 340 ? -2.300 5.578 -36.392 1.00 76.00 340 GLY A C 1
ATOM 2644 O O . GLY A 1 340 ? -2.162 4.450 -35.927 1.00 76.00 340 GLY A O 1
ATOM 2645 N N . GLY A 1 341 ? -3.425 6.281 -36.234 1.00 74.81 341 GLY A N 1
ATOM 2646 C CA . GLY A 1 341 ? -4.641 5.766 -35.584 1.00 74.81 341 GLY A CA 1
ATOM 2647 C C . GLY A 1 341 ? -4.758 6.020 -34.075 1.00 74.81 341 GLY A C 1
ATOM 2648 O O . GLY A 1 341 ? -5.839 5.821 -33.522 1.00 74.81 341 GLY A O 1
ATOM 2649 N N . LEU A 1 342 ? -3.703 6.506 -33.416 1.00 78.81 342 LEU A N 1
ATOM 2650 C CA . LEU A 1 342 ? -3.737 6.940 -32.014 1.00 78.81 342 LEU A CA 1
ATOM 2651 C C . LEU A 1 342 ? -4.110 8.425 -31.884 1.00 78.81 342 LEU A C 1
ATOM 2653 O O . LEU A 1 342 ? -3.937 9.205 -32.822 1.00 78.81 342 LEU A O 1
ATOM 2657 N N . LYS A 1 343 ? -4.630 8.830 -30.716 1.00 80.12 343 LYS A N 1
ATOM 2658 C CA . LYS A 1 343 ? -4.799 10.250 -30.369 1.00 80.12 343 LYS A CA 1
ATOM 2659 C C . LYS A 1 343 ? -3.629 10.710 -29.508 1.00 80.12 343 LYS A C 1
ATOM 2661 O O . LYS A 1 343 ? -3.067 9.927 -28.742 1.00 80.12 343 LYS A O 1
ATOM 2666 N N . SER A 1 344 ? -3.328 12.003 -29.593 1.00 78.56 344 SER A N 1
ATOM 2667 C CA . SER A 1 344 ? -2.238 12.603 -28.827 1.00 78.56 344 SER A CA 1
ATOM 2668 C C . SER A 1 344 ? -2.406 12.361 -27.320 1.00 78.56 344 SER A C 1
ATOM 2670 O O . SER A 1 344 ? -3.475 12.610 -26.750 1.00 78.56 344 SER A O 1
ATOM 2672 N N . GLY A 1 345 ? -1.363 11.820 -26.690 1.00 82.00 345 GLY A N 1
ATOM 2673 C CA . GLY A 1 345 ? -1.334 11.471 -25.268 1.00 82.00 345 GLY A CA 1
ATOM 2674 C C . GLY A 1 345 ? -1.975 10.124 -24.900 1.00 82.00 345 GLY A C 1
ATOM 2675 O O . GLY A 1 345 ? -2.024 9.786 -23.717 1.00 82.00 345 GLY A O 1
ATOM 2676 N N . ASP A 1 346 ? -2.457 9.316 -25.851 1.00 85.44 346 ASP A N 1
ATOM 2677 C CA . ASP A 1 346 ? -2.912 7.949 -25.537 1.00 85.44 346 ASP A CA 1
ATOM 2678 C C . ASP A 1 346 ? -1.731 7.022 -25.193 1.00 85.44 346 ASP A C 1
ATOM 2680 O O . ASP A 1 346 ? -1.837 6.205 -24.275 1.00 85.44 346 ASP A O 1
ATOM 2684 N N . VAL A 1 347 ? -0.572 7.216 -25.838 1.00 86.62 347 VAL A N 1
ATOM 2685 C CA . VAL A 1 347 ? 0.679 6.494 -25.525 1.00 86.62 347 VAL A CA 1
ATOM 2686 C C . VAL A 1 347 ? 1.172 6.808 -24.106 1.00 86.62 347 VAL A C 1
ATOM 2688 O O . VAL A 1 347 ? 1.628 5.909 -23.403 1.00 86.62 347 VAL A O 1
ATOM 2691 N N . GLU A 1 348 ? 1.031 8.055 -23.645 1.00 88.38 348 GLU A N 1
ATOM 2692 C CA . GLU A 1 348 ? 1.409 8.468 -22.285 1.00 88.38 348 GLU A CA 1
ATOM 2693 C C . GLU A 1 348 ? 0.530 7.782 -21.226 1.00 88.38 348 GLU A C 1
ATOM 2695 O O . GLU A 1 348 ? 1.043 7.178 -20.281 1.00 88.38 348 GLU A O 1
ATOM 2700 N N . LYS A 1 349 ? -0.797 7.785 -21.417 1.00 89.31 349 LYS A N 1
ATOM 2701 C CA . LYS A 1 349 ? -1.750 7.095 -20.525 1.00 89.31 349 LYS A CA 1
ATOM 2702 C C . LYS A 1 349 ? -1.485 5.589 -20.473 1.00 89.31 349 LYS A C 1
ATOM 2704 O O . LYS A 1 349 ? -1.525 5.000 -19.391 1.00 89.31 349 LYS A O 1
ATOM 2709 N N . ALA A 1 350 ? -1.190 4.973 -21.621 1.00 89.44 350 ALA A N 1
ATOM 2710 C CA . ALA A 1 350 ? -0.791 3.571 -21.691 1.00 89.44 350 ALA A CA 1
ATOM 2711 C C . ALA A 1 350 ? 0.527 3.325 -20.939 1.00 89.44 350 ALA A C 1
ATOM 2713 O O . ALA A 1 350 ? 0.605 2.389 -20.147 1.00 89.44 350 ALA A O 1
ATOM 2714 N N . GLY A 1 351 ? 1.523 4.203 -21.099 1.00 90.94 351 GLY A N 1
ATOM 2715 C CA . GLY A 1 351 ? 2.789 4.162 -20.362 1.00 90.94 351 GLY A CA 1
ATOM 2716 C C . GLY A 1 351 ? 2.611 4.228 -18.843 1.00 90.94 351 GLY A C 1
ATOM 2717 O O . GLY A 1 351 ? 3.190 3.411 -18.130 1.00 90.94 351 GLY A O 1
ATOM 2718 N N . LEU A 1 352 ? 1.753 5.120 -18.339 1.00 92.56 352 LEU A N 1
ATOM 2719 C CA . LEU A 1 352 ? 1.409 5.193 -16.911 1.00 92.56 352 LEU A CA 1
ATOM 2720 C C . LEU A 1 352 ? 0.725 3.904 -16.421 1.00 92.56 352 LEU A C 1
ATOM 2722 O O . LEU A 1 352 ? 1.113 3.337 -15.396 1.00 92.56 352 LEU A O 1
ATOM 2726 N N . GLY A 1 353 ? -0.265 3.403 -17.168 1.00 91.62 353 GLY A N 1
ATOM 2727 C CA . GLY A 1 353 ? -0.975 2.164 -16.839 1.00 91.62 353 GLY A CA 1
ATOM 2728 C C . GLY A 1 353 ? -0.060 0.935 -16.812 1.00 91.62 353 GLY A C 1
ATOM 2729 O O . GLY A 1 353 ? -0.103 0.151 -15.859 1.00 91.62 353 GLY A O 1
ATOM 2730 N N . MET A 1 354 ? 0.801 0.796 -17.824 1.00 91.56 354 MET A N 1
ATOM 2731 C CA . MET A 1 354 ? 1.762 -0.300 -17.954 1.00 91.56 354 MET A CA 1
ATOM 2732 C C . MET A 1 354 ? 2.896 -0.202 -16.939 1.00 91.56 354 MET A C 1
ATOM 2734 O O . MET A 1 354 ? 3.192 -1.198 -16.287 1.00 91.56 354 MET A O 1
ATOM 2738 N N . GLY A 1 355 ? 3.466 0.984 -16.709 1.00 93.31 355 GLY A N 1
ATOM 2739 C CA . GLY A 1 355 ? 4.493 1.182 -15.684 1.00 93.31 355 GLY A CA 1
ATOM 2740 C C . GLY A 1 355 ? 3.993 0.773 -14.296 1.00 93.31 355 GLY A C 1
ATOM 2741 O O . GLY A 1 355 ? 4.680 0.056 -13.566 1.00 93.31 355 GLY A O 1
ATOM 2742 N N . HIS A 1 356 ? 2.751 1.132 -13.953 1.00 91.88 356 HIS A N 1
ATOM 2743 C CA . HIS A 1 356 ? 2.111 0.676 -12.719 1.00 91.88 356 HIS A CA 1
ATOM 2744 C C . HIS A 1 356 ? 1.846 -0.840 -12.690 1.00 91.88 356 HIS A C 1
ATOM 2746 O O . HIS A 1 356 ? 1.988 -1.455 -11.632 1.00 91.88 356 HIS A O 1
ATOM 2752 N N . ALA A 1 357 ? 1.450 -1.455 -13.808 1.00 91.12 357 ALA A N 1
ATOM 2753 C CA . ALA A 1 357 ? 1.215 -2.898 -13.888 1.00 91.12 357 ALA A CA 1
ATOM 2754 C C . ALA A 1 357 ? 2.518 -3.703 -13.741 1.00 91.12 357 ALA A C 1
ATOM 2756 O O . ALA A 1 357 ? 2.597 -4.574 -12.876 1.00 91.12 357 ALA A O 1
ATOM 2757 N N . TYR A 1 358 ? 3.550 -3.337 -14.503 1.00 92.88 358 TYR A N 1
ATOM 2758 C CA . TYR A 1 358 ? 4.888 -3.923 -14.463 1.00 92.88 358 TYR A CA 1
ATOM 2759 C C . TYR A 1 358 ? 5.515 -3.819 -13.068 1.00 92.88 358 TYR A C 1
ATOM 2761 O O . TYR A 1 358 ? 5.933 -4.824 -12.494 1.00 92.88 358 TYR A O 1
ATOM 2769 N N . SER A 1 359 ? 5.468 -2.626 -12.461 1.00 92.19 359 SER A N 1
ATOM 2770 C CA . SER A 1 359 ? 5.987 -2.401 -11.106 1.00 92.19 359 SER A CA 1
ATOM 2771 C C . SER A 1 359 ? 5.280 -3.274 -10.064 1.00 92.19 359 SER A C 1
ATOM 2773 O O . SER A 1 359 ? 5.937 -3.865 -9.210 1.00 92.19 359 SER A O 1
ATOM 2775 N N . ARG A 1 360 ? 3.946 -3.408 -10.134 1.00 89.19 360 ARG A N 1
ATOM 2776 C CA . ARG A 1 360 ? 3.195 -4.289 -9.220 1.00 89.19 360 ARG A CA 1
ATOM 2777 C C . ARG A 1 360 ? 3.541 -5.764 -9.415 1.00 89.19 360 ARG A C 1
ATOM 2779 O O . ARG A 1 360 ? 3.633 -6.473 -8.418 1.00 89.19 360 ARG A O 1
ATOM 2786 N N . ALA A 1 361 ? 3.734 -6.211 -10.658 1.00 88.38 361 ALA A N 1
ATOM 2787 C CA . ALA A 1 361 ? 4.098 -7.591 -10.967 1.00 88.38 361 ALA A CA 1
ATOM 2788 C C . ALA A 1 361 ? 5.503 -7.931 -10.441 1.00 88.38 361 ALA A C 1
ATOM 2790 O O . ALA A 1 361 ? 5.647 -8.843 -9.630 1.00 88.38 361 ALA A O 1
ATOM 2791 N N . LYS A 1 362 ? 6.525 -7.145 -10.812 1.00 89.44 362 LYS A N 1
ATOM 2792 C CA . LYS A 1 362 ? 7.922 -7.375 -10.396 1.00 89.44 362 LYS A CA 1
ATOM 2793 C C . LYS A 1 362 ? 8.138 -7.250 -8.881 1.00 89.44 362 LYS A C 1
ATOM 2795 O O . LYS A 1 362 ? 8.969 -7.964 -8.334 1.00 89.44 362 LYS A O 1
ATOM 2800 N N . VAL A 1 363 ? 7.371 -6.400 -8.190 1.00 88.06 363 VAL A N 1
ATOM 2801 C CA . VAL A 1 363 ? 7.426 -6.241 -6.718 1.00 88.06 363 VAL A CA 1
ATOM 2802 C C . VAL A 1 363 ? 6.492 -7.228 -5.982 1.00 88.06 363 VAL A C 1
ATOM 2804 O O . VAL A 1 363 ? 6.397 -7.176 -4.759 1.00 88.06 363 VAL A O 1
ATOM 2807 N N . LYS A 1 364 ? 5.789 -8.131 -6.691 1.00 82.56 364 LYS A N 1
ATOM 2808 C CA . LYS A 1 364 ? 4.761 -9.037 -6.130 1.00 82.56 364 LYS A CA 1
ATOM 2809 C C . LYS A 1 364 ? 3.768 -8.307 -5.202 1.00 82.56 364 LYS A C 1
ATOM 2811 O O . LYS A 1 364 ? 3.497 -8.743 -4.083 1.00 82.56 364 LYS A O 1
ATOM 2816 N N . PHE A 1 365 ? 3.241 -7.154 -5.627 1.00 77.25 365 PHE A N 1
ATOM 2817 C CA . PHE A 1 365 ? 2.401 -6.310 -4.768 1.00 77.25 365 PHE A CA 1
ATOM 2818 C C . PHE A 1 365 ? 1.059 -6.989 -4.431 1.00 77.25 365 PHE A C 1
ATOM 2820 O O . PHE A 1 365 ? 0.084 -6.890 -5.179 1.00 77.25 365 PHE A O 1
ATOM 2827 N N . SER A 1 366 ? 1.004 -7.667 -3.283 1.00 72.62 366 SER A N 1
ATOM 2828 C CA . SER A 1 366 ? -0.198 -8.364 -2.830 1.00 72.62 366 SER A CA 1
ATOM 2829 C C . SER A 1 366 ? -1.287 -7.398 -2.356 1.00 72.62 366 SER A C 1
ATOM 2831 O O . SER A 1 366 ? -1.131 -6.657 -1.382 1.00 72.62 366 SER A O 1
ATOM 2833 N N . VAL A 1 367 ? -2.449 -7.471 -3.008 1.00 73.75 367 VAL A N 1
ATOM 2834 C CA . VAL A 1 367 ? -3.655 -6.715 -2.636 1.00 73.75 367 VAL A CA 1
ATOM 2835 C C . VAL A 1 367 ? -4.236 -7.203 -1.297 1.00 73.75 367 VAL A C 1
ATOM 2837 O O . VAL A 1 367 ? -4.862 -6.423 -0.571 1.00 73.75 367 VAL A O 1
ATOM 2840 N N . THR A 1 368 ? -4.000 -8.464 -0.906 1.00 73.12 368 THR A N 1
ATOM 2841 C CA . THR A 1 368 ? -4.516 -9.010 0.363 1.00 73.12 368 THR A CA 1
ATOM 2842 C C . THR A 1 368 ? -3.847 -8.356 1.573 1.00 73.12 368 THR A C 1
ATOM 2844 O O . THR A 1 368 ? -4.546 -8.049 2.542 1.00 73.12 368 THR A O 1
ATOM 2847 N N . ARG A 1 369 ? -2.552 -8.016 1.483 1.00 72.19 369 ARG A N 1
ATOM 2848 C CA . ARG A 1 369 ? -1.774 -7.368 2.557 1.00 72.19 369 ARG A CA 1
ATOM 2849 C C . ARG A 1 369 ? -1.891 -5.831 2.597 1.00 72.19 369 ARG A C 1
ATOM 2851 O O . ARG A 1 369 ? -1.167 -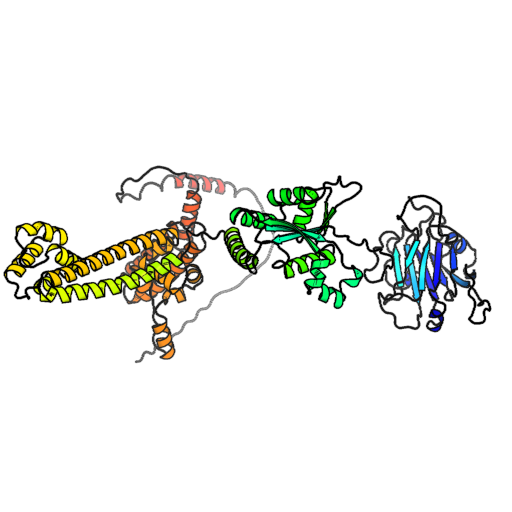5.177 3.338 1.00 72.19 369 ARG A O 1
ATOM 2858 N N . ASN A 1 370 ? -2.804 -5.237 1.818 1.00 82.56 370 ASN A N 1
ATOM 2859 C CA . ASN A 1 370 ? -3.033 -3.785 1.792 1.00 82.56 370 ASN A CA 1
ATOM 2860 C C . ASN A 1 370 ? -3.622 -3.268 3.124 1.00 82.56 370 ASN A C 1
ATOM 2862 O O . ASN A 1 370 ? -4.772 -3.566 3.472 1.00 82.56 370 ASN A O 1
ATOM 2866 N N . ASP A 1 371 ? -2.833 -2.460 3.834 1.00 89.12 371 ASP A N 1
ATOM 2867 C CA . ASP A 1 371 ? -3.104 -1.897 5.159 1.00 89.12 371 ASP A CA 1
ATOM 2868 C C . ASP A 1 371 ? -3.944 -0.608 5.133 1.00 89.12 371 ASP A C 1
ATOM 2870 O O . ASP A 1 371 ? -4.587 -0.279 6.131 1.00 89.12 371 ASP A O 1
ATOM 2874 N N . ASN A 1 372 ? -4.049 0.086 3.994 1.00 91.62 372 ASN A N 1
ATOM 2875 C CA . ASN A 1 372 ? -4.898 1.277 3.857 1.00 91.62 372 ASN A CA 1
ATOM 2876 C C . ASN A 1 372 ? -6.359 0.977 4.256 1.00 91.62 372 ASN A C 1
ATOM 2878 O O . ASN A 1 372 ? -7.002 1.774 4.936 1.00 91.62 372 ASN A O 1
ATOM 2882 N N . HIS A 1 373 ? -6.869 -0.221 3.947 1.00 92.44 373 HIS A N 1
ATOM 2883 C CA . HIS A 1 373 ? -8.208 -0.647 4.371 1.00 92.44 373 HIS A CA 1
ATOM 2884 C C . HIS A 1 373 ? -8.384 -0.705 5.901 1.00 92.44 373 HIS A C 1
ATOM 2886 O O . HIS A 1 373 ? -9.478 -0.427 6.387 1.00 92.44 373 HIS A O 1
ATOM 2892 N N . ILE A 1 374 ? -7.328 -1.024 6.660 1.00 94.31 374 ILE A N 1
ATOM 2893 C CA . ILE A 1 374 ? -7.330 -1.010 8.134 1.00 94.31 374 ILE A CA 1
ATOM 2894 C C . ILE A 1 374 ? -7.368 0.433 8.644 1.00 94.31 374 ILE A C 1
ATOM 2896 O O . ILE A 1 374 ? -8.120 0.739 9.570 1.00 94.31 374 ILE A O 1
ATOM 2900 N N . ILE A 1 375 ? -6.613 1.334 8.008 1.00 94.88 375 ILE A N 1
ATOM 2901 C CA . ILE A 1 375 ? -6.588 2.764 8.342 1.00 94.88 375 ILE A CA 1
ATOM 2902 C C . ILE A 1 375 ? -7.976 3.387 8.125 1.00 94.88 375 ILE A C 1
ATOM 2904 O O . ILE A 1 375 ? -8.527 3.986 9.052 1.00 94.88 375 ILE A O 1
ATOM 2908 N N . GLN A 1 376 ? -8.584 3.184 6.949 1.00 94.56 376 GLN A N 1
ATOM 2909 C CA . GLN A 1 376 ? -9.918 3.718 6.644 1.00 94.56 376 GLN A CA 1
ATOM 2910 C C . GLN A 1 376 ? -11.010 3.098 7.526 1.00 94.56 376 GLN A C 1
ATOM 2912 O O . GLN A 1 376 ? -11.883 3.819 8.008 1.00 94.56 376 GLN A O 1
ATOM 2917 N N . ALA A 1 377 ? -10.961 1.789 7.801 1.00 94.75 377 ALA A N 1
ATOM 2918 C CA . ALA A 1 377 ? -11.915 1.141 8.704 1.00 94.75 377 ALA A CA 1
ATOM 2919 C C . ALA A 1 377 ? -11.786 1.659 10.149 1.00 94.75 377 ALA A C 1
ATOM 2921 O O . ALA A 1 377 ? -12.801 1.969 10.773 1.00 94.75 377 ALA A O 1
ATOM 2922 N N . SER A 1 378 ? -10.564 1.844 10.666 1.00 94.81 378 SER A N 1
ATOM 2923 C CA . SER A 1 378 ? -10.343 2.417 12.003 1.00 94.81 378 SER A CA 1
ATOM 2924 C C . SER A 1 378 ? -10.880 3.847 12.110 1.00 94.81 378 SER A C 1
ATOM 2926 O O . SER A 1 378 ? -11.565 4.173 13.078 1.00 94.81 378 SER A O 1
ATOM 2928 N N . ALA A 1 379 ? -10.609 4.691 11.109 1.00 94.94 379 ALA A N 1
ATOM 2929 C CA . ALA A 1 379 ? -11.118 6.062 11.064 1.00 94.94 379 ALA A CA 1
ATOM 2930 C C . ALA A 1 379 ? -12.652 6.105 10.929 1.00 94.94 379 ALA A C 1
ATOM 2932 O O . ALA A 1 379 ? -13.305 6.947 11.546 1.00 94.94 379 ALA A O 1
ATOM 2933 N N . THR A 1 380 ? -13.228 5.161 10.178 1.00 95.31 380 THR A N 1
ATOM 2934 C CA . THR A 1 380 ? -14.680 5.011 10.006 1.00 95.31 380 THR A CA 1
ATOM 2935 C C . THR A 1 380 ? -15.355 4.607 11.314 1.00 95.31 380 THR A C 1
ATOM 2937 O O . THR A 1 380 ? -16.368 5.204 11.660 1.00 95.31 380 THR A O 1
ATOM 2940 N N . ILE A 1 381 ? -14.784 3.681 12.094 1.00 95.25 381 ILE A N 1
ATOM 2941 C CA . ILE A 1 381 ? -15.311 3.312 13.422 1.00 95.25 381 ILE A CA 1
ATOM 2942 C C . ILE A 1 381 ? -15.217 4.500 14.392 1.00 95.25 381 ILE A C 1
ATOM 2944 O O . ILE A 1 381 ? -16.204 4.831 15.047 1.00 95.25 381 ILE A O 1
ATOM 2948 N N . ASP A 1 382 ? -14.085 5.213 14.426 1.00 93.12 382 ASP A N 1
ATOM 2949 C CA . ASP A 1 382 ? -13.904 6.404 15.277 1.00 93.12 382 ASP A CA 1
ATOM 2950 C C . ASP A 1 382 ? -14.784 7.608 14.868 1.00 93.12 382 ASP A C 1
ATOM 2952 O O . ASP A 1 382 ? -14.910 8.577 15.632 1.00 93.12 382 ASP A O 1
ATOM 2956 N N . PHE A 1 383 ? -15.391 7.566 13.678 1.00 94.69 383 PHE A N 1
ATOM 2957 C CA . PHE A 1 383 ? -16.435 8.485 13.217 1.00 94.69 383 PHE A CA 1
ATOM 2958 C C . PHE A 1 383 ? -17.845 7.956 13.542 1.00 94.69 383 PHE A C 1
ATOM 2960 O O . PHE A 1 383 ? -18.648 8.687 14.127 1.00 94.69 383 PHE A O 1
ATOM 2967 N N . GLN A 1 384 ? -18.122 6.680 13.241 1.00 94.56 384 GLN A N 1
ATOM 2968 C CA . GLN A 1 384 ? -19.383 5.995 13.541 1.00 94.56 384 GLN A CA 1
ATOM 2969 C C . GLN A 1 384 ? -19.716 6.071 15.036 1.00 94.56 384 GLN A C 1
ATOM 2971 O O . GLN A 1 384 ? -20.828 6.469 15.364 1.00 94.56 384 GLN A O 1
ATOM 2976 N N . ASP A 1 385 ? -18.765 5.805 15.937 1.00 92.62 385 ASP A N 1
ATOM 2977 C CA . ASP A 1 385 ? -18.989 5.851 17.393 1.00 92.62 385 ASP A CA 1
ATOM 2978 C C . ASP A 1 385 ? -19.456 7.231 17.882 1.00 92.62 385 ASP A C 1
ATOM 2980 O O . ASP A 1 385 ? -20.317 7.332 18.758 1.00 92.62 385 ASP A O 1
ATOM 2984 N N . LYS A 1 386 ? -18.936 8.313 17.287 1.00 94.88 386 LYS A N 1
ATOM 2985 C CA . LYS A 1 386 ? -19.336 9.686 17.632 1.00 94.88 386 LYS A CA 1
ATOM 2986 C C . LYS A 1 386 ? -20.717 10.019 17.079 1.00 94.88 386 LYS A C 1
ATOM 2988 O O . LYS A 1 386 ? -21.546 10.537 17.824 1.00 94.88 386 LYS A O 1
ATOM 2993 N N . GLY A 1 387 ? -20.963 9.707 15.804 1.00 93.94 387 GLY A N 1
ATOM 2994 C CA . GLY A 1 387 ? -22.248 9.958 15.149 1.00 93.94 387 GLY A CA 1
ATOM 2995 C C . GLY A 1 387 ? -23.385 9.172 15.803 1.00 93.94 387 GLY A C 1
ATOM 2996 O O . GLY A 1 387 ? -24.379 9.759 16.214 1.00 93.94 387 GLY A O 1
ATOM 2997 N N . VAL A 1 388 ? -23.197 7.864 16.001 1.00 94.31 388 VAL A N 1
ATOM 2998 C CA . VAL A 1 388 ? -24.155 6.977 16.680 1.00 94.31 388 VAL A CA 1
ATOM 2999 C C . VAL A 1 388 ? -24.479 7.487 18.086 1.00 94.31 388 VAL A C 1
ATOM 3001 O O . VAL A 1 388 ? -25.653 7.593 18.428 1.00 94.31 388 VAL A O 1
ATOM 3004 N N . ASN A 1 389 ? -23.483 7.892 18.884 1.00 94.19 389 ASN A N 1
ATOM 3005 C CA . ASN A 1 389 ? -23.752 8.435 20.217 1.00 94.19 389 ASN A CA 1
ATOM 3006 C C . ASN A 1 389 ? -24.484 9.792 20.184 1.00 94.19 389 ASN A C 1
ATOM 3008 O O . ASN A 1 389 ? -25.382 10.019 20.991 1.00 94.19 389 ASN A O 1
ATOM 3012 N N . GLN A 1 390 ? -24.147 10.688 19.248 1.00 95.00 390 GLN A N 1
ATOM 3013 C CA . GLN A 1 390 ? -24.875 11.952 19.070 1.00 95.00 390 GLN A CA 1
ATOM 3014 C C . GLN A 1 390 ? -26.334 11.717 18.660 1.00 95.00 390 GLN A C 1
ATOM 3016 O O . GLN A 1 390 ? -27.236 12.341 19.221 1.00 95.00 390 GLN A O 1
ATOM 3021 N N . PHE A 1 391 ? -26.584 10.790 17.732 1.00 95.31 391 PHE A N 1
ATOM 3022 C CA . PHE A 1 391 ? -27.942 10.462 17.319 1.00 95.31 391 PHE A CA 1
ATOM 3023 C C . PHE A 1 391 ? -28.732 9.753 18.425 1.00 95.31 391 PHE A C 1
ATOM 3025 O O . PHE A 1 391 ? -29.880 10.119 18.650 1.00 95.31 391 PHE A O 1
ATOM 3032 N N . PHE A 1 392 ? -28.129 8.831 19.186 1.00 94.81 392 PHE A N 1
ATOM 3033 C CA . PHE A 1 392 ? -28.770 8.227 20.361 1.00 94.81 392 PHE A CA 1
ATOM 3034 C C . PHE A 1 392 ? -29.221 9.278 21.380 1.00 94.81 392 PHE A C 1
ATOM 3036 O O . PHE A 1 392 ? -30.364 9.235 21.833 1.00 94.81 392 PHE A O 1
ATOM 3043 N N . MET A 1 393 ? -28.368 10.256 21.705 1.00 94.12 393 MET A N 1
ATOM 3044 C CA . MET A 1 393 ? -28.759 11.359 22.590 1.00 94.12 393 MET A CA 1
ATOM 3045 C C . MET A 1 393 ? -29.922 12.176 22.010 1.00 94.12 393 MET A C 1
ATOM 3047 O O . MET A 1 393 ? -30.791 12.610 22.763 1.00 94.12 393 MET A O 1
ATOM 3051 N N . ARG A 1 394 ? -29.995 12.340 20.681 1.00 95.56 394 ARG A N 1
ATOM 3052 C CA . ARG A 1 394 ? -31.115 13.028 20.024 1.00 95.56 394 ARG A CA 1
ATOM 3053 C C . ARG A 1 394 ? -32.408 12.202 20.003 1.00 95.56 394 ARG A C 1
ATOM 3055 O O . ARG A 1 394 ? -33.465 12.797 20.177 1.00 95.56 394 ARG A O 1
ATOM 3062 N N . VAL A 1 395 ? -32.340 10.875 19.846 1.00 95.00 395 VAL A N 1
ATOM 3063 C CA . VAL A 1 395 ? -33.502 9.967 19.977 1.00 95.00 395 VAL A CA 1
ATOM 3064 C C . VAL A 1 395 ? -34.041 10.005 21.409 1.00 95.00 395 VAL A C 1
ATOM 3066 O O . VAL A 1 395 ? -35.247 10.153 21.600 1.00 95.00 395 VAL A O 1
ATOM 3069 N N . ARG A 1 396 ? -33.155 9.933 22.415 1.00 94.38 396 ARG A N 1
ATOM 3070 C CA . ARG A 1 396 ? -33.529 10.046 23.836 1.00 94.38 396 ARG A CA 1
ATOM 3071 C C . ARG A 1 396 ? -34.209 11.372 24.133 1.00 94.38 396 ARG A C 1
ATOM 3073 O O . ARG A 1 396 ? -35.300 11.353 24.682 1.00 94.38 396 ARG A O 1
ATOM 3080 N N . GLU A 1 397 ? -33.613 12.491 23.725 1.00 93.56 397 GLU A N 1
ATOM 3081 C CA . GLU A 1 397 ? -34.216 13.811 23.929 1.00 93.56 397 GLU A CA 1
ATOM 3082 C C . GLU A 1 397 ? -35.587 13.912 23.247 1.00 93.56 397 GLU A C 1
ATOM 3084 O O . GLU A 1 397 ? -36.564 14.245 23.901 1.00 93.56 397 GLU A O 1
ATOM 3089 N N . TRP A 1 398 ? -35.701 13.570 21.959 1.00 93.00 398 TRP A N 1
ATOM 3090 C CA . TRP A 1 398 ? -36.945 13.778 21.208 1.00 93.00 398 TRP A CA 1
ATOM 3091 C C . TRP A 1 398 ? -38.095 12.887 21.705 1.00 93.00 398 TRP A C 1
ATOM 3093 O O . TRP A 1 398 ? -39.182 13.388 21.986 1.00 93.00 398 TRP A O 1
ATOM 3103 N N . TYR A 1 399 ? -37.857 11.584 21.893 1.00 94.44 399 TYR A N 1
ATOM 3104 C CA . TYR A 1 399 ? -38.883 10.677 22.424 1.00 94.44 399 TYR A CA 1
ATOM 3105 C C . TYR A 1 399 ? -39.155 10.912 23.923 1.00 94.44 399 TYR A C 1
ATOM 3107 O O . TYR A 1 399 ? -40.260 10.664 24.405 1.00 94.44 399 TYR A O 1
ATOM 3115 N N . GLY A 1 400 ? -38.187 11.468 24.658 1.00 93.25 400 GLY A N 1
ATOM 3116 C CA . GLY A 1 400 ? -38.326 11.842 26.066 1.00 93.25 400 GLY A CA 1
ATOM 3117 C C . GLY A 1 400 ? -39.418 12.874 26.347 1.00 93.25 400 GLY A C 1
ATOM 3118 O O . GLY A 1 400 ? -39.930 12.915 27.459 1.00 93.25 400 GLY A O 1
ATOM 3119 N N . TRP A 1 401 ? -39.831 13.670 25.356 1.00 92.06 401 TRP A N 1
ATOM 3120 C CA . TRP A 1 401 ? -40.973 14.581 25.506 1.00 92.06 401 TRP A CA 1
ATOM 3121 C C . TRP A 1 401 ? -42.319 13.836 25.477 1.00 92.06 401 TRP A C 1
ATOM 3123 O O . TRP A 1 401 ? -43.281 14.295 26.093 1.00 92.06 401 TRP A O 1
ATOM 3133 N N . HIS A 1 402 ? -42.387 12.676 24.813 1.00 92.06 402 HIS A N 1
ATOM 3134 C CA . HIS A 1 402 ? -43.567 11.808 24.782 1.00 92.06 402 HIS A CA 1
ATOM 3135 C C . HIS A 1 402 ? -43.620 10.851 25.983 1.00 92.06 402 HIS A C 1
ATOM 3137 O O . HIS A 1 402 ? -44.677 10.700 26.595 1.00 92.06 402 HIS A O 1
ATOM 3143 N N . PHE A 1 403 ? -42.483 10.236 26.337 1.00 93.31 403 PHE A N 1
ATOM 3144 C CA . PHE A 1 403 ? -42.377 9.258 27.427 1.00 93.31 403 PHE A CA 1
ATOM 3145 C C . PHE A 1 403 ? -41.076 9.454 28.248 1.00 93.31 403 PHE A C 1
ATOM 3147 O O . PHE A 1 403 ? -40.095 8.725 28.060 1.00 93.31 403 PHE A O 1
ATOM 3154 N N . PRO A 1 404 ? -41.029 10.451 29.157 1.00 92.19 404 PRO A N 1
ATOM 3155 C CA . PRO A 1 404 ? -39.813 10.822 29.892 1.00 92.19 404 PRO A CA 1
ATOM 3156 C C . PRO A 1 404 ? -39.339 9.766 30.901 1.00 92.19 404 PRO A C 1
ATOM 3158 O O . PRO A 1 404 ? -38.158 9.730 31.256 1.00 92.19 404 PRO A O 1
ATOM 3161 N N . GLU A 1 405 ? -40.227 8.899 31.389 1.00 91.50 405 GLU A N 1
ATOM 3162 C CA . GLU A 1 405 ? -39.892 7.866 32.373 1.00 91.50 405 GLU A CA 1
ATOM 3163 C C . GLU A 1 405 ? -38.963 6.785 31.794 1.00 91.50 405 GLU A C 1
ATOM 3165 O O . GLU A 1 405 ? -38.065 6.316 32.499 1.00 91.50 405 GLU A O 1
ATOM 3170 N N . LEU A 1 406 ? -39.095 6.453 30.502 1.00 91.19 406 LEU A N 1
ATOM 3171 C CA . LEU A 1 406 ? -38.280 5.436 29.821 1.00 91.19 406 LEU A CA 1
ATOM 3172 C C . LEU A 1 406 ? -36.771 5.734 29.915 1.00 91.19 406 LEU A C 1
ATOM 3174 O O . LEU A 1 406 ? -35.958 4.819 30.050 1.00 91.19 406 LEU A O 1
ATOM 3178 N N . ILE A 1 407 ? -36.393 7.019 29.926 1.00 90.88 407 ILE A N 1
ATOM 3179 C CA . ILE A 1 407 ? -35.000 7.479 30.057 1.00 90.88 407 ILE A CA 1
ATOM 3180 C C . ILE A 1 407 ? -34.394 7.089 31.413 1.00 90.88 407 ILE A C 1
ATOM 3182 O O . ILE A 1 407 ? -33.182 6.891 31.495 1.00 90.88 407 ILE A O 1
ATOM 3186 N N . LYS A 1 408 ? -35.215 6.981 32.466 1.00 89.06 408 LYS A N 1
ATOM 3187 C CA . LYS A 1 408 ? -34.781 6.613 33.824 1.00 89.06 408 LYS A CA 1
ATOM 3188 C C . LYS A 1 408 ? -34.667 5.098 34.001 1.00 89.06 408 LYS A C 1
ATOM 3190 O O . LYS A 1 408 ? -33.822 4.651 34.769 1.00 89.06 408 LYS A O 1
ATOM 3195 N N . ILE A 1 409 ? -35.506 4.329 33.302 1.00 89.75 409 ILE A N 1
ATOM 3196 C CA . ILE A 1 409 ? -35.548 2.861 33.395 1.00 89.75 409 ILE A CA 1
ATOM 3197 C C . ILE A 1 409 ? -34.448 2.223 32.530 1.00 89.75 409 ILE A C 1
ATOM 3199 O O . ILE A 1 409 ? -33.781 1.286 32.967 1.00 89.75 409 ILE A O 1
ATOM 3203 N N . VAL A 1 410 ? -34.227 2.738 31.315 1.00 90.44 410 VAL A N 1
ATOM 3204 C CA . VAL A 1 410 ? -33.327 2.127 30.322 1.00 90.44 410 VAL A CA 1
ATOM 3205 C C . VAL A 1 410 ? -32.063 2.969 30.149 1.00 90.44 410 VAL A C 1
ATOM 3207 O O . VAL A 1 410 ? -32.072 4.026 29.516 1.00 90.44 410 VAL A O 1
ATOM 3210 N N . SER A 1 411 ? -30.953 2.505 30.722 1.00 88.12 411 SER A N 1
ATOM 3211 C CA . SER A 1 411 ? -29.671 3.223 30.731 1.00 88.12 411 SER A CA 1
ATOM 3212 C C . SER A 1 411 ? -28.856 3.072 29.443 1.00 88.12 411 SER A C 1
ATOM 3214 O O . SER A 1 411 ? -28.225 4.040 29.023 1.00 88.12 411 SER A O 1
ATOM 3216 N N . ASP A 1 412 ? -28.880 1.905 28.794 1.00 91.12 412 ASP A N 1
ATOM 3217 C CA . ASP A 1 412 ? -28.232 1.712 27.492 1.00 91.12 412 ASP A CA 1
ATOM 3218 C C . ASP A 1 412 ? -29.003 2.425 26.366 1.00 91.12 412 ASP A C 1
ATOM 3220 O O . ASP A 1 412 ? -30.218 2.611 26.407 1.00 91.12 412 ASP A O 1
ATOM 3224 N N . ASN A 1 413 ? -28.263 2.861 25.351 1.00 92.62 413 ASN A N 1
ATOM 3225 C CA . ASN A 1 413 ? -28.775 3.662 24.251 1.00 92.62 413 ASN A CA 1
ATOM 3226 C C . ASN A 1 413 ? -29.275 2.814 23.072 1.00 92.62 413 ASN A C 1
ATOM 3228 O O . ASN A 1 413 ? -30.224 3.222 22.400 1.00 92.62 413 ASN A O 1
ATOM 3232 N N . LEU A 1 414 ? -28.678 1.640 22.825 1.00 92.25 414 LEU A N 1
ATOM 3233 C CA . LEU A 1 414 ? -29.097 0.759 21.730 1.00 92.25 414 LEU A CA 1
ATOM 3234 C C . LEU A 1 414 ? -30.439 0.093 22.047 1.00 92.25 414 LEU A C 1
ATOM 3236 O O . LEU A 1 414 ? -31.342 0.104 21.212 1.00 92.25 414 LEU A O 1
ATOM 3240 N N . THR A 1 415 ? -30.580 -0.442 23.258 1.00 91.69 415 THR A N 1
ATOM 3241 C CA . THR A 1 415 ? -31.845 -0.971 23.789 1.00 91.69 415 THR A CA 1
ATOM 3242 C C . THR A 1 415 ? -32.917 0.111 23.862 1.00 91.69 415 THR A C 1
ATOM 3244 O O . THR A 1 415 ? -34.015 -0.130 23.374 1.00 91.69 415 THR A O 1
ATOM 3247 N N . TYR A 1 416 ? -32.607 1.327 24.337 1.00 93.38 416 TYR A N 1
ATOM 3248 C CA . TYR A 1 416 ? -33.558 2.449 24.302 1.00 93.38 416 TYR A CA 1
ATOM 3249 C C . TYR A 1 416 ? -34.091 2.703 22.883 1.00 93.38 416 TYR A C 1
ATOM 3251 O O . TYR A 1 416 ? -35.301 2.758 22.686 1.00 93.38 416 TYR A O 1
ATOM 3259 N N . ALA A 1 417 ? -33.215 2.804 21.874 1.00 93.38 417 ALA A N 1
ATOM 3260 C CA . ALA A 1 417 ? -33.649 3.033 20.494 1.00 93.38 417 ALA A CA 1
ATOM 3261 C C . ALA A 1 417 ? -34.483 1.867 19.927 1.00 93.38 417 ALA A C 1
ATOM 3263 O O . ALA A 1 417 ? -35.467 2.109 19.232 1.00 93.38 417 ALA A O 1
ATOM 3264 N N . LYS A 1 418 ? -34.153 0.610 20.260 1.00 92.50 418 LYS A N 1
ATOM 3265 C CA . LYS A 1 418 ? -34.976 -0.555 19.882 1.00 92.50 418 LYS A CA 1
ATOM 3266 C C . LYS A 1 418 ? -36.335 -0.577 20.590 1.00 92.50 418 LYS A C 1
ATOM 3268 O O . LYS A 1 418 ? -37.324 -0.964 19.977 1.00 92.50 418 LYS A O 1
ATOM 3273 N N . LEU A 1 419 ? -36.412 -0.113 21.837 1.00 91.44 419 LEU A N 1
ATOM 3274 C CA . LEU A 1 419 ? -37.671 0.005 22.573 1.00 91.44 419 LEU A CA 1
ATOM 3275 C C . LEU A 1 419 ? -38.563 1.123 22.020 1.00 91.44 419 LEU A C 1
ATOM 3277 O O . LEU A 1 419 ? -39.761 0.906 21.902 1.00 91.44 419 LEU A O 1
ATOM 3281 N N . VAL A 1 420 ? -38.010 2.262 21.584 1.00 92.44 420 VAL A N 1
ATOM 3282 C CA . VAL A 1 420 ? -38.781 3.294 20.853 1.00 92.44 420 VAL A CA 1
ATOM 3283 C C . VAL A 1 420 ? -39.462 2.700 19.612 1.00 92.44 420 VAL A C 1
ATOM 3285 O O . VAL A 1 420 ? -40.642 2.957 19.377 1.00 92.44 420 VAL A O 1
ATOM 3288 N N . LEU A 1 421 ? -38.750 1.854 18.858 1.00 92.31 421 LEU A N 1
ATOM 3289 C CA . LEU A 1 421 ? -39.279 1.199 17.655 1.00 92.31 421 LEU A CA 1
ATOM 3290 C C . LEU A 1 421 ? -40.400 0.184 17.942 1.00 92.31 421 LEU A C 1
ATOM 3292 O O . LEU A 1 421 ? -41.304 0.046 17.119 1.00 92.31 421 LEU A O 1
ATOM 3296 N N . ALA A 1 422 ? -40.341 -0.519 19.078 1.00 89.69 422 ALA A N 1
ATOM 3297 C CA . ALA A 1 422 ? -41.317 -1.543 19.467 1.00 89.69 422 ALA A CA 1
ATOM 3298 C C . ALA A 1 422 ? -42.528 -0.985 20.244 1.00 89.69 422 ALA A C 1
ATOM 3300 O O . ALA A 1 422 ? -43.635 -1.519 20.154 1.00 89.69 422 ALA A O 1
ATOM 3301 N N . ILE A 1 423 ? -42.331 0.094 21.008 1.00 89.94 423 ILE A N 1
ATOM 3302 C CA . ILE A 1 423 ? -43.390 0.742 21.789 1.00 89.94 423 ILE A CA 1
ATOM 3303 C C . ILE A 1 423 ? -44.304 1.562 20.872 1.00 89.94 423 ILE A C 1
ATOM 3305 O O . ILE A 1 423 ? -45.518 1.361 20.910 1.00 89.94 423 ILE A O 1
ATOM 3309 N N . GLY A 1 424 ? -43.745 2.444 20.034 1.00 88.88 424 GLY A N 1
ATOM 3310 C CA . GLY A 1 424 ? -44.531 3.405 19.255 1.00 88.88 424 GLY A CA 1
ATOM 3311 C C . GLY A 1 424 ? -45.160 4.480 20.151 1.00 88.88 424 GLY A C 1
ATOM 3312 O O . GLY A 1 424 ? -44.446 5.189 20.849 1.00 88.88 424 GLY A O 1
ATOM 3313 N N . ASP A 1 425 ? -46.489 4.609 20.135 1.00 89.81 425 ASP A N 1
ATOM 3314 C CA . ASP A 1 425 ? -47.228 5.444 21.097 1.00 89.81 425 ASP A CA 1
ATOM 3315 C C . ASP A 1 425 ? -47.340 4.709 22.444 1.00 89.81 425 ASP A C 1
ATOM 3317 O O . ASP A 1 425 ? -47.766 3.547 22.490 1.00 89.81 425 ASP A O 1
ATOM 3321 N N . LYS A 1 426 ? -47.028 5.405 23.548 1.00 86.94 426 LYS A N 1
ATOM 3322 C CA . LYS A 1 426 ? -47.198 4.937 24.936 1.00 86.94 426 LYS A CA 1
ATOM 3323 C C . LYS A 1 426 ? -48.609 4.400 25.221 1.00 86.94 426 LYS A C 1
ATOM 3325 O O . LYS A 1 426 ? -48.757 3.500 26.040 1.00 86.94 426 LYS A O 1
ATOM 3330 N N . LYS A 1 427 ? -49.642 4.892 24.523 1.00 86.19 427 LYS A N 1
ATOM 3331 C CA . LYS A 1 427 ? -51.038 4.418 24.642 1.00 86.19 427 LYS A CA 1
ATOM 3332 C C . LYS A 1 427 ? -51.267 3.009 24.090 1.00 86.19 427 LYS A C 1
ATOM 3334 O O . LYS A 1 427 ? -52.322 2.435 24.333 1.00 86.19 427 LYS A O 1
ATOM 3339 N N . SER A 1 428 ? -50.305 2.456 23.350 1.00 85.31 428 SER A N 1
ATOM 3340 C CA . SER A 1 428 ? -50.359 1.096 22.801 1.00 85.31 428 SER A CA 1
ATOM 3341 C C . SER A 1 428 ? -49.619 0.053 23.658 1.00 85.31 428 SER A C 1
ATOM 3343 O O . SER A 1 428 ? -49.387 -1.066 23.194 1.00 85.31 428 SER A O 1
ATOM 3345 N N . LEU A 1 429 ? -49.215 0.413 24.883 1.00 84.12 429 LEU A N 1
ATOM 3346 C CA . LEU A 1 429 ? -48.609 -0.490 25.866 1.00 84.12 429 LEU A CA 1
ATOM 3347 C C . LEU A 1 429 ? -49.678 -1.222 26.688 1.00 84.12 429 LEU A C 1
ATOM 3349 O O . LEU A 1 429 ? -50.196 -0.690 27.667 1.00 84.12 429 LEU A O 1
ATOM 3353 N N . ASN A 1 430 ? -49.931 -2.474 26.313 1.00 83.06 430 ASN A N 1
ATOM 3354 C CA . ASN A 1 430 ? -50.653 -3.454 27.123 1.00 83.06 430 ASN A CA 1
ATOM 3355 C C . ASN A 1 430 ? -49.678 -4.502 27.681 1.00 83.06 430 ASN A C 1
ATOM 3357 O O . ASN A 1 430 ? -48.601 -4.709 27.116 1.00 83.06 430 ASN A O 1
ATOM 3361 N N . ASP A 1 431 ? -50.112 -5.245 28.702 1.00 82.00 431 ASP A N 1
ATOM 3362 C CA . ASP A 1 431 ? -49.403 -6.426 29.213 1.00 82.00 431 ASP A CA 1
ATOM 3363 C C . ASP A 1 431 ? -49.181 -7.496 28.108 1.00 82.00 431 ASP A C 1
ATOM 3365 O O . ASP A 1 431 ? -48.207 -8.240 28.168 1.00 82.00 431 ASP A O 1
ATOM 3369 N N . ASP A 1 432 ? -49.984 -7.509 27.031 1.00 81.81 432 ASP A N 1
ATOM 3370 C CA . ASP A 1 432 ? -49.774 -8.365 25.845 1.00 81.81 432 ASP A CA 1
ATOM 3371 C C . ASP A 1 432 ? -48.380 -8.174 25.203 1.00 81.81 432 ASP A C 1
ATOM 3373 O O . ASP A 1 432 ? -47.768 -9.132 24.732 1.00 81.81 432 ASP A O 1
ATOM 3377 N N . LYS A 1 433 ? -47.850 -6.938 25.213 1.00 80.56 433 LYS A N 1
ATOM 3378 C CA . LYS A 1 433 ? -46.522 -6.587 24.670 1.00 80.56 433 LYS A CA 1
ATOM 3379 C C . LYS A 1 433 ? -45.370 -6.861 25.648 1.00 80.56 433 LYS A C 1
ATOM 3381 O O . LYS A 1 433 ? -44.210 -6.617 25.307 1.00 80.56 433 LYS A O 1
ATOM 3386 N N . LEU A 1 434 ? -45.649 -7.338 26.866 1.00 83.31 434 LEU A N 1
ATOM 3387 C CA . LEU A 1 434 ? -44.633 -7.558 27.903 1.00 83.31 434 LEU A CA 1
ATOM 3388 C C . LEU A 1 434 ? -43.543 -8.520 27.424 1.00 83.31 434 LEU A C 1
ATOM 3390 O O . LEU A 1 434 ? -42.363 -8.255 27.643 1.00 83.31 434 LEU A O 1
ATOM 3394 N N . HIS A 1 435 ? -43.922 -9.591 26.722 1.00 83.50 435 HIS A N 1
ATOM 3395 C CA . HIS A 1 435 ? -42.982 -10.585 26.201 1.00 83.50 435 HIS A CA 1
ATOM 3396 C C . HIS A 1 435 ? -42.021 -10.002 25.149 1.00 83.50 435 HIS A C 1
ATOM 3398 O O . HIS A 1 435 ? -40.814 -10.222 25.252 1.00 83.50 435 HIS A O 1
ATOM 3404 N N . ASP A 1 436 ? -42.517 -9.196 24.205 1.00 83.69 436 ASP A N 1
ATOM 3405 C CA . ASP A 1 436 ? -41.686 -8.542 23.180 1.00 83.69 436 ASP A CA 1
ATOM 3406 C C . ASP A 1 436 ? -40.692 -7.547 23.806 1.00 83.69 436 ASP A C 1
ATOM 3408 O O . ASP A 1 436 ? -39.517 -7.480 23.435 1.00 83.69 436 ASP A O 1
ATOM 3412 N N . ILE A 1 437 ? -41.153 -6.788 24.805 1.00 84.94 437 ILE A N 1
ATOM 3413 C CA . ILE A 1 437 ? -40.342 -5.803 25.530 1.00 84.94 437 ILE A CA 1
ATOM 3414 C C . ILE A 1 437 ? -39.293 -6.499 26.408 1.00 84.94 437 ILE A C 1
ATOM 3416 O O . ILE A 1 437 ? -38.139 -6.069 26.435 1.00 84.94 437 ILE A O 1
ATOM 3420 N N . ALA A 1 438 ? -39.653 -7.599 27.076 1.00 85.56 438 ALA A N 1
ATOM 3421 C CA . ALA A 1 438 ? -38.721 -8.418 27.847 1.00 85.56 438 ALA A CA 1
ATOM 3422 C C . ALA A 1 438 ? -37.643 -9.047 26.948 1.00 85.56 438 ALA A C 1
ATOM 3424 O O . ALA A 1 438 ? -36.464 -9.004 27.298 1.00 85.56 438 ALA A O 1
ATOM 3425 N N . ALA A 1 439 ? -38.002 -9.545 25.759 1.00 87.12 439 ALA A N 1
ATOM 3426 C CA . ALA A 1 439 ? -37.038 -10.074 24.792 1.00 87.12 439 ALA A CA 1
ATOM 3427 C C . ALA A 1 439 ? -36.012 -9.010 24.347 1.00 87.12 439 ALA A C 1
ATOM 3429 O O . ALA A 1 439 ? -34.815 -9.289 24.279 1.00 87.12 439 ALA A O 1
ATOM 3430 N N . LEU A 1 440 ? -36.447 -7.763 24.121 1.00 83.00 440 LEU A N 1
ATOM 3431 C CA . LEU A 1 440 ? -35.554 -6.639 23.792 1.00 83.00 440 LEU A CA 1
ATOM 3432 C C . LEU A 1 440 ? -34.668 -6.173 24.961 1.00 83.00 440 LEU A C 1
ATOM 3434 O O . LEU A 1 440 ? -33.639 -5.534 24.725 1.00 83.00 440 LEU A O 1
ATOM 3438 N N . LEU A 1 441 ? -35.051 -6.487 26.200 1.00 81.94 441 LEU A N 1
ATOM 3439 C CA . LEU A 1 441 ? -34.305 -6.175 27.423 1.00 81.94 441 LEU A CA 1
ATOM 3440 C C . LEU A 1 441 ? -33.389 -7.316 27.899 1.00 81.94 441 LEU A C 1
ATOM 3442 O O . LEU A 1 441 ? -32.646 -7.116 28.855 1.00 81.94 441 LEU A O 1
ATOM 3446 N N . GLY A 1 442 ? -33.400 -8.479 27.237 1.00 79.81 442 GLY A N 1
ATOM 3447 C CA . GLY A 1 442 ? -32.620 -9.649 27.655 1.00 79.81 442 GLY A CA 1
ATOM 3448 C C . GLY A 1 442 ? -33.278 -10.446 28.785 1.00 79.81 442 GLY A C 1
ATOM 3449 O O . GLY A 1 442 ? -32.596 -10.859 29.714 1.00 79.81 442 GLY A O 1
ATOM 3450 N N . GLU A 1 443 ? -34.598 -10.629 28.701 1.00 75.06 443 GLU A N 1
ATOM 3451 C CA . GLU A 1 443 ? -35.450 -11.386 29.638 1.00 75.06 443 GLU A CA 1
ATOM 3452 C C . GLU A 1 443 ? -35.652 -10.738 31.028 1.00 75.06 443 GLU A C 1
ATOM 3454 O O . GLU A 1 443 ? -36.294 -11.322 31.900 1.00 75.06 443 GLU A O 1
ATOM 3459 N N . ASP A 1 444 ? -35.228 -9.478 31.210 1.00 79.94 444 ASP A N 1
ATOM 3460 C CA . ASP A 1 444 ? -35.510 -8.645 32.394 1.00 79.94 444 ASP A CA 1
ATOM 3461 C C . ASP A 1 444 ? -37.012 -8.268 32.511 1.00 79.94 444 ASP A C 1
ATOM 3463 O O . ASP A 1 444 ? -37.419 -7.116 32.308 1.00 79.94 444 ASP A O 1
ATOM 3467 N N . GLY A 1 445 ? -37.860 -9.236 32.870 1.00 80.50 445 GLY A N 1
ATOM 3468 C CA . GLY A 1 445 ? -39.312 -9.060 33.008 1.00 80.50 445 GLY A CA 1
ATOM 3469 C C . GLY A 1 445 ? -39.720 -7.956 33.995 1.00 80.50 445 GLY A C 1
ATOM 3470 O O . GLY A 1 445 ? -40.678 -7.230 33.737 1.00 80.50 445 GLY A O 1
ATOM 3471 N N . GLU A 1 446 ? -38.951 -7.745 35.070 1.00 85.38 446 GLU A N 1
ATOM 3472 C CA . GLU A 1 446 ? -39.172 -6.643 36.023 1.00 85.38 446 GLU A CA 1
ATOM 3473 C C . GLU A 1 446 ? -39.079 -5.264 35.350 1.00 85.38 446 GLU A C 1
ATOM 3475 O O . GLU A 1 446 ? -39.874 -4.369 35.641 1.00 85.38 446 GLU A O 1
ATOM 3480 N N . LYS A 1 447 ? -38.140 -5.085 34.408 1.00 85.25 447 LYS A N 1
ATOM 3481 C CA . LYS A 1 447 ? -37.984 -3.830 33.657 1.00 85.25 447 LYS A CA 1
ATOM 3482 C C . LYS A 1 447 ? -39.081 -3.671 32.609 1.00 85.25 447 LYS A C 1
ATOM 3484 O O . LYS A 1 447 ? -39.557 -2.555 32.419 1.00 85.25 447 LYS A O 1
ATOM 3489 N N . ALA A 1 448 ? -39.507 -4.759 31.966 1.00 87.50 448 ALA A N 1
ATOM 3490 C CA . ALA A 1 448 ? -40.632 -4.735 31.031 1.00 87.50 448 ALA A CA 1
ATOM 3491 C C . ALA A 1 448 ? -41.933 -4.300 31.731 1.00 87.50 448 ALA A C 1
ATOM 3493 O O . ALA A 1 448 ? -42.591 -3.362 31.275 1.00 87.50 448 ALA A O 1
ATOM 3494 N N . GLN A 1 449 ? -42.240 -4.893 32.890 1.00 87.81 449 GLN A N 1
ATOM 3495 C CA . GLN A 1 449 ? -43.375 -4.497 33.726 1.00 87.81 449 GLN A CA 1
ATOM 3496 C C . GLN A 1 449 ? -43.250 -3.037 34.192 1.00 87.81 449 GLN A C 1
ATOM 3498 O O . GLN A 1 449 ? -44.191 -2.261 34.044 1.00 87.81 449 GLN A O 1
ATOM 3503 N N . ALA A 1 450 ? -42.071 -2.620 34.669 1.00 89.06 450 ALA A N 1
ATOM 3504 C CA . ALA A 1 450 ? -41.837 -1.241 35.100 1.00 89.06 450 ALA A CA 1
ATOM 3505 C C . ALA A 1 450 ? -42.012 -0.206 33.972 1.00 89.06 450 ALA A C 1
ATOM 3507 O O . ALA A 1 450 ? -42.432 0.915 34.248 1.00 89.06 450 ALA A O 1
ATOM 3508 N N . ILE A 1 451 ? -41.728 -0.554 32.709 1.00 90.62 451 ILE A N 1
ATOM 3509 C CA . ILE A 1 451 ? -42.007 0.309 31.547 1.00 90.62 451 ILE A CA 1
ATOM 3510 C C . ILE A 1 451 ? -43.514 0.415 31.301 1.00 90.62 451 ILE A C 1
ATOM 3512 O O . ILE A 1 451 ? -44.018 1.519 31.096 1.00 90.62 451 ILE A O 1
ATOM 3516 N N . ILE A 1 452 ? -44.239 -0.703 31.345 1.00 89.81 452 ILE A N 1
ATOM 3517 C CA . ILE A 1 452 ? -45.694 -0.726 31.153 1.00 89.81 452 ILE A CA 1
ATOM 3518 C C . ILE A 1 452 ? -46.397 0.078 32.261 1.00 89.81 452 ILE A C 1
ATOM 3520 O O . ILE A 1 452 ? -47.244 0.924 31.975 1.00 89.81 452 ILE A O 1
ATOM 3524 N N . ASP A 1 453 ? -46.004 -0.105 33.521 1.00 90.25 453 ASP A N 1
ATOM 3525 C CA . ASP A 1 453 ? -46.609 0.610 34.647 1.00 90.25 453 ASP A CA 1
ATOM 3526 C C . ASP A 1 453 ? -46.176 2.084 34.713 1.00 90.25 453 ASP A C 1
ATOM 3528 O O . ASP A 1 453 ? -46.981 2.945 35.071 1.00 90.25 453 ASP A O 1
ATOM 3532 N N . ALA A 1 454 ? -44.963 2.419 34.260 1.00 90.44 454 ALA A N 1
ATOM 3533 C CA . ALA A 1 454 ? -44.575 3.810 34.034 1.00 90.44 454 ALA A CA 1
ATOM 3534 C C . ALA A 1 454 ? -45.379 4.467 32.900 1.00 90.44 454 ALA A C 1
ATOM 3536 O O . ALA A 1 454 ? -45.686 5.650 33.004 1.00 90.44 454 ALA A O 1
ATOM 3537 N N . ALA A 1 455 ? -45.761 3.734 31.848 1.00 91.00 455 ALA A N 1
ATOM 3538 C CA . ALA A 1 455 ? -46.616 4.260 30.782 1.00 91.00 455 ALA A CA 1
ATOM 3539 C C . ALA A 1 455 ? -48.054 4.514 31.264 1.00 91.00 455 ALA A C 1
ATOM 3541 O O . ALA A 1 455 ? -48.609 5.571 30.961 1.00 91.00 455 ALA A O 1
ATOM 3542 N N . LYS A 1 456 ? -48.615 3.619 32.095 1.00 88.62 456 LYS A N 1
ATOM 3543 C CA . LYS A 1 456 ? -49.927 3.796 32.760 1.00 88.62 456 LYS A CA 1
ATOM 3544 C C . LYS A 1 456 ? -49.998 5.069 33.629 1.00 88.62 456 LYS A C 1
ATOM 3546 O O . LYS A 1 456 ? -51.091 5.578 33.863 1.00 88.62 456 LYS A O 1
ATOM 3551 N N . VAL A 1 457 ? -48.854 5.582 34.099 1.00 90.19 457 VAL A N 1
ATOM 3552 C CA . VAL A 1 457 ? -48.734 6.759 34.991 1.00 90.19 457 VAL A CA 1
ATOM 3553 C C . VAL A 1 457 ? -47.975 7.932 34.325 1.00 90.19 457 VAL A C 1
ATOM 3555 O O . VAL A 1 457 ? -47.726 8.955 34.961 1.00 90.19 457 VAL A O 1
ATOM 3558 N N . SER A 1 458 ? -47.603 7.825 33.042 1.00 90.62 458 SER A N 1
ATOM 3559 C CA . SER A 1 458 ? -46.730 8.810 32.385 1.00 90.62 458 SER A CA 1
ATOM 3560 C C . SER A 1 458 ? -47.425 10.155 32.180 1.00 90.62 458 SER A C 1
ATOM 3562 O O . SER A 1 458 ? -48.488 10.246 31.566 1.00 90.62 458 SER A O 1
ATOM 3564 N N . MET A 1 459 ? -46.757 11.221 32.624 1.00 86.62 459 MET A N 1
ATOM 3565 C CA . MET A 1 459 ? -47.197 12.611 32.445 1.00 86.62 459 MET A CA 1
ATOM 3566 C C . MET A 1 459 ? -46.593 13.267 31.186 1.00 86.62 459 MET A C 1
ATOM 3568 O O . MET A 1 459 ? -46.668 14.487 31.031 1.00 86.62 459 MET A O 1
ATOM 3572 N N . GLY A 1 460 ? -45.957 12.485 30.303 1.00 88.56 460 GLY A N 1
ATOM 3573 C CA . GLY A 1 460 ? -45.388 12.972 29.043 1.00 88.56 460 GLY A CA 1
ATOM 3574 C C . GLY A 1 460 ? -46.447 13.436 28.037 1.00 88.56 460 GLY A C 1
ATOM 3575 O O . GLY A 1 460 ? -47.625 13.089 28.143 1.00 88.56 460 GLY A O 1
ATOM 3576 N N . LEU A 1 461 ? -46.030 14.205 27.028 1.00 89.44 461 LEU A N 1
ATOM 3577 C CA . LEU A 1 461 ? -46.920 14.761 26.004 1.00 89.44 461 LEU A CA 1
ATOM 3578 C C . LEU A 1 461 ? -47.534 13.656 25.124 1.00 89.44 461 LEU A C 1
ATOM 3580 O O . LEU A 1 461 ? -46.946 12.592 24.922 1.00 89.44 461 LEU A O 1
ATOM 3584 N N . ASP A 1 462 ? -48.718 13.898 24.569 1.00 89.44 462 ASP A N 1
ATOM 3585 C CA . ASP A 1 462 ? -49.272 13.066 23.499 1.00 89.44 462 ASP A CA 1
ATOM 3586 C C . ASP A 1 462 ? -48.720 13.536 22.147 1.00 89.44 462 ASP A C 1
ATOM 3588 O O . ASP A 1 462 ? -48.929 14.679 21.743 1.00 89.44 462 ASP A O 1
ATOM 3592 N N . ILE A 1 463 ? -47.976 12.658 21.474 1.00 89.88 463 ILE A N 1
ATOM 3593 C CA . ILE A 1 463 ? -47.319 12.934 20.191 1.00 89.88 463 ILE A CA 1
ATOM 3594 C C . ILE A 1 463 ? -48.305 12.747 19.026 1.00 89.88 463 ILE A C 1
ATOM 3596 O O . ILE A 1 463 ? -49.204 11.908 19.105 1.00 89.88 463 ILE A O 1
ATOM 3600 N N . SER A 1 464 ? -48.160 13.513 17.938 1.00 93.19 464 SER A N 1
ATOM 3601 C CA . SER A 1 464 ? -48.966 13.267 16.735 1.00 93.19 464 SER A CA 1
ATOM 3602 C C . SER A 1 464 ? -48.453 12.029 15.980 1.00 93.19 464 SER A C 1
ATOM 3604 O O . SER A 1 464 ? -47.256 11.738 16.041 1.00 93.19 464 SER A O 1
ATOM 3606 N N . PRO A 1 465 ? -49.302 11.310 15.219 1.00 91.12 465 PRO A N 1
ATOM 3607 C CA . PRO A 1 465 ? -48.850 10.164 14.426 1.00 91.12 465 PRO A CA 1
ATOM 3608 C C . PRO A 1 465 ? -47.746 10.513 13.414 1.00 91.12 465 PRO A C 1
ATOM 3610 O O . PRO A 1 465 ? -46.843 9.712 13.204 1.00 91.12 465 PRO A O 1
ATOM 3613 N N . ALA A 1 466 ? -47.781 11.720 12.836 1.00 93.25 466 ALA A N 1
ATOM 3614 C CA . ALA A 1 466 ? -46.776 12.184 11.879 1.00 93.25 466 ALA A CA 1
ATOM 3615 C C . ALA A 1 466 ? -45.431 12.512 12.555 1.00 93.25 466 ALA A C 1
ATOM 3617 O O . ALA A 1 466 ? -44.374 12.175 12.027 1.00 93.25 466 ALA A O 1
ATOM 3618 N N . ASP A 1 467 ? -45.451 13.117 13.748 1.00 93.00 467 ASP A N 1
ATOM 3619 C CA . ASP A 1 467 ? -44.225 13.337 14.528 1.00 93.00 467 ASP A CA 1
ATOM 3620 C C . ASP A 1 467 ? -43.628 12.001 15.000 1.00 93.00 467 ASP A C 1
ATOM 3622 O O . ASP A 1 467 ? -42.410 11.816 14.967 1.00 93.00 467 ASP A O 1
ATOM 3626 N N . LEU A 1 468 ? -44.483 11.050 15.398 1.00 92.06 468 LEU A N 1
ATOM 3627 C CA . LEU A 1 468 ? -44.076 9.705 15.803 1.00 92.06 468 LEU A CA 1
ATOM 3628 C C . LEU A 1 468 ? -43.411 8.941 14.651 1.00 92.06 468 LEU A C 1
ATOM 3630 O O . LEU A 1 468 ? -42.377 8.319 14.875 1.00 92.06 468 LEU A O 1
ATOM 3634 N N . GLU A 1 469 ? -43.951 9.015 13.431 1.00 93.50 469 GLU A N 1
ATOM 3635 C CA . GLU A 1 469 ? -43.364 8.393 12.234 1.00 93.50 469 GLU A CA 1
ATOM 3636 C C . GLU A 1 469 ? -41.941 8.912 11.960 1.00 93.50 469 GLU A C 1
ATOM 3638 O O . GLU A 1 469 ? -41.023 8.125 11.717 1.00 93.50 469 GLU A O 1
ATOM 3643 N N . ILE A 1 470 ? -41.712 10.224 12.099 1.00 94.00 470 ILE A N 1
ATOM 3644 C CA . ILE A 1 470 ? -40.380 10.826 11.921 1.00 94.00 470 ILE A CA 1
ATOM 3645 C C . ILE A 1 470 ? -39.418 10.387 13.041 1.00 94.00 470 ILE A C 1
ATOM 3647 O O . ILE A 1 470 ? -38.254 10.077 12.769 1.00 94.00 470 ILE A O 1
ATOM 3651 N N . VAL A 1 471 ? -39.883 10.315 14.296 1.00 94.00 471 VAL A N 1
ATOM 3652 C CA . VAL A 1 471 ? -39.081 9.802 15.426 1.00 94.00 471 VAL A CA 1
ATOM 3653 C C . VAL A 1 471 ? -38.742 8.318 15.244 1.00 94.00 471 VAL A C 1
ATOM 3655 O O . VAL A 1 471 ? -37.614 7.913 15.532 1.00 94.00 471 VAL A O 1
ATOM 3658 N N . HIS A 1 472 ? -39.681 7.520 14.732 1.00 93.75 472 HIS A N 1
ATOM 3659 C CA . HIS A 1 472 ? -39.522 6.088 14.472 1.00 93.75 472 HIS A CA 1
ATOM 3660 C C . HIS A 1 472 ? -38.506 5.836 13.353 1.00 93.75 472 HIS A C 1
ATOM 3662 O O . HIS A 1 472 ? -37.499 5.169 13.591 1.00 93.75 472 HIS A O 1
ATOM 3668 N N . GLY A 1 473 ? -38.659 6.483 12.193 1.00 94.88 473 GLY A N 1
ATOM 3669 C CA . GLY A 1 473 ? -37.691 6.394 11.092 1.00 94.88 473 GLY A CA 1
ATOM 3670 C C . GLY A 1 473 ? -36.290 6.901 11.470 1.00 94.88 473 GLY A C 1
ATOM 3671 O O . GLY A 1 473 ? -35.279 6.341 11.037 1.00 94.88 473 GLY A O 1
ATOM 3672 N N . PHE A 1 474 ? -36.194 7.912 12.343 1.00 94.88 474 PHE A N 1
ATOM 3673 C CA . PHE A 1 474 ? -34.909 8.334 12.903 1.00 94.88 474 PHE A CA 1
ATOM 3674 C C . PHE A 1 474 ? -34.313 7.272 13.842 1.00 94.88 474 PHE A C 1
ATOM 3676 O O . PHE A 1 474 ? -33.128 6.957 13.724 1.00 94.88 474 PHE A O 1
ATOM 3683 N N . ALA A 1 475 ? -35.108 6.666 14.730 1.00 95.25 475 ALA A N 1
ATOM 3684 C CA . ALA A 1 475 ? -34.651 5.572 15.588 1.00 95.25 475 ALA A CA 1
ATOM 3685 C C . ALA A 1 475 ? -34.203 4.338 14.776 1.00 95.25 475 ALA A C 1
ATOM 3687 O O . ALA A 1 475 ? -33.177 3.739 15.110 1.00 95.25 475 ALA A O 1
ATOM 3688 N N . GLU A 1 476 ? -34.889 4.002 13.677 1.00 95.81 476 GLU A N 1
ATOM 3689 C CA . GLU A 1 476 ? -34.520 2.899 12.777 1.00 95.81 476 GLU A CA 1
ATOM 3690 C C . GLU A 1 476 ? -33.152 3.163 12.137 1.00 95.81 476 GLU A C 1
ATOM 3692 O O . GLU A 1 476 ? -32.246 2.329 12.223 1.00 95.81 476 GLU A O 1
ATOM 3697 N N . ALA A 1 477 ? -32.956 4.361 11.576 1.00 94.88 477 ALA A N 1
ATOM 3698 C CA . ALA A 1 477 ? -31.683 4.774 10.992 1.00 94.88 477 ALA A CA 1
ATOM 3699 C C . ALA A 1 477 ? -30.523 4.705 12.006 1.00 94.88 477 ALA A C 1
ATOM 3701 O O . ALA A 1 477 ? -29.405 4.323 11.649 1.00 94.88 477 ALA A O 1
ATOM 3702 N N . VAL A 1 478 ? -30.779 5.023 13.280 1.00 95.69 478 VAL A N 1
ATOM 3703 C CA . VAL A 1 478 ? -29.779 4.952 14.358 1.00 95.69 478 VAL A CA 1
ATOM 3704 C C . VAL A 1 478 ? -29.460 3.512 14.761 1.00 95.69 478 VAL A C 1
ATOM 3706 O O . VAL A 1 478 ? -28.281 3.175 14.892 1.00 95.69 478 VAL A O 1
ATOM 3709 N N . VAL A 1 479 ? -30.466 2.642 14.902 1.00 95.19 479 VAL A N 1
ATOM 3710 C CA . VAL A 1 479 ? -30.256 1.206 15.168 1.00 95.19 479 VAL A CA 1
ATOM 3711 C C . VAL A 1 479 ? -29.468 0.563 14.025 1.00 95.19 479 VAL A C 1
ATOM 3713 O O . VAL A 1 479 ? -28.437 -0.069 14.268 1.00 95.19 479 VAL A O 1
ATOM 3716 N N . LYS A 1 480 ? -29.870 0.822 12.778 1.00 95.38 480 LYS A N 1
ATOM 3717 C CA . LYS A 1 480 ? -29.184 0.360 11.565 1.00 95.38 480 LYS A CA 1
ATOM 3718 C C . LYS A 1 480 ? -27.739 0.852 11.498 1.00 95.38 480 LYS A C 1
ATOM 3720 O O . LYS A 1 480 ? -26.845 0.087 11.148 1.00 95.38 480 LYS A O 1
ATOM 3725 N N . GLN A 1 481 ? -27.464 2.094 11.903 1.00 93.88 481 GLN A N 1
ATOM 3726 C CA . GLN A 1 481 ? -26.097 2.621 11.944 1.00 93.88 481 GLN A CA 1
ATOM 3727 C C . GLN A 1 481 ? -25.248 2.014 13.077 1.00 93.88 481 GLN A C 1
ATOM 3729 O O . GLN A 1 481 ? -24.045 1.807 12.898 1.00 93.88 481 GLN A O 1
ATOM 3734 N N . ALA A 1 482 ? -25.848 1.672 14.220 1.00 94.38 482 ALA A N 1
ATOM 3735 C CA . ALA A 1 482 ? -25.169 0.932 15.284 1.00 94.38 482 ALA A CA 1
ATOM 3736 C C . ALA A 1 482 ? -24.861 -0.526 14.880 1.00 94.38 482 ALA A C 1
ATOM 3738 O O . ALA A 1 482 ? -23.837 -1.082 15.283 1.00 94.38 482 ALA A O 1
ATOM 3739 N N . GLU A 1 483 ? -25.701 -1.139 14.045 1.00 93.50 483 GLU A N 1
ATOM 3740 C CA . GLU A 1 483 ? -25.474 -2.473 13.474 1.00 93.50 483 GLU A CA 1
ATOM 3741 C C . GLU A 1 483 ? -24.431 -2.439 12.344 1.00 93.50 483 GLU A C 1
ATOM 3743 O O . GLU A 1 483 ? -23.492 -3.239 12.369 1.00 93.50 483 GLU A O 1
ATOM 3748 N N . ASN A 1 484 ? -24.465 -1.426 11.468 1.00 93.88 484 ASN A N 1
ATOM 3749 C CA . ASN A 1 484 ? -23.379 -1.129 10.525 1.00 93.88 484 ASN A CA 1
ATOM 3750 C C . ASN A 1 484 ? -22.030 -1.015 11.250 1.00 93.88 484 ASN A C 1
ATOM 3752 O O . ASN A 1 484 ? -21.052 -1.620 10.822 1.00 93.88 484 ASN A O 1
ATOM 3756 N N . ARG A 1 485 ? -21.971 -0.301 12.385 1.00 94.69 485 ARG A N 1
ATOM 3757 C CA . ARG A 1 485 ? -20.756 -0.173 13.209 1.00 94.69 485 ARG A CA 1
ATOM 3758 C C . ARG A 1 485 ? -20.239 -1.526 13.705 1.00 94.69 485 ARG A C 1
ATOM 3760 O O . ARG A 1 485 ? -19.028 -1.752 13.685 1.00 94.69 485 ARG A O 1
ATOM 3767 N N . LYS A 1 486 ? -21.123 -2.437 14.138 1.00 94.00 486 LYS A N 1
ATOM 3768 C CA . LYS A 1 486 ? -20.736 -3.816 14.502 1.00 94.00 486 LYS A CA 1
ATOM 3769 C C . LYS A 1 486 ? -20.146 -4.552 13.293 1.00 94.00 486 LYS A C 1
ATOM 3771 O O . LYS A 1 486 ? -19.091 -5.166 13.425 1.00 94.00 486 LYS A O 1
ATOM 3776 N N . SER A 1 487 ? -20.756 -4.412 12.114 1.00 95.88 487 SER A N 1
ATOM 3777 C CA . SER A 1 487 ? -20.230 -4.982 10.866 1.00 95.88 487 SER A CA 1
ATOM 3778 C C . SER A 1 487 ? -18.852 -4.414 10.492 1.00 95.88 487 SER A C 1
ATOM 3780 O O . SER A 1 487 ? -17.963 -5.184 10.129 1.00 95.88 487 SER A O 1
ATOM 3782 N N . THR A 1 488 ? -18.619 -3.100 10.633 1.00 95.06 488 THR A N 1
ATOM 3783 C CA . THR A 1 488 ? -17.296 -2.487 10.400 1.00 95.06 488 THR A CA 1
ATOM 3784 C C . THR A 1 488 ? -16.237 -3.059 11.347 1.00 95.06 488 THR A C 1
ATOM 3786 O O . THR A 1 488 ? -15.105 -3.299 10.930 1.00 95.06 488 THR A O 1
ATOM 3789 N N . ALA A 1 489 ? -16.594 -3.298 12.615 1.00 95.12 489 ALA A N 1
ATOM 3790 C CA . ALA A 1 489 ? -15.683 -3.857 13.612 1.00 95.12 489 ALA A CA 1
ATOM 3791 C C . ALA A 1 489 ? -15.295 -5.315 13.301 1.00 95.12 489 ALA A C 1
ATOM 3793 O O . ALA A 1 489 ? -14.110 -5.637 13.331 1.00 95.12 489 ALA A O 1
ATOM 3794 N N . LEU A 1 490 ? -16.260 -6.163 12.925 1.00 95.81 490 LEU A N 1
ATOM 3795 C CA . LEU A 1 490 ? -16.004 -7.549 12.504 1.00 95.81 490 LEU A CA 1
ATOM 3796 C C . LEU A 1 490 ? -15.181 -7.616 11.206 1.00 95.81 490 LEU A C 1
ATOM 3798 O O . LEU A 1 490 ? -14.267 -8.432 11.086 1.00 95.81 490 LEU A O 1
ATOM 3802 N N . TYR A 1 491 ? -15.446 -6.720 10.249 1.00 95.06 491 TYR A N 1
ATOM 3803 C CA . TYR A 1 491 ? -14.622 -6.580 9.046 1.00 95.06 491 TYR A CA 1
ATOM 3804 C C . TYR A 1 491 ? -13.178 -6.180 9.385 1.00 95.06 491 TYR A C 1
ATOM 3806 O O . TYR A 1 491 ? -12.239 -6.780 8.860 1.00 95.06 491 TYR A O 1
ATOM 3814 N N . LEU A 1 492 ? -12.987 -5.200 10.276 1.00 95.50 492 LEU A N 1
ATOM 3815 C CA . LEU A 1 492 ? -11.662 -4.776 10.731 1.00 95.50 492 LEU A CA 1
ATOM 3816 C C . LEU A 1 492 ? -10.917 -5.917 11.439 1.00 95.50 492 LEU A C 1
ATOM 3818 O O . LEU A 1 492 ? -9.722 -6.071 11.224 1.00 95.50 492 LEU A O 1
ATOM 3822 N N . GLU A 1 493 ? -11.608 -6.729 12.236 1.00 95.12 493 GLU A N 1
ATOM 3823 C CA . GLU A 1 493 ? -11.041 -7.898 12.915 1.00 95.12 493 GLU A CA 1
ATOM 3824 C C . GLU A 1 493 ? -10.579 -8.983 11.937 1.00 95.12 493 GLU A C 1
ATOM 3826 O O . GLU A 1 493 ? -9.422 -9.403 11.996 1.00 95.12 493 GLU A O 1
ATOM 3831 N N . LYS A 1 494 ? -11.420 -9.357 10.964 1.00 93.69 494 LYS A N 1
ATOM 3832 C CA . LYS A 1 494 ? -11.026 -10.299 9.905 1.00 93.69 494 LYS A CA 1
ATOM 3833 C C . LYS A 1 494 ? -9.888 -9.741 9.042 1.00 93.69 494 LYS A C 1
ATOM 3835 O O . LYS A 1 494 ? -8.938 -10.452 8.7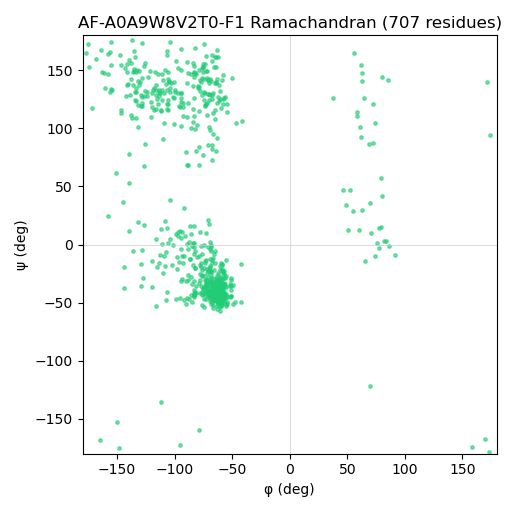36 1.00 93.69 494 LYS A O 1
ATOM 3840 N N . LYS A 1 495 ? -9.940 -8.459 8.664 1.00 93.19 495 LYS A N 1
ATOM 3841 C CA . LYS A 1 495 ? -8.900 -7.831 7.831 1.00 93.19 495 LYS A CA 1
ATOM 3842 C C . LYS A 1 495 ? -7.579 -7.652 8.584 1.00 93.19 495 LYS A C 1
ATOM 3844 O O . LYS A 1 495 ? -6.531 -7.770 7.959 1.00 93.19 495 LYS A O 1
ATOM 3849 N N . MET A 1 496 ? -7.610 -7.403 9.893 1.00 93.56 496 MET A N 1
ATOM 3850 C CA . MET A 1 496 ? -6.410 -7.369 10.732 1.00 93.56 496 MET A CA 1
ATOM 3851 C C . MET A 1 496 ? -5.760 -8.754 10.828 1.00 93.56 496 MET A C 1
ATOM 3853 O O . MET A 1 496 ? -4.545 -8.844 10.669 1.00 93.56 496 MET A O 1
ATOM 3857 N N . SER A 1 497 ? -6.547 -9.827 10.971 1.00 92.88 497 SER A N 1
ATOM 3858 C CA . SER A 1 497 ? -6.014 -11.193 11.088 1.00 92.88 497 SER A CA 1
ATOM 3859 C C . SER A 1 497 ? -5.216 -11.618 9.851 1.00 92.88 497 SER A C 1
ATOM 3861 O O . SER A 1 497 ? -4.262 -12.377 9.965 1.00 92.88 497 SER A O 1
ATOM 3863 N N . ASN A 1 498 ? -5.564 -11.083 8.677 1.00 91.06 498 ASN A N 1
ATOM 3864 C CA . ASN A 1 498 ? -4.894 -11.367 7.405 1.00 91.06 498 ASN A CA 1
ATOM 3865 C C . ASN A 1 498 ? -3.697 -10.434 7.103 1.00 91.06 498 ASN A C 1
ATOM 3867 O O . ASN A 1 498 ? -3.074 -10.578 6.054 1.00 91.06 498 ASN A O 1
ATOM 3871 N N . VAL A 1 499 ? -3.417 -9.427 7.942 1.00 92.06 499 VAL A N 1
ATOM 3872 C CA . VAL A 1 499 ? -2.411 -8.374 7.662 1.00 92.06 499 VAL A CA 1
ATOM 3873 C C . VAL A 1 499 ? -1.418 -8.180 8.813 1.00 92.06 499 VAL A C 1
ATOM 3875 O O . VAL A 1 499 ? -0.255 -7.883 8.560 1.00 92.06 499 VAL A O 1
ATOM 3878 N N . ALA A 1 500 ? -1.858 -8.321 10.065 1.00 94.56 500 ALA A N 1
ATOM 3879 C CA . ALA A 1 500 ? -1.017 -8.212 11.255 1.00 94.56 500 ALA A CA 1
ATOM 3880 C C . ALA A 1 500 ? -1.542 -9.066 12.438 1.00 94.56 500 ALA A C 1
ATOM 3882 O O . ALA A 1 500 ? -1.881 -8.518 13.499 1.00 94.56 500 ALA A O 1
ATOM 3883 N N . PRO A 1 501 ? -1.631 -10.405 12.286 1.00 94.56 501 PRO A N 1
ATOM 3884 C CA . PRO A 1 501 ? -2.147 -11.293 13.328 1.00 94.56 501 PRO A CA 1
ATOM 3885 C C . PRO A 1 501 ? -1.307 -11.264 14.611 1.00 94.56 501 PRO A C 1
ATOM 3887 O O . PRO A 1 501 ? -1.863 -11.373 15.707 1.00 94.56 501 PRO A O 1
ATOM 3890 N N . ASN A 1 502 ? 0.012 -11.049 14.533 1.00 95.50 502 ASN A N 1
ATOM 3891 C CA . ASN A 1 502 ? 0.851 -11.023 15.733 1.00 95.50 502 ASN A CA 1
ATOM 3892 C C . ASN A 1 502 ? 0.587 -9.772 16.574 1.00 95.50 502 ASN A C 1
ATOM 3894 O O . ASN A 1 502 ? 0.471 -9.858 17.800 1.00 95.50 502 ASN A O 1
ATOM 3898 N N . LEU A 1 503 ? 0.441 -8.609 15.931 1.00 94.62 503 LEU A N 1
ATOM 3899 C CA . LEU A 1 503 ? 0.043 -7.373 16.599 1.00 94.62 503 LEU A CA 1
ATOM 3900 C C . LEU A 1 503 ? -1.395 -7.456 17.144 1.00 94.62 503 LEU A C 1
ATOM 3902 O O . LEU A 1 503 ? -1.646 -6.989 18.257 1.00 94.62 503 LEU A O 1
ATOM 3906 N N . GLN A 1 504 ? -2.323 -8.091 16.418 1.00 95.56 504 GLN A N 1
ATOM 3907 C CA . GLN A 1 504 ? -3.692 -8.335 16.889 1.00 95.56 504 GLN A CA 1
ATOM 3908 C C . GLN A 1 504 ? -3.719 -9.186 18.162 1.00 95.56 504 GLN A C 1
ATOM 3910 O O . GLN A 1 504 ? -4.272 -8.747 19.170 1.00 95.56 504 GLN A O 1
ATOM 3915 N N . THR A 1 505 ? -3.073 -10.352 18.161 1.00 95.19 505 THR A N 1
ATOM 3916 C CA . THR A 1 505 ? -3.027 -11.256 19.323 1.00 95.19 505 THR A CA 1
ATOM 3917 C C . THR A 1 505 ? -2.318 -10.624 20.528 1.00 95.19 505 THR A C 1
ATOM 3919 O O . THR A 1 505 ? -2.688 -10.886 21.675 1.00 95.19 505 THR A O 1
ATOM 3922 N N . LEU A 1 506 ? -1.338 -9.742 20.294 1.00 94.75 506 LEU A N 1
ATOM 3923 C CA . LEU A 1 506 ? -0.550 -9.100 21.349 1.00 94.75 506 LEU A CA 1
ATOM 3924 C C . LEU A 1 506 ? -1.246 -7.921 22.059 1.00 94.75 506 LEU A C 1
ATOM 3926 O O . LEU A 1 506 ? -0.979 -7.706 23.240 1.00 94.75 506 LEU A O 1
ATOM 3930 N N . ILE A 1 507 ? -2.090 -7.126 21.384 1.00 93.62 507 ILE A N 1
ATOM 3931 C CA . ILE A 1 507 ? -2.731 -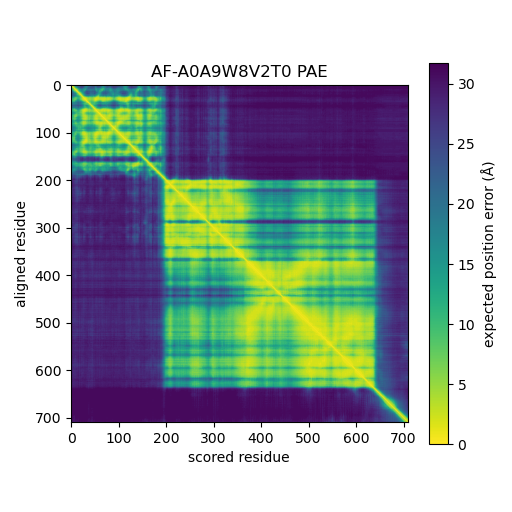5.926 21.987 1.00 93.62 507 ILE A CA 1
ATOM 3932 C C . ILE A 1 507 ? -4.228 -5.746 21.695 1.00 93.62 507 ILE A C 1
ATOM 3934 O O . ILE A 1 507 ? -4.846 -4.852 22.278 1.00 93.62 507 ILE A O 1
ATOM 3938 N N . GLY A 1 508 ? -4.818 -6.585 20.848 1.00 94.00 508 GLY A N 1
ATOM 3939 C CA . GLY A 1 508 ? -6.211 -6.504 20.419 1.00 94.00 508 GLY A CA 1
ATOM 3940 C C . GLY A 1 508 ? -6.431 -5.561 19.232 1.00 94.00 508 GLY A C 1
ATOM 3941 O O . GLY A 1 508 ? -5.857 -4.468 19.150 1.00 94.00 508 GLY A O 1
ATOM 3942 N N . THR A 1 509 ? -7.328 -5.978 18.335 1.00 94.69 509 THR A N 1
ATOM 3943 C CA . THR A 1 509 ? -7.693 -5.316 17.072 1.00 94.69 509 THR A CA 1
ATOM 3944 C C . THR A 1 509 ? -7.855 -3.787 17.177 1.00 94.69 509 THR A C 1
ATOM 3946 O O . THR A 1 509 ? -7.225 -3.080 16.387 1.00 94.69 509 THR A O 1
ATOM 3949 N N . PRO A 1 510 ? -8.604 -3.214 18.151 1.00 92.81 510 PRO A N 1
ATOM 3950 C CA . PRO A 1 510 ? -8.870 -1.771 18.172 1.00 92.81 510 PRO A CA 1
ATOM 3951 C C . PRO A 1 510 ? -7.644 -0.917 18.526 1.00 92.81 510 PRO A C 1
ATOM 3953 O O . PRO A 1 510 ? -7.547 0.236 18.106 1.00 92.81 510 PRO A O 1
ATOM 3956 N N . VAL A 1 511 ? -6.698 -1.460 19.304 1.00 93.88 511 VAL A N 1
ATOM 3957 C CA . VAL A 1 511 ? -5.453 -0.753 19.648 1.00 93.88 511 VAL A CA 1
ATOM 3958 C C . VAL A 1 511 ? -4.440 -0.914 18.514 1.00 93.88 511 VAL A C 1
ATOM 3960 O O . VAL A 1 511 ? -3.815 0.071 18.127 1.00 93.88 511 VAL A O 1
ATOM 3963 N N . ALA A 1 512 ? -4.335 -2.111 17.923 1.00 95.50 512 ALA A N 1
ATOM 3964 C CA . ALA A 1 512 ? -3.501 -2.366 16.747 1.00 95.50 512 ALA A CA 1
ATOM 3965 C C . ALA A 1 512 ? -3.874 -1.453 15.563 1.00 95.50 512 ALA A C 1
ATOM 3967 O O . ALA A 1 512 ? -3.009 -0.767 15.016 1.00 95.50 512 ALA A O 1
ATOM 3968 N N . ALA A 1 513 ? -5.167 -1.357 15.235 1.00 95.75 513 ALA A N 1
ATOM 3969 C CA . ALA A 1 513 ? -5.671 -0.516 14.149 1.00 95.75 513 ALA A CA 1
ATOM 3970 C C . ALA A 1 513 ? -5.350 0.973 14.355 1.00 95.75 513 ALA A C 1
ATOM 3972 O O . ALA A 1 513 ? -4.855 1.630 13.437 1.00 95.75 513 ALA A O 1
ATOM 3973 N N . ARG A 1 514 ? -5.531 1.493 15.578 1.00 95.00 514 ARG A N 1
ATOM 3974 C CA . ARG A 1 514 ? -5.176 2.882 15.911 1.00 95.00 514 ARG A CA 1
ATOM 3975 C C . ARG A 1 514 ? -3.665 3.140 15.878 1.00 95.00 514 ARG A C 1
ATOM 3977 O O . ARG A 1 514 ? -3.270 4.233 15.484 1.00 95.00 514 ARG A O 1
ATOM 3984 N N . LEU A 1 515 ? -2.809 2.170 16.225 1.00 95.00 515 LEU A N 1
ATOM 3985 C CA . LEU A 1 515 ? -1.351 2.314 16.058 1.00 95.00 515 LEU A CA 1
ATOM 3986 C C . LEU A 1 515 ? -0.948 2.386 14.577 1.00 95.00 515 LEU A C 1
ATOM 3988 O O . LEU A 1 515 ? -0.169 3.264 14.211 1.00 95.00 515 LEU A O 1
ATOM 3992 N N . ILE A 1 516 ? -1.494 1.504 13.730 1.00 95.62 516 ILE A N 1
ATOM 3993 C CA . ILE A 1 516 ? -1.237 1.503 12.277 1.00 95.62 516 ILE A CA 1
ATOM 3994 C C . ILE A 1 516 ? -1.737 2.815 11.656 1.00 95.62 516 ILE A C 1
ATOM 3996 O O . ILE A 1 516 ? -0.986 3.493 10.956 1.00 95.62 516 ILE A O 1
ATOM 4000 N N . SER A 1 517 ? -2.963 3.232 11.988 1.00 95.44 517 SER A N 1
ATOM 4001 C CA . SER A 1 517 ? -3.547 4.497 11.530 1.00 95.44 517 SER A CA 1
ATOM 4002 C C . SER A 1 517 ? -2.724 5.721 11.950 1.00 95.44 517 SER A C 1
ATOM 4004 O O . SER A 1 517 ? -2.523 6.611 11.128 1.00 95.44 517 SER A O 1
ATOM 4006 N N . HIS A 1 518 ? -2.195 5.761 13.177 1.00 94.19 518 HIS A N 1
ATOM 4007 C CA . HIS A 1 518 ? -1.384 6.888 13.655 1.00 94.19 518 HIS A CA 1
ATOM 4008 C C . HIS A 1 518 ? 0.060 6.885 13.107 1.00 94.19 518 HIS A C 1
ATOM 4010 O O . HIS A 1 518 ? 0.723 7.921 13.116 1.00 94.19 518 HIS A O 1
ATOM 4016 N N . ALA A 1 519 ? 0.561 5.748 12.612 1.00 94.38 519 ALA A N 1
ATOM 4017 C CA . ALA A 1 519 ? 1.820 5.667 11.862 1.00 94.38 519 ALA A CA 1
ATOM 4018 C C . ALA A 1 519 ? 1.646 5.926 10.347 1.00 94.38 519 ALA A C 1
ATOM 4020 O O . ALA A 1 519 ? 2.629 6.093 9.619 1.00 94.38 519 ALA A O 1
ATOM 4021 N N . GLY A 1 520 ? 0.405 5.927 9.852 1.00 93.25 520 GLY A N 1
ATOM 4022 C CA . GLY A 1 520 ? 0.053 6.094 8.438 1.00 93.25 520 GLY A CA 1
ATOM 4023 C C . GLY A 1 520 ? 0.325 4.874 7.546 1.00 93.25 520 GLY A C 1
ATOM 4024 O O . GLY A 1 520 ? -0.106 4.873 6.400 1.00 93.25 520 GLY A O 1
ATOM 4025 N N . SER A 1 521 ? 1.028 3.854 8.047 1.00 94.12 521 SER A N 1
ATOM 4026 C CA . SER A 1 521 ? 1.130 2.506 7.464 1.00 94.12 521 SER A CA 1
ATOM 4027 C C . SER A 1 521 ? 1.769 1.529 8.457 1.00 94.12 521 SER A C 1
ATOM 4029 O O . SER A 1 521 ? 2.507 1.932 9.365 1.00 94.12 521 SER A O 1
ATOM 4031 N N . LEU A 1 522 ? 1.555 0.230 8.250 1.00 94.31 522 LEU A N 1
ATOM 4032 C CA . LEU A 1 522 ? 2.241 -0.852 8.956 1.00 94.31 522 LEU A CA 1
ATOM 4033 C C . LEU A 1 522 ? 3.757 -0.817 8.678 1.00 94.31 522 LEU A C 1
ATOM 4035 O O . LEU A 1 522 ? 4.560 -1.019 9.589 1.00 94.31 522 LEU A O 1
ATOM 4039 N N . THR A 1 523 ? 4.160 -0.437 7.460 1.00 94.00 523 THR A N 1
ATOM 4040 C CA . THR A 1 523 ? 5.574 -0.260 7.078 1.00 94.00 523 THR A CA 1
ATOM 4041 C C . THR A 1 523 ? 6.240 0.931 7.775 1.00 94.00 523 THR A C 1
ATOM 4043 O O . THR A 1 523 ? 7.439 0.887 8.048 1.00 94.00 523 THR A O 1
ATOM 4046 N N . ASN A 1 524 ? 5.502 1.988 8.122 1.00 95.19 524 ASN A N 1
ATOM 4047 C CA . ASN A 1 524 ? 6.023 3.047 8.990 1.00 95.19 524 ASN A CA 1
ATOM 4048 C C . ASN A 1 524 ? 6.088 2.582 10.451 1.00 95.19 524 ASN A C 1
ATOM 4050 O O . ASN A 1 524 ? 7.095 2.809 11.123 1.00 95.19 524 ASN A O 1
ATOM 4054 N N . LEU A 1 525 ? 5.056 1.876 10.929 1.00 95.81 525 LEU A N 1
ATOM 4055 C CA . LEU A 1 525 ? 4.999 1.340 12.293 1.00 95.81 525 LEU A CA 1
ATOM 4056 C C . LEU A 1 525 ? 6.129 0.334 12.578 1.00 95.81 525 LEU A C 1
ATOM 4058 O O . LEU A 1 525 ? 6.656 0.309 13.690 1.00 95.81 525 LEU A O 1
ATOM 4062 N N . SER A 1 526 ? 6.524 -0.473 11.589 1.00 95.44 526 SER A N 1
ATOM 4063 C CA . SER A 1 526 ? 7.641 -1.420 11.694 1.00 95.44 526 SER A CA 1
ATOM 4064 C C . SER A 1 526 ? 9.003 -0.706 11.723 1.00 95.44 526 SER A C 1
ATOM 4066 O O . SER A 1 526 ? 9.886 -1.082 12.502 1.00 95.44 526 SER A O 1
ATOM 4068 N N . LYS A 1 527 ? 9.164 0.379 10.949 1.00 96.00 527 LYS A N 1
ATOM 4069 C CA . LYS A 1 527 ? 10.363 1.240 10.943 1.00 96.00 527 LYS A CA 1
ATOM 4070 C C . LYS A 1 527 ? 10.533 2.042 12.237 1.00 96.00 527 LYS A C 1
ATOM 4072 O O . LYS A 1 527 ? 11.668 2.285 12.646 1.00 96.00 527 LYS A O 1
ATOM 4077 N N . TYR A 1 528 ? 9.446 2.442 12.900 1.00 95.31 528 TYR A N 1
ATOM 4078 C CA . TYR A 1 528 ? 9.525 3.196 14.155 1.00 95.31 528 TYR A CA 1
ATOM 4079 C C . TYR A 1 528 ? 10.293 2.427 15.251 1.00 95.31 528 TYR A C 1
ATOM 4081 O O . TYR A 1 528 ? 10.148 1.207 15.393 1.00 95.31 528 TYR A O 1
ATOM 4089 N N . PRO A 1 529 ? 11.104 3.117 16.077 1.00 96.38 529 PRO A N 1
ATOM 4090 C CA . PRO A 1 529 ? 11.710 2.507 17.249 1.00 96.38 529 PRO A CA 1
ATOM 4091 C C . PRO A 1 529 ? 10.665 2.348 18.361 1.00 96.38 529 PRO A C 1
ATOM 4093 O O . PRO A 1 529 ? 9.788 3.196 18.547 1.00 96.38 529 PRO A O 1
ATOM 4096 N N . ALA A 1 530 ? 10.808 1.303 19.177 1.00 95.62 530 ALA A N 1
ATOM 4097 C CA . ALA A 1 530 ? 9.904 1.017 20.293 1.00 95.62 530 ALA A CA 1
ATOM 4098 C C . ALA A 1 530 ? 9.745 2.184 21.293 1.00 95.62 530 ALA A C 1
ATOM 4100 O O . ALA A 1 530 ? 8.693 2.331 21.911 1.00 95.62 530 ALA A O 1
ATOM 4101 N N . SER A 1 531 ? 10.752 3.055 21.421 1.00 93.88 531 SER A N 1
ATOM 4102 C CA . SER A 1 531 ? 10.677 4.290 22.213 1.00 93.88 531 SER A CA 1
ATOM 4103 C C . SER A 1 531 ? 9.646 5.291 21.680 1.00 93.88 531 SER A C 1
ATOM 4105 O O . SER A 1 531 ? 8.987 5.941 22.484 1.00 93.88 531 SER A O 1
ATOM 4107 N N . THR A 1 532 ? 9.473 5.388 20.357 1.00 94.19 532 THR A N 1
ATOM 4108 C CA . THR A 1 532 ? 8.426 6.204 19.713 1.00 94.19 532 THR A CA 1
ATOM 4109 C C . THR A 1 532 ? 7.071 5.510 19.819 1.00 94.19 532 THR A C 1
ATOM 4111 O O . THR A 1 532 ? 6.094 6.134 20.219 1.00 94.19 532 THR A O 1
ATOM 4114 N N . LEU A 1 533 ? 7.015 4.195 19.578 1.00 94.88 533 LEU A N 1
ATOM 4115 C CA . LEU A 1 533 ? 5.780 3.413 19.727 1.00 94.88 533 LEU A CA 1
ATOM 4116 C C . LEU A 1 533 ? 5.219 3.489 21.164 1.00 94.88 533 LEU A C 1
ATOM 4118 O O . LEU A 1 533 ? 4.005 3.545 21.348 1.00 94.88 533 LEU A O 1
ATOM 4122 N N . GLN A 1 534 ? 6.083 3.598 22.185 1.00 94.75 534 GLN A N 1
ATOM 4123 C CA . GLN A 1 534 ? 5.673 3.794 23.582 1.00 94.75 534 GLN A CA 1
ATOM 4124 C C . GLN A 1 534 ? 4.828 5.070 23.793 1.00 94.75 534 GLN A C 1
ATOM 4126 O O . GLN A 1 534 ? 3.944 5.077 24.650 1.00 94.75 534 GLN A O 1
ATOM 4131 N N . ILE A 1 535 ? 5.093 6.143 23.042 1.00 94.50 535 ILE A N 1
ATOM 4132 C CA . ILE A 1 535 ? 4.500 7.487 23.210 1.00 94.50 535 ILE A CA 1
ATOM 4133 C C . ILE A 1 535 ? 3.539 7.893 22.079 1.00 94.50 535 ILE A C 1
ATOM 4135 O O . ILE A 1 535 ? 2.996 8.995 22.136 1.00 94.50 535 ILE A O 1
ATOM 4139 N N . LEU A 1 536 ? 3.321 7.033 21.079 1.00 93.81 536 LEU A N 1
ATOM 4140 C CA . LEU A 1 536 ? 2.520 7.330 19.887 1.00 93.81 536 LEU A CA 1
ATOM 4141 C C . LEU A 1 536 ? 1.086 7.753 20.266 1.00 93.81 536 LEU A C 1
ATOM 4143 O O . LEU A 1 536 ? 0.414 7.044 21.015 1.00 93.81 536 LEU A O 1
ATOM 4147 N N . GLY A 1 537 ? 0.632 8.913 19.795 1.00 91.56 537 GLY A N 1
ATOM 4148 C CA . GLY A 1 537 ? -0.625 9.572 20.179 1.00 91.56 537 GLY A CA 1
ATOM 4149 C C . GLY A 1 537 ? -0.553 10.478 21.420 1.00 91.56 537 GLY A C 1
ATOM 4150 O O . GLY A 1 537 ? -1.560 11.082 21.796 1.00 91.56 537 GLY A O 1
ATOM 4151 N N . ALA A 1 538 ? 0.608 10.602 22.076 1.00 93.50 538 ALA A N 1
ATOM 4152 C CA . ALA A 1 538 ? 0.846 11.526 23.195 1.00 93.50 538 ALA A CA 1
ATOM 4153 C C . ALA A 1 538 ? 1.820 12.675 22.851 1.00 93.50 538 ALA A C 1
ATOM 4155 O O . ALA A 1 538 ? 2.264 13.406 23.742 1.00 93.50 538 ALA A O 1
ATOM 4156 N N . GLU A 1 539 ? 2.133 12.891 21.572 1.00 90.44 539 GLU A N 1
ATOM 4157 C CA . GLU A 1 539 ? 3.130 13.854 21.083 1.00 90.44 539 GLU A CA 1
ATOM 4158 C C . GLU A 1 539 ? 2.806 15.283 21.528 1.00 90.44 539 GLU A C 1
ATOM 4160 O O . GLU A 1 539 ? 3.685 16.011 21.981 1.00 90.44 539 GLU A O 1
ATOM 4165 N N . LYS A 1 540 ? 1.527 15.684 21.486 1.00 90.81 540 LYS A N 1
ATOM 4166 C CA . LYS A 1 540 ? 1.086 17.013 21.953 1.00 90.81 540 LYS A CA 1
ATOM 4167 C C . LYS A 1 540 ? 1.386 17.233 23.443 1.00 90.81 540 LYS A C 1
ATOM 4169 O O . LYS A 1 540 ? 1.746 18.341 23.840 1.00 90.81 540 LYS A O 1
ATOM 4174 N N . ALA A 1 541 ? 1.272 16.188 24.266 1.00 91.12 541 ALA A N 1
ATOM 4175 C CA . ALA A 1 541 ? 1.635 16.245 25.681 1.00 91.12 541 ALA A CA 1
ATOM 4176 C C . ALA A 1 541 ? 3.160 16.221 25.874 1.00 91.12 541 ALA A C 1
ATOM 4178 O O . ALA A 1 541 ? 3.672 16.963 26.710 1.00 91.12 541 ALA A O 1
ATOM 4179 N N . LEU A 1 542 ? 3.887 15.440 25.067 1.00 91.00 542 LEU A N 1
ATOM 4180 C CA . LEU A 1 542 ? 5.348 15.381 25.073 1.00 91.00 542 LEU A CA 1
ATOM 4181 C C . LEU A 1 542 ? 5.983 16.723 24.693 1.00 91.00 542 LEU A C 1
ATOM 4183 O O . LEU A 1 542 ? 6.790 17.244 25.456 1.00 91.00 542 LEU A O 1
ATOM 4187 N N . PHE A 1 543 ? 5.599 17.323 23.564 1.00 91.69 543 PHE A N 1
ATOM 4188 C CA . PHE A 1 543 ? 6.134 18.615 23.130 1.00 91.69 543 PHE A CA 1
ATOM 4189 C C . PHE A 1 543 ? 5.777 19.748 24.096 1.00 91.69 543 PHE A C 1
ATOM 4191 O O . PHE A 1 543 ? 6.593 20.644 24.306 1.00 91.69 543 PHE A O 1
ATOM 4198 N N . ARG A 1 544 ? 4.601 19.699 24.740 1.00 93.31 544 ARG A N 1
ATOM 4199 C CA . ARG A 1 544 ? 4.263 20.627 25.830 1.00 93.31 544 ARG A CA 1
ATOM 4200 C C . ARG A 1 544 ? 5.181 20.426 27.038 1.00 93.31 544 ARG A C 1
ATOM 4202 O O . ARG A 1 544 ? 5.710 21.411 27.539 1.00 93.31 544 ARG A O 1
ATOM 4209 N N . ALA A 1 545 ? 5.402 19.181 27.464 1.00 92.94 545 ALA A N 1
ATOM 4210 C CA . ALA A 1 545 ? 6.271 18.858 28.595 1.00 92.94 545 ALA A CA 1
ATOM 4211 C C . ALA A 1 545 ? 7.735 19.258 28.345 1.00 92.94 545 ALA A C 1
ATOM 4213 O O . ALA A 1 545 ? 8.358 19.861 29.213 1.00 92.94 545 ALA A O 1
ATOM 4214 N N . LEU A 1 546 ? 8.257 19.014 27.137 1.00 91.88 546 LEU A N 1
ATOM 4215 C CA . LEU A 1 546 ? 9.594 19.448 26.719 1.00 91.88 546 LEU A CA 1
ATOM 4216 C C . LEU A 1 546 ? 9.729 20.980 26.734 1.00 91.88 546 LEU A C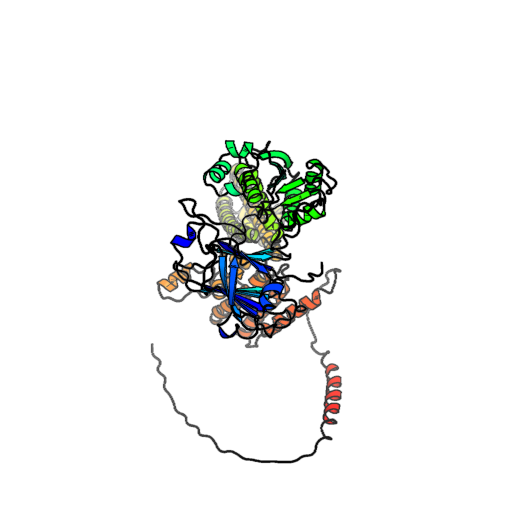 1
ATOM 4218 O O . LEU A 1 546 ? 10.709 21.495 27.266 1.00 91.88 546 LEU A O 1
ATOM 4222 N N . LYS A 1 547 ? 8.727 21.715 26.223 1.00 94.69 547 LYS A N 1
ATOM 4223 C CA . LYS A 1 547 ? 8.709 23.189 26.259 1.00 94.69 547 LYS A CA 1
ATOM 4224 C C . LYS A 1 547 ? 8.661 23.752 27.683 1.00 94.69 547 LYS A C 1
ATOM 4226 O O . LYS A 1 547 ? 9.345 24.730 27.958 1.00 94.69 547 LYS A O 1
ATOM 4231 N N . SER A 1 548 ? 7.893 23.142 28.590 1.00 92.69 548 SER A N 1
ATOM 4232 C CA . SER A 1 548 ? 7.789 23.579 29.992 1.00 92.69 548 SER A CA 1
ATOM 4233 C C . SER A 1 548 ? 8.790 22.914 30.948 1.00 92.69 548 SER A C 1
ATOM 4235 O O . SER A 1 548 ? 8.669 23.091 32.157 1.00 92.69 548 SER A O 1
ATOM 4237 N N . LYS A 1 549 ? 9.757 22.136 30.432 1.00 92.31 549 LYS A N 1
ATOM 4238 C CA . LYS A 1 549 ? 10.720 21.325 31.210 1.00 92.31 549 LYS A CA 1
ATOM 4239 C C . LYS A 1 549 ? 10.067 20.459 32.306 1.00 92.31 549 LYS A C 1
ATOM 4241 O O . LYS A 1 549 ? 10.647 20.237 33.364 1.00 92.31 549 LYS A O 1
ATOM 4246 N N . SER A 1 550 ? 8.856 19.966 32.053 1.00 93.00 550 SER A N 1
ATOM 4247 C CA . SER A 1 550 ? 8.066 19.166 32.997 1.00 93.00 550 SER A CA 1
ATOM 4248 C C . SER A 1 550 ? 8.067 17.671 32.647 1.00 93.00 550 SER A C 1
ATOM 4250 O O . SER A 1 550 ? 8.618 17.243 31.631 1.00 93.00 550 SER A O 1
ATOM 4252 N N . ASN A 1 551 ? 7.469 16.848 33.516 1.00 88.88 551 ASN A N 1
ATOM 4253 C CA . ASN A 1 551 ? 7.449 15.391 33.371 1.00 88.88 551 ASN A CA 1
ATOM 4254 C C . ASN A 1 551 ? 6.811 14.937 32.045 1.00 88.88 551 ASN A C 1
ATOM 4256 O O . ASN A 1 551 ? 5.631 15.179 31.787 1.00 88.88 551 ASN A O 1
ATOM 4260 N N . THR A 1 552 ? 7.579 14.214 31.229 1.00 90.50 552 THR A N 1
ATOM 4261 C CA . THR A 1 552 ? 7.130 13.682 29.936 1.00 90.50 552 THR A CA 1
ATOM 4262 C C . THR A 1 552 ? 6.137 12.515 30.091 1.00 90.50 552 THR A C 1
ATOM 4264 O O . THR A 1 552 ? 6.208 11.755 31.067 1.00 90.50 552 THR A O 1
ATOM 4267 N N . PRO A 1 553 ? 5.194 12.334 29.140 1.00 91.12 553 PRO A N 1
ATOM 4268 C CA . PRO A 1 553 ? 4.257 11.212 29.161 1.00 91.12 553 PRO A CA 1
ATOM 4269 C C . PRO A 1 553 ? 4.989 9.866 29.041 1.00 91.12 553 PRO A C 1
ATOM 4271 O O . PRO A 1 553 ? 5.959 9.724 28.301 1.00 91.12 553 PRO A O 1
ATOM 4274 N N . LYS A 1 554 ? 4.504 8.853 29.773 1.00 89.25 554 LYS A N 1
ATOM 4275 C CA . LYS A 1 554 ? 5.122 7.510 29.866 1.00 89.25 554 LYS A CA 1
ATOM 4276 C C . LYS A 1 554 ? 4.424 6.451 28.995 1.00 89.25 554 LYS A C 1
ATOM 4278 O O . LYS A 1 554 ? 4.816 5.280 29.017 1.00 89.25 554 LYS A O 1
ATOM 4283 N N . TYR A 1 555 ? 3.371 6.844 28.287 1.00 91.19 555 TYR A N 1
ATOM 4284 C CA . TYR A 1 555 ? 2.542 6.007 27.425 1.00 91.19 555 TYR A CA 1
ATOM 4285 C C . TYR A 1 555 ? 1.716 6.891 26.475 1.00 91.19 555 TYR A C 1
ATOM 4287 O O . TYR A 1 555 ? 1.335 8.000 26.852 1.00 91.19 555 TYR A O 1
ATOM 4295 N N . GLY A 1 556 ? 1.444 6.386 25.272 1.00 91.88 556 GLY A N 1
ATOM 4296 C CA . GLY A 1 556 ? 0.453 6.910 24.326 1.00 91.88 556 GLY A CA 1
ATOM 4297 C C . GLY A 1 556 ? -0.726 5.945 24.154 1.00 91.88 556 GLY A C 1
ATOM 4298 O O . GLY A 1 556 ? -1.200 5.377 25.137 1.00 91.88 556 GLY A O 1
ATOM 4299 N N . LEU A 1 557 ? -1.160 5.709 22.911 1.00 92.69 557 LEU A N 1
ATOM 4300 C CA . LEU A 1 557 ? -2.283 4.834 22.525 1.00 92.69 557 LEU A CA 1
ATOM 4301 C C . LEU A 1 557 ? -2.235 3.438 23.171 1.00 92.69 557 LEU A C 1
ATOM 4303 O O . LEU A 1 557 ? -3.272 2.898 23.556 1.00 92.69 557 LEU A O 1
ATOM 4307 N N . ILE A 1 558 ? -1.035 2.878 23.374 1.00 93.12 558 ILE A N 1
ATOM 4308 C CA . ILE A 1 558 ? -0.849 1.586 24.055 1.00 93.12 558 ILE A CA 1
ATOM 4309 C C . ILE A 1 558 ? -1.396 1.553 25.493 1.00 93.12 558 ILE A C 1
ATOM 4311 O O . ILE A 1 558 ? -1.612 0.462 26.019 1.00 93.12 558 ILE A O 1
ATOM 4315 N N . TYR A 1 559 ? -1.664 2.702 26.130 1.00 92.06 559 TYR A N 1
ATOM 4316 C CA . TYR A 1 559 ? -2.293 2.783 27.456 1.00 92.06 559 TYR A CA 1
ATOM 4317 C C . TYR A 1 559 ? -3.655 2.076 27.522 1.00 92.06 559 TYR A C 1
ATOM 4319 O O . TYR A 1 559 ? -4.019 1.557 28.575 1.00 92.06 559 TYR A O 1
ATOM 4327 N N . HIS A 1 560 ? -4.373 2.001 26.397 1.00 89.56 560 HIS A N 1
ATOM 4328 C CA . HIS A 1 560 ? -5.657 1.305 26.289 1.00 89.56 560 HIS A CA 1
ATOM 4329 C C . HIS A 1 560 ? -5.532 -0.230 26.214 1.00 89.56 560 HIS A C 1
ATOM 4331 O O . HIS A 1 560 ? -6.546 -0.920 26.172 1.00 89.56 560 HIS A O 1
ATOM 4337 N N . SER A 1 561 ? -4.313 -0.785 26.226 1.00 91.19 561 SER A N 1
ATOM 4338 C CA . SER A 1 561 ? -4.099 -2.234 26.327 1.00 91.19 561 SER A CA 1
ATOM 4339 C C . SER A 1 561 ? -4.450 -2.775 27.719 1.00 91.19 561 SER A C 1
ATOM 4341 O O . SER A 1 561 ? -4.124 -2.186 28.757 1.00 91.19 561 SER A O 1
ATOM 4343 N N . SER A 1 562 ? -5.054 -3.965 27.751 1.00 89.44 562 SER A N 1
ATOM 4344 C CA . SER A 1 562 ? -5.438 -4.661 28.987 1.00 89.44 562 SER A CA 1
ATOM 4345 C C . SER A 1 562 ? -4.252 -4.889 29.939 1.00 89.44 562 SER A C 1
ATOM 4347 O O . SER A 1 562 ? -4.407 -4.773 31.154 1.00 89.44 562 SER A O 1
ATOM 4349 N N . PHE A 1 563 ? -3.047 -5.120 29.410 1.00 90.50 563 PHE A N 1
ATOM 4350 C CA . PHE A 1 563 ? -1.811 -5.302 30.184 1.00 90.50 563 PHE A CA 1
ATOM 4351 C C . PHE A 1 563 ? -1.407 -4.062 30.995 1.00 90.50 563 PHE A C 1
ATOM 4353 O O . PHE A 1 563 ? -0.976 -4.188 32.142 1.00 90.50 563 PHE A O 1
ATOM 4360 N N . ILE A 1 564 ? -1.576 -2.853 30.444 1.00 89.81 564 ILE A N 1
ATOM 4361 C CA . ILE A 1 564 ? -1.312 -1.600 31.174 1.00 89.81 564 ILE A CA 1
ATOM 4362 C C . ILE A 1 564 ? -2.469 -1.266 32.133 1.00 89.81 564 ILE A C 1
ATOM 4364 O O . ILE A 1 564 ? -2.247 -0.626 33.166 1.00 89.81 564 ILE A O 1
ATOM 4368 N N . GLY A 1 565 ? -3.681 -1.753 31.852 1.00 88.31 565 GLY A N 1
ATOM 4369 C CA . GLY A 1 565 ? -4.798 -1.782 32.801 1.00 88.31 565 GLY A CA 1
ATOM 4370 C C . GLY A 1 565 ? -4.478 -2.608 34.054 1.00 88.31 565 GLY A C 1
ATOM 4371 O O . GLY A 1 565 ? -4.480 -2.057 35.154 1.00 88.31 565 GLY A O 1
ATOM 4372 N N . LYS A 1 566 ? -4.123 -3.890 33.867 1.00 89.00 566 LYS A N 1
ATOM 4373 C CA . LYS A 1 566 ? -3.783 -4.869 34.923 1.00 89.00 566 LYS A CA 1
ATOM 4374 C C . LYS A 1 566 ? -2.547 -4.486 35.760 1.00 89.00 566 LYS A C 1
ATOM 4376 O O . LYS A 1 566 ? -2.416 -4.921 36.900 1.00 89.00 566 LYS A O 1
ATOM 4381 N N . ALA A 1 567 ? -1.613 -3.700 35.219 1.00 90.62 567 ALA A N 1
ATOM 4382 C CA . ALA A 1 567 ? -0.364 -3.366 35.906 1.00 90.62 567 ALA A CA 1
ATOM 4383 C C . ALA A 1 567 ? -0.540 -2.307 37.018 1.00 90.62 567 ALA A C 1
ATOM 4385 O O . ALA A 1 567 ? -1.022 -1.202 36.777 1.00 90.62 567 ALA A O 1
ATOM 4386 N N . GLY A 1 568 ? -0.043 -2.586 38.229 1.00 88.56 568 GLY A N 1
ATOM 4387 C CA . GLY A 1 568 ? -0.040 -1.619 39.338 1.00 88.56 568 GLY A CA 1
ATOM 4388 C C . GLY A 1 568 ? 0.707 -0.313 39.010 1.00 88.56 568 GLY A C 1
ATOM 4389 O O . GLY A 1 568 ? 1.715 -0.325 38.298 1.00 88.56 568 GLY A O 1
ATOM 4390 N N . VAL A 1 569 ? 0.236 0.821 39.548 1.00 88.06 569 VAL A N 1
ATOM 4391 C CA . VAL A 1 569 ? 0.594 2.198 39.123 1.00 88.06 569 VAL A CA 1
ATOM 4392 C C . VAL A 1 569 ? 2.104 2.428 38.949 1.00 88.06 569 VAL A C 1
ATOM 4394 O O . VAL A 1 569 ? 2.539 2.883 37.889 1.00 88.06 569 VAL A O 1
ATOM 4397 N N . ARG A 1 570 ? 2.927 2.042 39.937 1.00 89.31 570 ARG A N 1
ATOM 4398 C CA . ARG A 1 570 ? 4.401 2.179 39.897 1.00 89.31 570 ARG A CA 1
ATOM 4399 C C . ARG A 1 570 ? 5.056 1.408 38.739 1.00 89.31 570 ARG A C 1
ATOM 4401 O O . ARG A 1 570 ? 6.106 1.811 38.239 1.00 89.31 570 ARG A O 1
ATOM 4408 N N . ASN A 1 571 ? 4.440 0.311 38.302 1.00 90.81 571 ASN A N 1
ATOM 4409 C CA . ASN A 1 571 ? 4.954 -0.586 37.270 1.00 90.81 571 ASN A CA 1
ATOM 4410 C C . ASN A 1 571 ? 4.383 -0.294 35.868 1.00 90.81 571 ASN A C 1
ATOM 4412 O O . ASN A 1 571 ? 5.002 -0.722 34.893 1.00 90.81 571 ASN A O 1
ATOM 4416 N N . LYS A 1 572 ? 3.292 0.483 35.724 1.00 91.56 572 LYS A N 1
ATOM 4417 C CA . LYS A 1 572 ? 2.685 0.815 34.413 1.00 91.56 572 LYS A CA 1
ATOM 4418 C C . LYS A 1 572 ? 3.697 1.344 33.393 1.00 91.56 572 LYS A C 1
ATOM 4420 O O . LYS A 1 572 ? 3.731 0.871 32.265 1.00 91.56 572 LYS A O 1
ATOM 4425 N N . GLY A 1 573 ? 4.591 2.253 33.793 1.00 91.19 573 GLY A N 1
ATOM 4426 C CA . GLY A 1 573 ? 5.646 2.780 32.910 1.00 91.19 573 GLY A CA 1
ATOM 4427 C C . GLY A 1 573 ? 6.731 1.761 32.516 1.00 91.19 573 GLY A C 1
ATOM 4428 O O . GLY A 1 573 ? 7.383 1.932 31.488 1.00 91.19 573 GLY A O 1
ATOM 4429 N N . ARG A 1 574 ? 6.922 0.692 33.304 1.00 91.69 574 ARG A N 1
ATOM 4430 C CA . ARG A 1 574 ? 7.858 -0.409 33.006 1.00 91.69 574 ARG A CA 1
ATOM 4431 C C . ARG A 1 574 ? 7.226 -1.431 32.056 1.00 91.69 574 ARG A C 1
ATOM 4433 O O . ARG A 1 574 ? 7.880 -1.830 31.096 1.00 91.69 574 ARG A O 1
ATOM 4440 N N . ILE A 1 575 ? 5.958 -1.791 32.285 1.00 93.88 575 ILE A N 1
ATOM 4441 C CA . ILE A 1 575 ? 5.169 -2.631 31.368 1.00 93.88 575 ILE A CA 1
ATOM 4442 C C . ILE A 1 575 ? 4.951 -1.918 30.028 1.00 93.88 575 ILE A C 1
ATOM 4444 O O . ILE A 1 575 ? 5.199 -2.530 29.002 1.00 93.88 575 ILE A O 1
ATOM 4448 N N . SER A 1 576 ? 4.616 -0.622 30.024 1.00 94.38 576 SER A N 1
ATOM 4449 C CA . SER A 1 576 ? 4.471 0.210 28.814 1.00 94.38 576 SER A CA 1
ATOM 4450 C C . SER A 1 576 ? 5.668 0.083 27.862 1.00 94.38 576 SER A C 1
ATOM 4452 O O . SER A 1 576 ? 5.503 -0.269 26.697 1.00 94.38 576 SER A O 1
ATOM 4454 N N . ARG A 1 577 ? 6.895 0.258 28.375 1.00 94.56 577 ARG A N 1
ATOM 4455 C CA . ARG A 1 577 ? 8.126 0.082 27.588 1.00 94.56 577 ARG A CA 1
ATOM 4456 C C . ARG A 1 577 ? 8.336 -1.362 27.120 1.00 94.56 577 ARG A C 1
ATOM 4458 O O . ARG A 1 577 ? 8.771 -1.580 25.996 1.00 94.56 577 ARG A O 1
ATOM 4465 N N . TYR A 1 578 ? 8.059 -2.347 27.976 1.00 94.69 578 TYR A N 1
ATOM 4466 C CA . TYR A 1 578 ? 8.220 -3.759 27.619 1.00 94.69 578 TYR A CA 1
ATOM 4467 C C . TYR A 1 578 ? 7.245 -4.171 26.506 1.00 94.69 578 TYR A C 1
ATOM 4469 O O . TYR A 1 578 ? 7.667 -4.770 25.521 1.00 94.69 578 TYR A O 1
ATOM 4477 N N . LEU A 1 579 ? 5.976 -3.773 26.623 1.00 95.31 579 LEU A N 1
ATOM 4478 C CA . LEU A 1 579 ? 4.946 -3.977 25.611 1.00 95.31 579 LEU A CA 1
ATOM 4479 C C . LEU A 1 579 ? 5.297 -3.251 24.309 1.00 95.31 579 LEU A C 1
ATOM 4481 O O . LEU A 1 579 ? 5.233 -3.868 23.256 1.00 95.31 579 LEU A O 1
ATOM 4485 N N . ALA A 1 580 ? 5.761 -1.998 24.364 1.00 96.38 580 ALA A N 1
ATOM 4486 C CA . ALA A 1 580 ? 6.182 -1.269 23.167 1.00 96.38 580 ALA A CA 1
ATOM 4487 C C . ALA A 1 580 ? 7.328 -1.974 22.415 1.00 96.38 580 ALA A C 1
ATOM 4489 O O . ALA A 1 580 ? 7.300 -2.057 21.187 1.00 96.38 580 ALA A O 1
ATOM 4490 N N . ASN A 1 581 ? 8.294 -2.556 23.141 1.00 95.94 581 ASN A N 1
ATOM 4491 C CA . ASN A 1 581 ? 9.330 -3.406 22.546 1.00 95.94 581 ASN A CA 1
ATOM 4492 C C . ASN A 1 581 ? 8.734 -4.661 21.884 1.00 95.94 581 ASN A C 1
ATOM 4494 O O . ASN A 1 581 ? 9.203 -5.056 20.821 1.00 95.94 581 ASN A O 1
ATOM 4498 N N . LYS A 1 582 ? 7.710 -5.288 22.481 1.00 95.50 582 LYS A N 1
ATOM 4499 C CA . LYS A 1 582 ? 7.031 -6.450 21.884 1.00 95.50 582 LYS A CA 1
ATOM 4500 C C . LYS A 1 582 ? 6.227 -6.075 20.640 1.00 95.50 582 LYS A C 1
ATOM 4502 O O . LYS A 1 582 ? 6.399 -6.725 19.617 1.00 95.50 582 LYS A O 1
ATOM 4507 N N . CYS A 1 583 ? 5.443 -4.998 20.687 1.00 95.62 583 CYS A N 1
ATOM 4508 C CA . CYS A 1 583 ? 4.673 -4.509 19.542 1.00 95.62 583 CYS A CA 1
ATOM 4509 C C . CYS A 1 583 ? 5.577 -4.104 18.371 1.00 95.62 583 CYS A C 1
ATOM 4511 O O . CYS A 1 583 ? 5.237 -4.387 17.233 1.00 95.62 583 CYS A O 1
ATOM 4513 N N . SER A 1 584 ? 6.742 -3.504 18.647 1.00 96.19 584 SER A N 1
ATOM 4514 C CA . SER A 1 584 ? 7.740 -3.150 17.626 1.00 96.19 584 SER A CA 1
ATOM 4515 C C . SER A 1 584 ? 8.430 -4.373 16.998 1.00 96.19 584 SER A C 1
ATOM 4517 O O . SER A 1 584 ? 8.931 -4.267 15.884 1.00 96.19 584 SER A O 1
ATOM 4519 N N . MET A 1 585 ? 8.452 -5.532 17.671 1.00 94.38 585 MET A N 1
ATOM 4520 C CA . MET A 1 585 ? 8.880 -6.798 17.056 1.00 94.38 585 MET A CA 1
ATOM 4521 C C . MET A 1 585 ? 7.734 -7.459 16.281 1.00 94.38 585 MET A C 1
ATOM 4523 O O . MET A 1 585 ? 7.943 -7.837 15.134 1.00 94.38 585 MET A O 1
ATOM 4527 N N . ALA A 1 586 ? 6.525 -7.528 16.854 1.00 95.50 586 ALA A N 1
ATOM 4528 C CA . ALA A 1 586 ? 5.338 -8.066 16.181 1.00 95.50 586 ALA A CA 1
ATOM 4529 C C . ALA A 1 586 ? 5.066 -7.349 14.848 1.00 95.50 586 ALA A C 1
ATOM 4531 O O . ALA A 1 586 ? 5.046 -7.995 13.808 1.00 95.50 586 ALA A O 1
ATOM 4532 N N . SER A 1 587 ? 5.015 -6.010 14.845 1.00 95.50 587 SER A N 1
ATOM 4533 C CA . SER A 1 587 ? 4.788 -5.219 13.627 1.00 95.50 587 SER A CA 1
ATOM 4534 C C . SER A 1 587 ? 5.911 -5.323 12.588 1.00 95.50 587 SER A C 1
ATOM 4536 O O . SER A 1 587 ? 5.703 -4.947 11.440 1.00 95.50 587 SER A O 1
ATOM 4538 N N . ARG A 1 588 ? 7.102 -5.820 12.952 1.00 95.62 588 ARG A N 1
ATOM 4539 C CA . ARG A 1 588 ? 8.167 -6.149 11.990 1.00 95.62 588 ARG A CA 1
ATOM 4540 C C . ARG A 1 588 ? 7.962 -7.530 11.385 1.00 95.62 588 ARG A C 1
ATOM 4542 O O . ARG A 1 588 ? 8.079 -7.649 10.174 1.00 95.62 588 ARG A O 1
ATOM 4549 N N . ILE A 1 589 ? 7.609 -8.525 12.198 1.00 93.81 589 ILE A N 1
ATOM 4550 C CA . ILE A 1 589 ? 7.258 -9.872 11.723 1.00 93.81 589 ILE A CA 1
ATOM 4551 C C . ILE A 1 589 ? 6.060 -9.776 10.765 1.00 93.81 589 ILE A C 1
ATOM 4553 O O . ILE A 1 589 ? 6.185 -10.169 9.609 1.00 93.81 589 ILE A O 1
ATOM 4557 N N . ASP A 1 590 ? 4.967 -9.136 11.191 1.00 93.81 590 ASP A N 1
ATOM 4558 C CA . ASP A 1 590 ? 3.746 -8.931 10.394 1.00 93.81 590 ASP A CA 1
ATOM 4559 C C . ASP A 1 590 ? 3.997 -8.191 9.060 1.00 93.81 590 ASP A C 1
ATOM 4561 O O . ASP A 1 590 ? 3.356 -8.474 8.053 1.00 93.81 590 ASP A O 1
ATOM 4565 N N . ASN A 1 591 ? 4.935 -7.235 9.027 1.00 92.44 591 ASN A N 1
ATOM 4566 C CA . ASN A 1 591 ? 5.205 -6.419 7.835 1.00 92.44 591 ASN A CA 1
ATOM 4567 C C . ASN A 1 591 ? 6.184 -7.061 6.837 1.00 92.44 591 ASN A C 1
ATOM 4569 O O . ASN A 1 591 ? 6.166 -6.700 5.659 1.00 92.44 591 ASN A O 1
ATOM 4573 N N . PHE A 1 592 ? 7.097 -7.915 7.309 1.00 91.81 592 PHE A N 1
ATOM 4574 C CA . PHE A 1 592 ? 8.205 -8.443 6.503 1.00 91.81 592 PHE A CA 1
ATOM 4575 C C . PHE A 1 592 ? 8.129 -9.951 6.224 1.00 91.81 592 PHE A C 1
ATOM 4577 O O . PHE A 1 592 ? 8.788 -10.391 5.288 1.00 91.81 592 PHE A O 1
ATOM 4584 N N . SER A 1 593 ? 7.309 -10.720 6.946 1.00 89.31 593 SER A N 1
ATOM 4585 C CA . SER A 1 593 ? 6.951 -12.091 6.537 1.00 89.31 593 SER A CA 1
ATOM 4586 C C . SER A 1 593 ? 6.038 -12.030 5.310 1.00 89.31 593 SER A C 1
ATOM 4588 O O . SER A 1 593 ? 5.160 -11.167 5.266 1.00 89.31 593 SER A O 1
ATOM 4590 N N . GLU A 1 594 ? 6.218 -12.907 4.318 1.00 83.06 594 GLU A N 1
ATOM 4591 C CA . GLU A 1 594 ? 5.276 -12.988 3.187 1.00 83.06 594 GLU A CA 1
ATOM 4592 C C . GLU A 1 594 ? 3.902 -13.461 3.689 1.00 83.06 594 GLU A C 1
ATOM 4594 O O . GLU A 1 594 ? 2.908 -12.760 3.480 1.00 83.06 594 GLU A O 1
ATOM 4599 N N . GLU A 1 595 ? 3.887 -14.530 4.491 1.00 84.31 595 GLU A N 1
ATOM 4600 C CA . GLU A 1 595 ? 2.712 -15.032 5.210 1.00 84.31 595 GLU A CA 1
ATOM 4601 C C . GLU A 1 595 ? 2.933 -14.934 6.738 1.00 84.31 595 GLU A C 1
ATOM 4603 O O . GLU A 1 595 ? 3.874 -15.529 7.270 1.00 84.31 595 GLU A O 1
ATOM 4608 N N . PRO A 1 596 ? 2.143 -14.130 7.478 1.00 85.06 596 PRO A N 1
ATOM 4609 C CA . PRO A 1 596 ? 2.351 -13.930 8.911 1.00 85.06 596 PRO A CA 1
ATOM 4610 C C . PRO A 1 596 ? 1.580 -14.963 9.752 1.00 85.06 596 PRO A C 1
ATOM 4612 O O . PRO A 1 596 ? 0.360 -14.884 9.881 1.00 85.06 596 PRO A O 1
ATOM 4615 N N . SER A 1 597 ? 2.285 -15.895 10.400 1.00 89.19 597 SER A N 1
ATOM 4616 C CA . SER A 1 597 ? 1.672 -16.849 11.342 1.00 89.19 597 SER A CA 1
ATOM 4617 C C . SER A 1 597 ? 1.350 -16.206 12.701 1.00 89.19 597 SER A C 1
ATOM 4619 O O . SER A 1 597 ? 2.023 -15.270 13.130 1.00 89.19 597 SER A O 1
ATOM 4621 N N . THR A 1 598 ? 0.339 -16.713 13.418 1.00 92.69 598 THR A N 1
ATOM 4622 C CA . THR A 1 598 ? -0.117 -16.164 14.719 1.00 92.69 598 THR A CA 1
ATOM 4623 C C . THR A 1 598 ? 0.786 -16.545 15.907 1.00 92.69 598 THR A C 1
ATOM 4625 O O . THR A 1 598 ? 0.738 -15.905 16.964 1.00 92.69 598 THR A O 1
ATOM 4628 N N . ARG A 1 599 ? 1.632 -17.577 15.751 1.00 91.81 599 ARG A N 1
ATOM 4629 C CA . ARG A 1 599 ? 2.408 -18.214 16.837 1.00 91.81 599 ARG A CA 1
ATOM 4630 C C . ARG A 1 599 ? 3.349 -17.249 17.564 1.00 91.81 599 ARG A C 1
ATOM 4632 O O . ARG A 1 599 ? 3.477 -17.307 18.791 1.00 91.81 599 ARG A O 1
ATOM 4639 N N . PHE A 1 600 ? 3.978 -16.312 16.847 1.00 93.06 600 PHE A N 1
ATOM 4640 C CA . PHE A 1 600 ? 4.837 -15.306 17.481 1.00 93.06 600 PHE A CA 1
ATOM 4641 C C . PHE A 1 600 ? 4.034 -14.362 18.384 1.00 93.06 600 PHE A C 1
ATOM 4643 O O . PHE A 1 600 ? 4.518 -13.984 19.449 1.00 93.06 600 PHE A O 1
ATOM 4650 N N . GLY A 1 601 ? 2.804 -14.010 18.008 1.00 93.62 601 GLY A N 1
ATOM 4651 C CA . GLY A 1 601 ? 1.877 -13.185 18.778 1.00 93.62 601 GLY A CA 1
ATOM 4652 C C . GLY A 1 601 ? 1.453 -13.861 20.077 1.00 93.62 601 GLY A C 1
ATOM 4653 O O . GLY A 1 601 ? 1.494 -13.226 21.130 1.00 93.62 601 GLY A O 1
ATOM 4654 N N . GLU A 1 602 ? 1.134 -15.157 20.022 1.00 94.06 602 GLU A N 1
ATOM 4655 C CA . GLU A 1 602 ? 0.822 -15.992 21.192 1.00 94.06 602 GLU A CA 1
ATOM 4656 C C . GLU A 1 602 ? 2.003 -16.017 22.178 1.00 94.06 602 GLU A C 1
ATOM 4658 O O . GLU A 1 602 ? 1.864 -15.654 23.351 1.00 94.06 602 GLU A O 1
ATOM 4663 N N . ALA A 1 603 ? 3.207 -16.329 21.691 1.00 94.25 603 ALA A N 1
ATOM 4664 C CA . ALA A 1 603 ? 4.413 -16.368 22.515 1.00 94.25 603 ALA A CA 1
ATOM 4665 C C . ALA A 1 603 ? 4.850 -14.982 23.034 1.00 94.25 603 ALA A C 1
ATOM 4667 O O . ALA A 1 603 ? 5.380 -14.858 24.144 1.00 94.25 603 ALA A O 1
ATOM 4668 N N . LEU A 1 604 ? 4.630 -13.912 22.262 1.00 94.69 604 LEU A N 1
ATOM 4669 C CA . LEU A 1 604 ? 4.877 -12.533 22.690 1.00 94.69 604 LEU A CA 1
ATOM 4670 C C . LEU A 1 604 ? 3.893 -12.095 23.777 1.00 94.69 604 LEU A C 1
ATOM 4672 O O . LEU A 1 604 ? 4.320 -11.451 24.739 1.00 94.69 604 LEU A O 1
ATOM 4676 N N . LYS A 1 605 ? 2.615 -12.467 23.648 1.00 94.56 605 LYS A N 1
ATOM 4677 C CA . LYS A 1 605 ? 1.562 -12.234 24.641 1.00 94.56 605 LYS A CA 1
ATOM 4678 C C . LYS A 1 605 ? 1.895 -12.951 25.947 1.00 94.56 605 LYS A C 1
ATOM 4680 O O . LYS A 1 605 ? 1.976 -12.288 26.980 1.00 94.56 605 LYS A O 1
ATOM 4685 N N . GLN A 1 606 ? 2.229 -14.244 25.893 1.00 93.88 606 GLN A N 1
ATOM 4686 C CA . GLN A 1 606 ? 2.655 -15.007 27.072 1.00 93.88 606 GLN A CA 1
ATOM 4687 C C . GLN A 1 606 ? 3.862 -14.359 27.765 1.00 93.88 606 GLN A C 1
ATOM 4689 O O . GLN A 1 606 ? 3.860 -14.190 28.978 1.00 93.88 606 GLN A O 1
ATOM 4694 N N . GLN A 1 607 ? 4.864 -13.884 27.015 1.00 93.88 607 GLN A N 1
ATOM 4695 C CA . GLN A 1 607 ? 6.003 -13.166 27.603 1.00 93.88 607 GLN A CA 1
ATOM 4696 C C . GLN A 1 607 ? 5.626 -11.829 28.273 1.00 93.88 607 GLN A C 1
ATOM 4698 O O . GLN A 1 607 ? 6.329 -11.391 29.187 1.00 93.88 607 GLN A O 1
ATOM 4703 N N . VAL A 1 608 ? 4.555 -11.149 27.843 1.00 93.94 608 VAL A N 1
ATOM 4704 C CA . VAL A 1 608 ? 4.024 -9.960 28.538 1.00 93.94 608 VAL A CA 1
ATOM 4705 C C . VAL A 1 608 ? 3.268 -10.363 29.806 1.00 93.94 608 VAL A C 1
ATOM 4707 O O . VAL A 1 608 ? 3.407 -9.679 30.823 1.00 93.94 608 VAL A O 1
ATOM 4710 N N . GLU A 1 609 ? 2.537 -11.476 29.784 1.00 93.06 609 GLU A N 1
ATOM 4711 C CA . GLU A 1 609 ? 1.821 -12.015 30.948 1.00 93.06 609 GLU A CA 1
ATOM 4712 C C . GLU A 1 609 ? 2.787 -12.548 32.017 1.00 93.06 609 GLU A C 1
ATOM 4714 O O . GLU A 1 609 ? 2.733 -12.072 33.149 1.00 93.06 609 GLU A O 1
ATOM 4719 N N . ASP A 1 610 ? 3.779 -13.367 31.651 1.00 93.06 610 ASP A N 1
ATOM 4720 C CA . ASP A 1 610 ? 4.919 -13.758 32.499 1.00 93.06 610 ASP A CA 1
ATOM 4721 C C . ASP A 1 610 ? 5.620 -12.534 33.119 1.00 93.06 610 ASP A C 1
ATOM 4723 O O . ASP A 1 610 ? 6.065 -12.545 34.271 1.00 93.06 610 ASP A O 1
ATOM 4727 N N . ARG A 1 611 ? 5.750 -11.443 32.349 1.00 92.31 611 ARG A N 1
ATOM 4728 C CA . ARG A 1 611 ? 6.393 -10.210 32.816 1.00 92.31 611 ARG A CA 1
ATOM 4729 C C . ARG A 1 611 ? 5.505 -9.396 33.755 1.00 92.31 611 ARG A C 1
ATOM 4731 O O . ARG A 1 611 ? 6.041 -8.663 34.590 1.00 92.31 611 ARG A O 1
ATOM 4738 N N . LEU A 1 612 ? 4.186 -9.515 33.637 1.00 91.12 612 LEU A N 1
ATOM 4739 C CA . LEU A 1 612 ? 3.226 -8.953 34.579 1.00 91.12 612 LEU A CA 1
ATOM 4740 C C . LEU A 1 612 ? 3.191 -9.788 35.869 1.00 91.12 612 LEU A C 1
ATOM 4742 O O . LEU A 1 612 ? 3.265 -9.208 36.953 1.00 91.12 612 LEU A O 1
ATOM 4746 N N . GLU A 1 613 ? 3.210 -11.120 35.754 1.00 91.31 613 GLU A N 1
ATOM 4747 C CA . GLU A 1 613 ? 3.317 -12.058 36.878 1.00 91.31 613 GLU A CA 1
ATOM 4748 C C . GLU A 1 613 ? 4.603 -11.807 37.680 1.00 91.31 613 GLU A C 1
ATOM 4750 O O . GLU A 1 613 ? 4.537 -11.603 38.887 1.00 91.31 613 GLU A O 1
ATOM 4755 N N . PHE A 1 614 ? 5.758 -11.653 37.017 1.00 92.56 614 PHE A N 1
ATOM 4756 C CA . PHE A 1 614 ? 7.029 -11.267 37.651 1.00 92.56 614 PHE A CA 1
ATOM 4757 C C . PHE A 1 614 ? 6.927 -10.007 38.529 1.00 92.56 614 PHE A C 1
ATOM 4759 O O . PHE A 1 614 ? 7.619 -9.905 39.543 1.00 92.56 614 PHE A O 1
ATOM 4766 N N . TYR A 1 615 ? 6.084 -9.035 38.165 1.00 89.12 615 TYR A N 1
ATOM 4767 C CA . TYR A 1 615 ? 5.886 -7.818 38.958 1.00 89.12 615 TYR A CA 1
ATOM 4768 C C . TYR A 1 615 ? 4.904 -7.978 40.133 1.00 89.12 615 TYR A C 1
ATOM 4770 O O . TYR A 1 615 ? 4.794 -7.040 40.927 1.00 89.12 615 TYR A O 1
ATOM 4778 N N . ALA A 1 616 ? 4.244 -9.134 40.262 1.00 86.75 616 ALA A N 1
ATOM 4779 C CA . ALA A 1 616 ? 3.409 -9.524 41.397 1.00 86.75 616 ALA A CA 1
ATOM 4780 C C . ALA A 1 616 ? 4.073 -10.611 42.273 1.00 86.75 616 ALA A C 1
ATOM 4782 O O . ALA A 1 616 ? 4.143 -10.450 43.488 1.00 86.75 616 ALA A O 1
ATOM 4783 N N . THR A 1 617 ? 4.600 -11.683 41.668 1.00 88.50 617 THR A N 1
ATOM 4784 C CA . THR A 1 617 ? 5.128 -12.888 42.346 1.00 88.50 617 THR A CA 1
ATOM 4785 C C . THR A 1 617 ? 6.657 -12.942 42.431 1.00 88.50 617 THR A C 1
ATOM 4787 O O . THR A 1 617 ? 7.210 -13.716 43.209 1.00 88.50 617 THR A O 1
ATOM 4790 N N . GLY A 1 618 ? 7.374 -12.154 41.621 1.00 87.62 618 GLY A N 1
ATOM 4791 C CA . GLY A 1 618 ? 8.841 -12.188 41.529 1.00 87.62 618 GLY A CA 1
ATOM 4792 C C . GLY A 1 618 ? 9.423 -13.356 40.715 1.00 87.62 618 GLY A C 1
ATOM 4793 O O . GLY A 1 618 ? 10.641 -13.401 40.509 1.00 87.62 618 GLY A O 1
ATOM 4794 N N . LYS A 1 619 ? 8.587 -14.273 40.207 1.00 88.62 619 LYS A N 1
ATOM 4795 C CA . LYS A 1 619 ? 8.980 -15.398 39.337 1.00 88.62 619 LYS A CA 1
ATOM 4796 C C . LYS A 1 619 ? 9.632 -14.876 38.053 1.00 88.62 619 LYS A C 1
ATOM 4798 O O . LYS A 1 619 ? 9.019 -14.139 37.287 1.00 88.62 619 LYS A O 1
ATOM 4803 N N . LYS A 1 620 ? 10.904 -15.214 37.822 1.00 87.94 620 LYS A N 1
ATOM 4804 C CA . LYS A 1 620 ? 11.667 -14.700 36.670 1.00 87.94 620 LYS A CA 1
ATOM 4805 C C . LYS A 1 620 ? 11.099 -15.265 35.353 1.00 87.94 620 LYS A C 1
ATOM 4807 O O . LYS A 1 620 ? 11.002 -16.486 35.253 1.00 87.94 620 LYS A O 1
ATOM 4812 N N . PRO A 1 621 ? 10.782 -14.420 34.352 1.00 90.00 621 PRO A N 1
ATOM 4813 C CA . PRO A 1 621 ? 10.284 -14.874 33.055 1.00 90.00 621 PRO A CA 1
ATOM 4814 C C . PRO A 1 621 ? 11.399 -15.527 32.225 1.00 90.00 621 PRO A C 1
ATOM 4816 O O . PRO A 1 621 ? 12.589 -15.297 32.479 1.00 90.00 621 PRO A O 1
ATOM 4819 N N . ALA A 1 622 ? 11.016 -16.294 31.203 1.00 87.44 622 ALA A N 1
ATOM 4820 C CA . ALA A 1 622 ? 11.948 -16.874 30.237 1.00 87.44 622 ALA A CA 1
ATOM 4821 C C . ALA A 1 622 ? 12.718 -15.799 29.435 1.00 87.44 622 ALA A C 1
ATOM 4823 O O . ALA A 1 622 ? 12.316 -14.632 29.353 1.00 87.44 622 ALA A O 1
ATOM 4824 N N . LYS A 1 623 ? 13.845 -16.180 28.817 1.00 88.81 623 LYS A N 1
ATOM 4825 C CA . LYS A 1 623 ? 14.559 -15.286 27.893 1.00 88.81 623 LYS A CA 1
ATOM 4826 C C . LYS A 1 623 ? 13.845 -15.248 26.543 1.00 88.81 623 LYS A C 1
ATOM 4828 O O . LYS A 1 623 ? 13.489 -16.289 26.000 1.00 88.81 623 LYS A O 1
ATOM 4833 N N . ASN A 1 624 ? 13.763 -14.060 25.946 1.00 87.75 624 ASN A N 1
ATOM 4834 C CA . ASN A 1 624 ? 13.200 -13.883 24.604 1.00 87.75 624 ASN A CA 1
ATOM 4835 C C . ASN A 1 624 ? 13.924 -14.723 23.540 1.00 87.75 624 ASN A C 1
ATOM 4837 O O . ASN A 1 624 ? 13.269 -15.234 22.648 1.00 87.75 624 ASN A O 1
ATOM 4841 N N . SER A 1 625 ? 15.251 -14.867 23.632 1.00 89.38 625 SER A N 1
ATOM 4842 C CA . SER A 1 625 ? 16.051 -15.695 22.714 1.00 89.38 625 SER A CA 1
ATOM 4843 C C . SER A 1 625 ? 15.596 -17.149 22.679 1.00 89.38 625 SER A C 1
ATOM 4845 O O . SER A 1 625 ? 15.567 -17.757 21.619 1.00 89.38 625 SER A O 1
ATOM 4847 N N . ASP A 1 626 ? 15.251 -17.687 23.844 1.00 89.81 626 ASP A N 1
ATOM 4848 C CA . ASP A 1 626 ? 15.041 -19.116 24.036 1.00 89.81 626 ASP A CA 1
ATOM 4849 C C . ASP A 1 626 ? 13.605 -19.468 23.603 1.00 89.81 626 ASP A C 1
ATOM 4851 O O . ASP A 1 626 ? 13.399 -20.443 22.891 1.00 89.81 626 ASP A O 1
ATOM 4855 N N . VAL A 1 627 ? 12.637 -18.593 23.922 1.00 88.81 627 VAL A N 1
ATOM 4856 C CA . VAL A 1 627 ? 11.238 -18.704 23.467 1.00 88.81 627 VAL A CA 1
ATOM 4857 C C . VAL A 1 627 ? 11.097 -18.450 21.961 1.00 88.81 627 VAL A C 1
ATOM 4859 O O . VAL A 1 627 ? 10.337 -19.144 21.298 1.00 88.81 627 VAL A O 1
ATOM 4862 N N . MET A 1 628 ? 11.823 -17.475 21.398 1.00 88.62 628 MET A N 1
ATOM 4863 C CA . MET A 1 628 ? 11.767 -17.200 19.953 1.00 88.62 628 MET A CA 1
ATOM 4864 C C . MET A 1 628 ? 12.364 -18.332 19.121 1.00 88.62 628 MET A C 1
ATOM 4866 O O . MET A 1 628 ? 11.871 -18.577 18.029 1.00 88.62 628 MET A O 1
ATOM 4870 N N . LYS A 1 629 ? 13.376 -19.038 19.645 1.00 89.31 629 LYS A N 1
ATOM 4871 C CA . LYS A 1 629 ? 13.855 -20.279 19.032 1.00 89.31 629 LYS A CA 1
ATOM 4872 C C . LYS A 1 629 ? 12.770 -21.341 19.044 1.00 89.31 629 LYS A C 1
ATOM 4874 O O . LYS A 1 629 ? 12.338 -21.708 17.971 1.00 89.31 629 LYS A O 1
ATOM 4879 N N . SER A 1 630 ? 12.196 -21.675 20.202 1.00 88.50 630 SER A N 1
ATOM 4880 C CA . SER A 1 630 ? 11.129 -22.687 20.253 1.00 88.50 630 SER A CA 1
ATOM 4881 C C . SER A 1 630 ? 9.893 -22.371 19.398 1.00 88.50 630 SER A C 1
ATOM 4883 O O . SER A 1 630 ? 9.151 -23.288 19.092 1.00 88.50 630 SER A O 1
ATOM 4885 N N . VAL A 1 631 ? 9.642 -21.110 19.022 1.00 87.88 631 VAL A N 1
ATOM 4886 C CA . VAL A 1 631 ? 8.567 -20.761 18.070 1.00 87.88 631 VAL A CA 1
ATOM 4887 C C . VAL A 1 631 ? 9.015 -20.888 16.613 1.00 87.88 631 VAL A C 1
ATOM 4889 O O . VAL A 1 631 ? 8.197 -21.266 15.791 1.00 87.88 631 VAL A O 1
ATOM 4892 N N . MET A 1 632 ? 10.282 -20.603 16.293 1.00 86.06 632 MET A N 1
ATOM 4893 C CA . MET A 1 632 ? 10.854 -20.921 14.977 1.00 86.06 632 MET A CA 1
ATOM 4894 C C . MET A 1 632 ? 10.919 -22.438 14.778 1.00 86.06 632 MET A C 1
ATOM 4896 O O . MET A 1 632 ? 10.423 -22.924 13.775 1.00 86.06 632 MET A O 1
ATOM 4900 N N . ASP A 1 633 ? 11.437 -23.170 15.770 1.00 86.25 633 ASP A N 1
ATOM 4901 C CA . ASP A 1 633 ? 11.508 -24.634 15.779 1.00 86.25 633 ASP A CA 1
ATOM 4902 C C . ASP A 1 633 ? 10.098 -25.242 15.543 1.00 86.25 633 ASP A C 1
ATOM 4904 O O . ASP A 1 633 ? 9.936 -26.097 14.689 1.00 86.25 633 ASP A O 1
ATOM 4908 N N . LEU A 1 634 ? 9.051 -24.719 16.206 1.00 83.56 634 LEU A N 1
ATOM 4909 C CA . LEU A 1 634 ? 7.639 -25.131 16.034 1.00 83.56 634 LEU A CA 1
ATOM 4910 C C . LEU A 1 634 ? 6.946 -24.651 14.737 1.00 83.56 634 LEU A C 1
ATOM 4912 O O . LEU A 1 634 ? 5.751 -24.902 14.570 1.00 83.56 634 LEU A O 1
ATOM 4916 N N . ILE A 1 635 ? 7.637 -23.907 13.873 1.00 80.94 635 ILE A N 1
ATOM 4917 C CA . ILE A 1 635 ? 7.163 -23.538 12.527 1.00 80.94 635 ILE A CA 1
ATOM 4918 C C . ILE A 1 635 ? 7.932 -24.358 11.483 1.00 80.94 635 ILE A C 1
ATOM 4920 O O . ILE A 1 635 ? 7.311 -24.894 10.579 1.00 80.94 635 ILE A O 1
ATOM 4924 N N . ASP A 1 636 ? 9.242 -24.543 11.675 1.00 75.00 636 ASP A N 1
ATOM 4925 C CA . ASP A 1 636 ? 10.107 -25.430 10.876 1.00 75.00 636 ASP A CA 1
ATOM 4926 C C . ASP A 1 636 ? 9.631 -26.902 10.974 1.00 75.00 636 ASP A C 1
ATOM 4928 O O . ASP A 1 636 ? 9.460 -27.568 9.960 1.00 75.00 636 ASP A O 1
ATOM 4932 N N . ASP A 1 637 ? 9.283 -27.376 12.184 1.00 69.62 637 ASP A N 1
ATOM 4933 C CA . ASP A 1 637 ? 8.601 -28.666 12.435 1.00 69.62 637 ASP A CA 1
ATOM 4934 C C . ASP A 1 637 ? 7.128 -28.689 11.929 1.00 69.62 637 ASP A C 1
ATOM 4936 O O . ASP A 1 637 ? 6.430 -29.691 12.099 1.00 69.62 637 ASP A O 1
ATOM 4940 N N . GLY A 1 638 ? 6.608 -27.570 11.405 1.00 55.50 638 GLY A N 1
ATOM 4941 C CA . GLY A 1 638 ? 5.189 -27.347 11.095 1.00 55.50 638 GLY A CA 1
ATOM 4942 C C . GLY A 1 638 ? 4.826 -27.325 9.607 1.00 55.50 638 GLY A C 1
ATOM 4943 O O . GLY A 1 638 ? 3.656 -27.52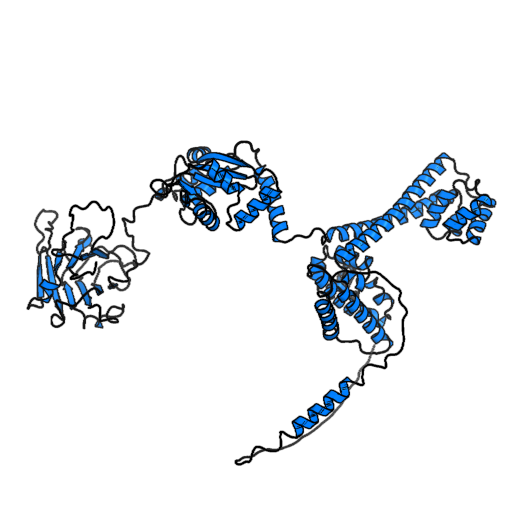2 9.293 1.00 55.50 638 GLY A O 1
ATOM 4944 N N . ASP A 1 639 ? 5.799 -27.136 8.712 1.00 47.09 639 ASP A N 1
ATOM 4945 C CA . ASP A 1 639 ? 5.597 -27.137 7.250 1.00 47.09 639 ASP A CA 1
ATOM 4946 C C . ASP A 1 639 ? 5.583 -28.567 6.642 1.00 47.09 639 ASP A C 1
ATOM 4948 O O . ASP A 1 639 ? 5.443 -28.728 5.433 1.00 47.09 639 ASP A O 1
ATOM 4952 N N . ASP A 1 640 ? 5.719 -29.610 7.475 1.00 35.66 640 ASP A N 1
ATOM 4953 C CA . ASP A 1 640 ? 5.879 -31.029 7.088 1.00 35.66 640 ASP A CA 1
ATOM 4954 C C . ASP A 1 640 ? 4.613 -31.882 7.392 1.00 35.66 640 ASP A C 1
ATOM 4956 O O . ASP A 1 640 ? 4.683 -33.106 7.531 1.00 35.66 640 ASP A O 1
ATOM 4960 N N . VAL A 1 641 ? 3.443 -31.237 7.552 1.00 33.38 641 VAL A N 1
ATOM 4961 C CA . VAL A 1 641 ? 2.134 -31.887 7.787 1.00 33.38 641 VAL A CA 1
ATOM 4962 C C . VAL A 1 641 ? 1.036 -31.226 6.940 1.00 33.38 641 VAL A C 1
ATOM 4964 O O . VAL A 1 641 ? 0.612 -30.108 7.230 1.00 33.38 641 VAL A O 1
ATOM 4967 N N . ASP A 1 642 ? 0.567 -31.944 5.916 1.00 32.28 642 ASP A N 1
ATOM 4968 C CA . ASP A 1 642 ? -0.540 -31.544 5.034 1.00 32.28 642 ASP A CA 1
ATOM 4969 C C . ASP A 1 642 ? -1.899 -31.391 5.762 1.00 32.28 642 ASP A C 1
ATOM 4971 O O . ASP A 1 642 ? -2.090 -31.816 6.904 1.00 32.28 642 ASP A O 1
ATOM 4975 N N . GLU A 1 643 ? -2.862 -30.785 5.062 1.00 34.03 643 GLU A N 1
ATOM 4976 C CA . GLU A 1 643 ? -4.247 -30.560 5.497 1.00 34.03 643 GLU A CA 1
ATOM 4977 C C . GLU A 1 643 ? -4.984 -31.870 5.866 1.00 34.03 643 GLU A C 1
ATOM 4979 O O . GLU A 1 643 ? -5.097 -32.737 5.005 1.00 34.03 643 GLU A O 1
ATOM 4984 N N . ASP A 1 644 ? -5.553 -31.987 7.085 1.00 27.41 644 ASP A N 1
ATOM 4985 C CA . ASP A 1 644 ? -6.945 -32.460 7.298 1.00 27.41 644 ASP A CA 1
ATOM 4986 C C . ASP A 1 644 ? -7.454 -32.453 8.772 1.00 27.41 644 ASP A C 1
ATOM 4988 O O . ASP A 1 644 ? -6.690 -32.353 9.730 1.00 27.41 644 ASP A O 1
ATOM 4992 N N . GLU A 1 645 ? -8.786 -32.576 8.906 1.00 30.17 645 GLU A N 1
ATOM 4993 C CA . GLU A 1 645 ? -9.628 -32.935 10.081 1.00 30.17 645 GLU A CA 1
ATOM 4994 C C . GLU A 1 645 ? -9.662 -32.070 11.379 1.00 30.17 645 GLU A C 1
ATOM 4996 O O . GLU A 1 645 ? -8.990 -32.330 12.372 1.00 30.17 645 GLU A O 1
ATOM 5001 N N . GLU A 1 646 ? -10.638 -31.144 11.386 1.00 27.09 646 GLU A N 1
ATOM 5002 C CA . GLU A 1 646 ? -11.702 -30.908 12.404 1.00 27.09 646 GLU A CA 1
ATOM 5003 C C . GLU A 1 646 ? -11.408 -30.647 13.913 1.00 27.09 646 GLU A C 1
ATOM 5005 O O . GLU A 1 646 ? -10.316 -30.793 14.452 1.00 27.09 646 GLU A O 1
ATOM 5010 N N . MET A 1 647 ? -12.438 -30.150 14.625 1.00 35.16 647 MET A N 1
ATOM 5011 C CA . MET A 1 647 ? -12.352 -29.660 16.012 1.00 35.16 647 MET A CA 1
ATOM 5012 C C . MET A 1 647 ? -13.004 -30.599 17.039 1.00 35.16 647 MET A C 1
ATOM 5014 O O . MET A 1 647 ? -14.141 -31.027 16.856 1.00 35.16 647 MET A O 1
ATOM 5018 N N . ALA A 1 648 ? -12.344 -30.798 18.188 1.00 26.03 648 ALA A N 1
ATOM 5019 C CA . ALA A 1 648 ? -12.924 -31.421 19.383 1.00 26.03 648 ALA A CA 1
ATOM 5020 C C . ALA A 1 648 ? -12.411 -30.765 20.688 1.00 26.03 648 ALA A C 1
ATOM 5022 O O . ALA A 1 648 ? -11.319 -30.199 20.724 1.00 26.03 648 ALA A O 1
ATOM 5023 N N . ASP A 1 649 ? -13.228 -30.816 21.745 1.00 23.94 649 ASP A N 1
ATOM 5024 C CA . ASP A 1 649 ? -13.157 -29.941 22.929 1.00 23.94 649 ASP A CA 1
ATOM 5025 C C . ASP A 1 649 ? -11.941 -30.070 23.873 1.00 23.94 649 ASP A C 1
ATOM 5027 O O . ASP A 1 649 ? -11.297 -31.110 24.020 1.00 23.94 649 ASP A O 1
ATOM 5031 N N . VAL A 1 650 ? -11.713 -28.982 24.621 1.00 25.55 650 VAL A N 1
ATOM 5032 C CA . VAL A 1 650 ? -10.734 -28.858 25.715 1.00 25.55 650 VAL A CA 1
ATOM 5033 C C . VAL A 1 650 ? -11.298 -29.384 27.043 1.00 25.55 650 VAL A C 1
ATOM 5035 O O . VAL A 1 650 ? -12.386 -28.981 27.457 1.00 25.55 650 VAL A O 1
ATOM 5038 N N . PRO A 1 651 ? -10.499 -30.159 27.801 1.00 26.72 651 PRO A N 1
ATOM 5039 C CA . PRO A 1 651 ? -10.407 -29.911 29.244 1.00 26.72 651 PRO A CA 1
ATOM 5040 C C . PRO A 1 651 ? -8.961 -29.918 29.787 1.00 26.72 651 PRO A C 1
ATOM 5042 O O . PRO A 1 651 ? -8.228 -30.901 29.693 1.00 26.72 651 PRO A O 1
ATOM 5045 N N . GLU A 1 652 ? -8.578 -28.823 30.447 1.00 24.27 652 GLU A N 1
ATOM 5046 C CA . GLU A 1 652 ? -7.410 -28.721 31.339 1.00 24.27 652 GLU A CA 1
ATOM 5047 C C . GLU A 1 652 ? -7.732 -29.252 32.768 1.00 24.27 652 GLU A C 1
ATOM 5049 O O . GLU A 1 652 ? -8.906 -29.326 33.133 1.00 24.27 652 GLU A O 1
ATOM 5054 N N . PRO A 1 653 ? -6.746 -29.448 33.677 1.00 35.41 653 PRO A N 1
ATOM 5055 C CA . PRO A 1 653 ? -5.426 -30.067 33.464 1.00 35.41 653 PRO A CA 1
ATOM 5056 C C . PRO A 1 653 ? -4.965 -30.963 34.655 1.00 35.41 653 PRO A C 1
ATOM 5058 O O . PRO A 1 653 ? -5.164 -30.598 35.812 1.00 35.41 653 PRO A O 1
ATOM 5061 N N . GLU A 1 654 ? -4.194 -32.049 34.450 1.00 21.39 654 GLU A N 1
ATOM 5062 C CA . GLU A 1 654 ? -3.379 -32.594 35.566 1.00 21.39 654 GLU A CA 1
ATOM 5063 C C . GLU A 1 654 ? -2.150 -33.465 35.201 1.00 21.39 654 GLU A C 1
ATOM 5065 O O . GLU A 1 654 ? -2.029 -34.035 34.119 1.00 21.39 654 GLU A O 1
ATOM 5070 N N . SER A 1 655 ? -1.263 -33.646 36.194 1.00 23.89 655 SER A N 1
ATOM 5071 C CA . SER A 1 655 ? -0.231 -34.702 36.306 1.00 23.89 655 SER A CA 1
ATOM 5072 C C . SER A 1 655 ? 1.097 -34.589 35.516 1.00 23.89 655 SER A C 1
ATOM 5074 O O . SER A 1 655 ? 1.579 -35.529 34.879 1.00 23.89 655 SER A O 1
ATOM 5076 N N . ALA A 1 656 ? 1.844 -33.497 35.712 1.00 31.03 656 ALA A N 1
ATOM 5077 C CA . ALA A 1 656 ? 3.257 -33.410 35.305 1.00 31.03 656 ALA A CA 1
ATOM 5078 C C . ALA A 1 656 ? 4.185 -34.406 36.063 1.00 31.03 656 ALA A C 1
ATOM 5080 O O . ALA A 1 656 ? 4.856 -34.020 37.026 1.00 31.03 656 ALA A O 1
ATOM 5081 N N . LYS A 1 657 ? 4.248 -35.698 35.667 1.00 30.16 657 LYS A N 1
ATOM 5082 C CA . LYS A 1 657 ? 5.084 -36.698 36.385 1.00 30.16 657 LYS A CA 1
ATOM 5083 C C . LYS A 1 657 ? 5.548 -37.988 35.664 1.00 30.16 657 LYS A C 1
ATOM 5085 O O . LYS A 1 657 ? 5.868 -38.948 36.367 1.00 30.16 657 LYS A O 1
ATOM 5090 N N . LYS A 1 658 ? 5.663 -38.069 34.321 1.00 25.88 658 LYS A N 1
ATOM 5091 C CA . LYS A 1 658 ? 6.008 -39.366 33.663 1.00 25.88 658 LYS A CA 1
ATOM 5092 C C . LYS A 1 658 ? 6.899 -39.402 32.395 1.00 25.88 658 LYS A C 1
ATOM 5094 O O . LYS A 1 658 ? 6.726 -40.293 31.578 1.00 25.88 658 LYS A O 1
ATOM 5099 N N . SER A 1 659 ? 7.921 -38.545 32.256 1.00 27.55 659 SER A N 1
ATOM 5100 C CA . SER A 1 659 ? 8.894 -38.633 31.126 1.00 27.55 659 SER A CA 1
ATOM 5101 C C . SER A 1 659 ? 10.390 -38.640 31.504 1.00 27.55 659 SER A C 1
ATOM 5103 O O . SER A 1 659 ? 11.260 -38.829 30.656 1.00 27.55 659 SER A O 1
ATOM 5105 N N . LYS A 1 660 ? 10.742 -38.470 32.788 1.00 27.12 660 LYS A N 1
ATOM 5106 C CA . LYS A 1 660 ? 12.136 -38.214 33.221 1.00 27.12 660 LYS A CA 1
ATOM 5107 C C . LYS A 1 660 ? 12.946 -39.452 33.653 1.00 27.12 660 LYS A C 1
ATOM 5109 O O . LYS A 1 660 ? 14.010 -39.288 34.247 1.00 27.12 660 LYS A O 1
ATOM 5114 N N . LYS A 1 661 ? 12.456 -40.675 33.394 1.00 26.58 661 LYS A N 1
ATOM 5115 C CA . LYS A 1 661 ? 13.092 -41.929 33.859 1.00 26.58 661 LYS A CA 1
ATOM 5116 C C . LYS A 1 661 ? 14.021 -42.573 32.816 1.00 26.58 661 LYS A C 1
ATOM 5118 O O . LYS A 1 661 ? 15.154 -42.903 33.148 1.00 26.58 661 LYS A O 1
ATOM 5123 N N . GLU A 1 662 ? 13.596 -42.687 31.559 1.00 29.30 662 GLU A N 1
ATOM 5124 C CA . GLU A 1 662 ? 14.309 -43.494 30.547 1.00 29.30 662 GLU A CA 1
ATOM 5125 C C . GLU A 1 662 ? 15.562 -42.818 29.967 1.00 29.30 662 GLU A C 1
ATOM 5127 O O . GLU A 1 662 ? 16.559 -43.480 29.676 1.00 29.30 662 GLU A O 1
ATOM 5132 N N . LYS A 1 663 ? 15.585 -41.480 29.876 1.00 29.77 663 LYS A N 1
ATOM 5133 C CA . LYS A 1 663 ? 16.763 -40.735 29.382 1.00 29.77 663 LYS A CA 1
ATOM 5134 C C . LYS A 1 663 ? 17.963 -40.744 30.350 1.00 29.77 663 LYS A C 1
ATOM 5136 O O . LYS A 1 663 ? 19.007 -40.197 30.003 1.00 29.77 663 LYS A O 1
ATOM 5141 N N . LYS A 1 664 ? 17.849 -41.360 31.539 1.00 28.62 664 LYS A N 1
ATOM 5142 C CA . LYS A 1 664 ? 18.940 -41.438 32.529 1.00 28.62 664 LYS A CA 1
ATOM 5143 C C . LYS A 1 664 ? 19.868 -42.642 32.309 1.00 28.62 664 LYS A C 1
ATOM 5145 O O . LYS A 1 664 ? 21.081 -42.464 32.253 1.00 28.62 664 LYS A O 1
ATOM 5150 N N . GLU A 1 665 ? 19.325 -43.841 32.091 1.00 29.84 665 GLU A N 1
ATOM 5151 C CA . GLU A 1 665 ? 20.128 -45.078 32.020 1.00 29.84 665 GLU A CA 1
ATOM 5152 C C . GLU A 1 665 ? 21.066 -45.141 30.800 1.00 29.84 665 GLU A C 1
ATOM 5154 O O . GLU A 1 665 ? 22.158 -45.711 30.877 1.00 29.84 665 GLU A O 1
ATOM 5159 N N . LYS A 1 666 ? 20.705 -44.488 29.684 1.00 32.78 666 LYS A N 1
ATOM 5160 C CA . LYS A 1 666 ? 21.592 -44.368 28.511 1.00 32.78 666 LYS A CA 1
ATOM 5161 C C . LYS A 1 666 ? 22.809 -43.456 28.744 1.00 32.78 666 LYS A C 1
ATOM 5163 O O . LYS A 1 666 ? 23.774 -43.579 27.990 1.00 32.78 666 LYS A O 1
ATOM 5168 N N . LYS A 1 667 ? 22.818 -42.577 29.761 1.00 30.34 667 LYS A N 1
ATOM 5169 C CA . LYS A 1 667 ? 23.963 -41.681 30.025 1.00 30.34 667 LYS A CA 1
ATOM 5170 C C . LYS A 1 667 ? 25.047 -42.351 30.873 1.00 30.34 667 LYS A C 1
ATOM 5172 O O . LYS A 1 667 ? 26.210 -42.371 30.466 1.00 30.34 667 LYS A O 1
ATOM 5177 N N . ASP A 1 668 ? 24.664 -42.975 31.986 1.00 32.56 668 ASP A N 1
ATOM 5178 C CA . ASP A 1 668 ? 25.604 -43.585 32.943 1.00 32.56 668 ASP A CA 1
ATOM 5179 C C . ASP A 1 668 ? 26.431 -44.731 32.314 1.00 32.56 668 ASP A C 1
ATOM 5181 O O . ASP A 1 668 ? 27.562 -45.009 32.724 1.00 32.56 668 ASP A O 1
ATOM 5185 N N . LYS A 1 669 ? 25.909 -45.362 31.251 1.00 34.69 669 LYS A N 1
ATOM 5186 C CA . LYS A 1 669 ? 26.600 -46.408 30.475 1.00 34.69 669 LYS A CA 1
ATOM 5187 C C . LYS A 1 669 ? 27.672 -45.869 29.506 1.00 34.69 669 LYS A C 1
ATOM 5189 O O . LYS A 1 669 ? 28.503 -46.655 29.053 1.00 34.69 669 LYS A O 1
ATOM 5194 N N . LYS A 1 670 ? 27.688 -44.560 29.199 1.00 33.12 670 LYS A N 1
ATOM 5195 C CA . LYS A 1 670 ? 28.674 -43.920 28.301 1.00 33.12 670 LYS A CA 1
ATOM 5196 C C . LYS A 1 670 ? 29.903 -43.414 29.066 1.00 33.12 670 LYS A C 1
ATOM 5198 O O . LYS A 1 670 ? 31.019 -43.820 28.747 1.00 33.12 670 LYS A O 1
ATOM 5203 N N . GLU A 1 671 ? 29.702 -42.646 30.141 1.00 33.28 671 GLU A N 1
ATOM 5204 C CA . GLU A 1 671 ? 30.797 -42.073 30.953 1.00 33.28 671 GLU A CA 1
ATOM 5205 C C . GLU A 1 671 ? 31.712 -43.163 31.563 1.00 33.28 671 GLU A C 1
ATOM 5207 O O . GLU A 1 671 ? 32.928 -42.986 31.688 1.00 33.28 671 GLU A O 1
ATOM 5212 N N . LYS A 1 672 ? 31.155 -44.346 31.866 1.00 33.56 672 LYS A N 1
ATOM 5213 C CA . LYS A 1 672 ? 31.906 -45.505 32.382 1.00 33.56 672 LYS A CA 1
ATOM 5214 C C . LYS A 1 672 ? 32.792 -46.205 31.333 1.00 33.56 672 LYS A C 1
ATOM 5216 O O . LYS A 1 672 ? 33.639 -47.008 31.717 1.00 33.56 672 LYS A O 1
ATOM 5221 N N . LYS A 1 673 ? 32.622 -45.910 30.034 1.00 32.50 673 LYS A N 1
ATOM 5222 C CA . LYS A 1 673 ? 33.431 -46.465 28.929 1.00 32.50 673 LYS A CA 1
ATOM 5223 C C . LYS A 1 673 ? 34.599 -45.547 28.538 1.00 32.50 673 LYS A C 1
ATOM 5225 O O . LYS A 1 673 ? 35.661 -46.051 28.191 1.00 32.50 673 LYS A O 1
ATOM 5230 N N . GLU A 1 674 ? 34.449 -44.226 28.667 1.00 34.97 674 GLU A N 1
ATOM 5231 C CA . GLU A 1 674 ? 35.540 -43.259 28.430 1.00 34.97 674 GLU A CA 1
ATOM 5232 C C . GLU A 1 674 ? 36.609 -43.286 29.532 1.00 34.97 674 GLU A C 1
ATOM 5234 O O . GLU A 1 674 ? 37.802 -43.276 29.235 1.00 34.97 674 GLU A O 1
ATOM 5239 N N . LYS A 1 675 ? 36.216 -43.424 30.808 1.00 34.12 675 LYS A N 1
ATOM 5240 C CA . LYS A 1 675 ? 37.168 -43.498 31.937 1.00 34.12 675 LYS A CA 1
ATOM 5241 C C . LYS A 1 675 ? 38.090 -44.730 31.946 1.00 34.12 675 LYS A C 1
ATOM 5243 O O . LYS A 1 675 ? 38.984 -44.787 32.784 1.00 34.12 675 LYS A O 1
ATOM 5248 N N . LYS A 1 676 ? 37.907 -45.691 31.029 1.00 30.19 676 LYS A N 1
ATOM 5249 C CA . LYS A 1 676 ? 38.798 -46.854 30.834 1.00 30.19 676 LYS A CA 1
ATOM 5250 C C . LYS A 1 676 ? 39.664 -46.756 29.559 1.00 30.19 676 LYS A C 1
ATOM 5252 O O . LYS A 1 676 ? 40.208 -47.761 29.126 1.00 30.19 676 LYS A O 1
ATOM 5257 N N . ARG A 1 677 ? 39.752 -45.573 28.935 1.00 31.38 677 ARG A N 1
ATOM 5258 C CA . ARG A 1 677 ? 40.542 -45.297 27.712 1.00 31.38 677 ARG A CA 1
ATOM 5259 C C . ARG A 1 677 ? 41.520 -44.114 27.857 1.00 31.38 677 ARG A C 1
ATOM 5261 O O . ARG A 1 677 ? 41.953 -43.553 26.863 1.00 31.38 677 ARG A O 1
ATOM 5268 N N . LYS A 1 678 ? 41.817 -43.696 29.093 1.00 32.91 678 LYS A N 1
ATOM 5269 C CA . LYS A 1 678 ? 42.739 -42.589 29.424 1.00 32.91 678 LYS A CA 1
ATOM 5270 C C . LYS A 1 678 ? 43.608 -42.941 30.639 1.00 32.91 678 LYS A C 1
ATOM 5272 O O . LYS A 1 678 ? 43.566 -42.246 31.653 1.00 32.91 678 LYS A O 1
ATOM 5277 N N . ARG A 1 679 ? 44.276 -44.096 30.588 1.00 27.48 679 ARG A N 1
ATOM 5278 C CA . ARG A 1 679 ? 45.164 -44.573 31.668 1.00 27.48 679 ARG A CA 1
ATOM 5279 C C . ARG A 1 679 ? 46.403 -45.328 31.173 1.00 27.48 679 ARG A C 1
ATOM 5281 O O . ARG A 1 679 ? 47.370 -45.417 31.921 1.00 27.48 679 ARG A O 1
ATOM 5288 N N . ASP A 1 680 ? 46.364 -45.809 29.941 1.00 26.42 680 ASP A N 1
ATOM 5289 C CA . ASP A 1 680 ? 47.455 -46.478 29.248 1.00 26.42 680 ASP A CA 1
ATOM 5290 C C . ASP A 1 680 ? 47.806 -45.561 28.052 1.00 26.42 680 ASP A C 1
ATOM 5292 O O . ASP A 1 680 ? 46.865 -45.039 27.448 1.00 26.42 680 ASP A O 1
ATOM 5296 N N . GLU A 1 681 ? 49.105 -45.341 27.770 1.00 25.64 681 GLU A N 1
ATOM 5297 C CA . GLU A 1 681 ? 49.686 -44.221 26.969 1.00 25.64 681 GLU A CA 1
ATOM 5298 C C . GLU A 1 681 ? 49.630 -42.855 27.721 1.00 25.64 681 GLU A C 1
ATOM 5300 O O . GLU A 1 681 ? 48.557 -42.421 28.139 1.00 25.64 681 GLU A O 1
ATOM 5305 N N . GLU A 1 682 ? 50.719 -42.118 28.013 1.00 25.83 682 GLU A N 1
ATOM 5306 C CA . GLU A 1 682 ? 52.153 -42.181 27.632 1.00 25.83 682 GLU A CA 1
ATOM 5307 C C . GLU A 1 682 ? 53.098 -41.962 28.848 1.00 25.83 682 GLU A C 1
ATOM 5309 O O . GLU A 1 682 ? 52.672 -41.482 29.903 1.00 25.83 682 GLU A O 1
ATOM 5314 N N . GLU A 1 683 ? 54.394 -42.274 28.695 1.00 23.58 683 GLU A N 1
ATOM 5315 C CA . GLU A 1 683 ? 55.463 -41.973 29.672 1.00 23.58 683 GLU A CA 1
ATOM 5316 C C . GLU A 1 683 ? 56.208 -40.646 29.367 1.00 23.58 683 GLU A C 1
ATOM 5318 O O . GLU A 1 683 ? 56.039 -40.033 28.317 1.00 23.58 683 GLU A O 1
ATOM 5323 N N . ALA A 1 684 ? 57.016 -40.175 30.325 1.00 24.36 684 ALA A N 1
ATOM 5324 C CA . ALA A 1 684 ? 57.760 -38.898 30.311 1.00 24.36 684 ALA A CA 1
ATOM 5325 C C . ALA A 1 684 ? 59.234 -39.104 29.804 1.00 24.36 684 ALA A C 1
ATOM 5327 O O . ALA A 1 684 ? 59.517 -40.241 29.425 1.00 24.36 684 ALA A O 1
ATOM 5328 N N . PRO A 1 685 ? 60.211 -38.139 29.819 1.00 37.72 685 PRO A N 1
ATOM 5329 C CA . PRO A 1 685 ? 60.297 -36.912 30.648 1.00 37.72 685 PRO A CA 1
ATOM 5330 C C . PRO A 1 685 ? 61.003 -35.638 30.069 1.00 37.72 685 PRO A C 1
ATOM 5332 O O . PRO A 1 685 ? 61.538 -35.638 28.968 1.00 37.72 685 PRO A O 1
ATOM 5335 N N . ALA A 1 686 ? 61.120 -34.609 30.942 1.00 24.00 686 ALA A N 1
ATOM 5336 C CA . ALA A 1 686 ? 62.109 -33.494 30.958 1.00 24.00 686 ALA A CA 1
ATOM 5337 C C . ALA A 1 686 ? 61.883 -32.278 30.002 1.00 24.00 686 ALA A C 1
ATOM 5339 O O . ALA A 1 686 ? 61.393 -32.454 28.897 1.00 24.00 686 ALA A O 1
ATOM 5340 N N . SER A 1 687 ? 62.197 -31.005 30.346 1.00 21.72 687 SER A N 1
ATOM 5341 C CA . SER A 1 687 ? 62.784 -30.392 31.575 1.00 21.72 687 SER A CA 1
ATOM 5342 C C . SER A 1 687 ? 62.555 -28.858 31.725 1.00 21.72 687 SER A C 1
ATOM 5344 O O . SER A 1 687 ? 62.714 -28.168 30.726 1.00 21.72 687 SER A O 1
ATOM 5346 N N . LYS A 1 688 ? 62.421 -28.356 32.984 1.00 25.05 688 LYS A N 1
ATOM 5347 C CA . LYS A 1 688 ? 62.807 -27.001 33.532 1.00 25.05 688 LYS A CA 1
ATOM 5348 C C . LYS A 1 688 ? 62.132 -25.722 32.940 1.00 25.05 688 LYS A C 1
ATOM 5350 O O . LYS A 1 688 ? 61.694 -25.752 31.804 1.00 25.05 688 LYS A O 1
ATOM 5355 N N . GLU A 1 689 ? 61.985 -24.552 33.602 1.00 22.72 689 GLU A N 1
ATOM 5356 C CA . GLU A 1 689 ? 62.211 -24.013 34.982 1.00 22.72 689 GLU A CA 1
ATOM 5357 C C . GLU A 1 689 ? 61.261 -22.772 35.215 1.00 22.72 689 GLU A C 1
ATOM 5359 O O . GLU A 1 689 ? 60.982 -22.073 34.248 1.00 22.72 689 GLU A O 1
ATOM 5364 N N . VAL A 1 690 ? 60.525 -22.614 36.349 1.00 25.77 690 VAL A N 1
ATOM 5365 C CA . VAL A 1 690 ? 60.738 -21.683 37.523 1.00 25.77 690 VAL A CA 1
ATOM 5366 C C . VAL A 1 690 ? 60.635 -20.158 37.206 1.00 25.77 690 VAL A C 1
ATOM 5368 O O . VAL A 1 690 ? 61.381 -19.706 36.350 1.00 25.77 690 VAL A O 1
ATOM 5371 N N . ASP A 1 691 ? 59.845 -19.247 37.833 1.00 22.45 691 ASP A N 1
ATOM 5372 C CA . ASP A 1 691 ? 58.779 -19.202 38.896 1.00 22.45 691 ASP A CA 1
ATOM 5373 C C . ASP A 1 691 ? 57.796 -17.991 38.590 1.00 22.45 691 ASP A C 1
ATOM 5375 O O . ASP A 1 691 ? 57.687 -17.646 37.417 1.00 22.45 691 ASP A O 1
ATOM 5379 N N . GLY A 1 692 ? 57.035 -17.252 39.441 1.00 23.03 692 GLY A N 1
ATOM 5380 C CA . GLY A 1 692 ? 56.861 -17.203 40.910 1.00 23.03 692 GLY A CA 1
ATOM 5381 C C . GLY A 1 692 ? 55.988 -16.065 41.526 1.00 23.03 692 GLY A C 1
ATOM 5382 O O . GLY A 1 692 ? 55.429 -15.217 40.840 1.00 23.03 692 GLY A O 1
ATOM 5383 N N . GLU A 1 693 ? 55.916 -16.073 42.870 1.00 24.66 693 GLU A N 1
ATOM 5384 C CA . GLU A 1 693 ? 55.681 -14.984 43.872 1.00 24.66 693 GLU A CA 1
ATOM 5385 C C . GLU A 1 693 ? 54.417 -14.041 43.941 1.00 24.66 693 GLU A C 1
ATOM 5387 O O . GLU A 1 693 ? 54.293 -13.014 43.286 1.00 24.66 693 GLU A O 1
ATOM 5392 N N . LYS A 1 694 ? 53.620 -14.270 45.014 1.00 23.56 694 LYS A N 1
ATOM 5393 C CA . LYS A 1 694 ? 53.094 -13.319 46.058 1.00 23.56 694 LYS A CA 1
ATOM 5394 C C . LYS A 1 694 ? 51.950 -12.266 45.860 1.00 23.56 694 LYS A C 1
ATOM 5396 O O . LYS A 1 694 ? 52.154 -11.085 45.627 1.00 23.56 694 LYS A O 1
ATOM 5401 N N . LYS A 1 695 ? 50.785 -12.650 46.425 1.00 23.23 695 LYS A N 1
ATOM 5402 C CA . LYS A 1 695 ? 50.064 -12.057 47.608 1.00 23.23 695 LYS A CA 1
ATOM 5403 C C . LYS A 1 695 ? 49.592 -10.568 47.678 1.00 23.23 695 LYS A C 1
ATOM 5405 O O . LYS A 1 695 ? 50.328 -9.677 48.075 1.00 23.23 695 LYS A O 1
ATOM 5410 N N . LYS A 1 696 ? 48.251 -10.423 47.703 1.00 24.00 696 LYS A N 1
ATOM 5411 C CA . LYS A 1 696 ? 47.385 -9.713 48.704 1.00 24.00 696 LYS A CA 1
ATOM 5412 C C . LYS A 1 696 ? 47.851 -8.388 49.372 1.00 24.00 696 LYS A C 1
ATOM 5414 O O . LYS A 1 696 ? 48.665 -8.428 50.296 1.00 24.00 696 LYS A O 1
ATOM 5419 N N . LYS A 1 697 ? 46.999 -7.344 49.282 1.00 22.95 697 LYS A N 1
ATOM 5420 C CA . LYS A 1 697 ? 46.417 -6.689 50.491 1.00 22.95 697 LYS A CA 1
ATOM 5421 C C . LYS A 1 697 ? 45.071 -5.978 50.237 1.00 22.95 697 LYS A C 1
ATOM 5423 O O . LYS A 1 697 ? 44.563 -5.976 49.125 1.00 22.95 697 LYS A O 1
ATOM 5428 N N . LYS A 1 698 ? 44.448 -5.479 51.315 1.00 24.16 698 LYS A N 1
ATOM 5429 C CA . LYS A 1 698 ? 43.035 -5.050 51.428 1.00 24.16 698 LYS A CA 1
ATOM 5430 C C . LYS A 1 698 ? 42.950 -3.784 52.294 1.00 24.16 698 LYS A C 1
ATOM 5432 O O . LYS A 1 698 ? 43.573 -3.764 53.355 1.00 24.16 698 LYS A O 1
ATOM 5437 N N . LYS A 1 699 ? 42.150 -2.776 51.921 1.00 23.78 699 LYS A N 1
ATOM 5438 C CA . LYS A 1 699 ? 41.768 -1.656 52.815 1.00 23.78 699 LYS A CA 1
ATOM 5439 C C . LYS A 1 699 ? 40.350 -1.143 52.508 1.00 23.78 699 LYS A C 1
ATOM 5441 O O . LYS A 1 699 ? 39.769 -1.520 51.497 1.00 23.78 699 LYS A O 1
ATOM 5446 N N . LYS A 1 700 ? 39.760 -0.397 53.451 1.00 25.47 700 LYS A N 1
ATOM 5447 C CA . LYS A 1 700 ? 38.319 -0.080 53.537 1.00 25.47 700 LYS A CA 1
ATOM 5448 C C . LYS A 1 700 ? 38.110 1.212 54.341 1.00 25.47 700 LYS A C 1
ATOM 5450 O O . LYS A 1 700 ? 38.631 1.273 55.450 1.00 25.47 700 LYS A O 1
ATOM 5455 N N . ARG A 1 701 ? 37.314 2.161 53.830 1.00 23.62 701 ARG A N 1
ATOM 5456 C CA . ARG A 1 701 ? 36.567 3.260 54.506 1.00 23.62 701 ARG A CA 1
ATOM 5457 C C . ARG A 1 701 ? 35.466 3.700 53.503 1.00 23.62 701 ARG A C 1
ATOM 5459 O O . ARG A 1 701 ? 35.681 3.522 52.311 1.00 23.62 701 ARG A O 1
ATOM 5466 N N . LYS A 1 702 ? 34.197 3.900 53.897 1.00 26.69 702 LYS A N 1
ATOM 5467 C CA . LYS A 1 702 ? 33.591 5.035 54.642 1.00 26.69 702 LYS A CA 1
ATOM 5468 C C . LYS A 1 702 ? 33.689 6.372 53.881 1.00 26.69 702 LYS A C 1
ATOM 5470 O O . LYS A 1 702 ? 34.775 6.647 53.390 1.00 26.69 702 LYS A O 1
ATOM 5475 N N . SER A 1 703 ? 32.689 7.261 53.873 1.00 25.97 703 SER A N 1
ATOM 5476 C CA . SER A 1 703 ? 31.220 7.181 54.112 1.00 25.97 703 SER A CA 1
ATOM 5477 C C . SER A 1 703 ? 30.681 8.612 54.169 1.00 25.97 703 SER A C 1
ATOM 5479 O O . SER A 1 703 ? 31.296 9.380 54.891 1.00 25.97 703 SER A O 1
ATOM 5481 N N . GLU A 1 704 ? 29.518 8.926 53.597 1.00 26.31 704 GLU A N 1
ATOM 5482 C CA . GLU A 1 704 ? 28.629 9.964 54.155 1.00 26.31 704 GLU A CA 1
ATOM 5483 C C . GLU A 1 704 ? 27.210 9.856 53.562 1.00 26.31 704 GLU A C 1
ATOM 5485 O O . GLU A 1 704 ? 26.992 9.116 52.598 1.00 26.31 704 GLU A O 1
ATOM 5490 N N . VAL A 1 705 ? 26.262 10.560 54.183 1.00 30.83 705 VAL A N 1
ATOM 5491 C CA . VAL A 1 705 ? 24.847 10.705 53.806 1.00 30.83 705 VAL A CA 1
ATOM 5492 C C . VAL A 1 705 ? 24.486 12.176 54.004 1.00 30.83 705 VAL A C 1
ATOM 5494 O O . VAL A 1 705 ? 24.943 12.774 54.976 1.00 30.83 705 VAL A O 1
ATOM 5497 N N . ALA A 1 706 ? 23.668 12.730 53.114 1.00 27.73 706 ALA A N 1
ATOM 5498 C CA . ALA A 1 706 ? 22.956 13.982 53.330 1.00 27.73 706 ALA A CA 1
ATOM 5499 C C . ALA A 1 706 ? 21.603 13.891 52.612 1.00 27.73 706 ALA A C 1
ATOM 5501 O O . ALA A 1 706 ? 21.563 13.786 51.385 1.00 27.73 706 ALA A O 1
ATOM 5502 N N . ASP A 1 707 ? 20.527 13.879 53.391 1.00 33.19 707 ASP A N 1
ATOM 5503 C CA . ASP A 1 707 ? 19.206 14.319 52.949 1.00 33.19 707 ASP A CA 1
ATOM 5504 C C . ASP A 1 707 ? 19.148 15.852 53.096 1.00 33.19 707 ASP A C 1
ATOM 5506 O O . ASP A 1 707 ? 19.880 16.397 53.923 1.00 33.19 707 ASP A O 1
ATOM 5510 N N . ASP A 1 708 ? 18.314 16.538 52.310 1.00 36.31 708 ASP A N 1
ATOM 5511 C CA . ASP A 1 708 ? 17.250 17.403 52.853 1.00 36.31 708 ASP A CA 1
ATOM 5512 C C . ASP A 1 708 ? 16.342 17.976 51.739 1.00 36.31 708 ASP A C 1
ATOM 5514 O O . ASP A 1 708 ? 16.771 18.114 50.592 1.00 36.31 708 ASP A O 1
ATOM 5518 N N . GLU A 1 709 ? 15.094 18.259 52.141 1.00 38.50 709 GLU A N 1
ATOM 5519 C CA . GLU A 1 709 ? 13.980 18.989 51.472 1.00 38.50 709 GLU A CA 1
ATOM 5520 C C . GLU A 1 709 ? 13.568 18.612 50.021 1.00 38.50 709 GLU A C 1
ATOM 5522 O O . GLU A 1 709 ? 14.066 19.197 49.032 1.00 38.50 709 GLU A O 1
#

Secondary structure (DSSP, 8-state):
----S--EEEEEES-TTGGGG--S-EEEEEEE-TT--STTSS--GGGGGTSEEEEESS--SS-EEEEHHHHHTSS-SEEEEE-SS--B-TTS-B-SS-EEEEEEE-GGG--TTS---EEEEEEE---S---TTSEEEEEEEEESSGGG----------S---SEEEEEE--TTSEEEEETTT-PPPTTS--TT--------SEEEEEETTEEEEEEESSPPPTTTTTSHHHHHHHH-HHHHHHHEEEEEEEE-SSHHHHHHHHHHHHTTPPPHHHHHHHHHHS----SSS--EEEE-S-HHHHHHHHHH-TTEEEE-TTT-HHHHHHHHHHHHHHHHHSTTPPTTHHHHHHHHHHHHHHHHHTT--STT--HHHHHHHHHHHHHHHHHHHHHHHHHHHHHTT-TTHHHH---HHHHHHHHHHH-SGGG--GGGHHHHHHHHTS-HHHHHHHHHHHHT--PPPPPHHHHHHHHHHHHHHHHHHHHHHHHHHHHHHHHHTT-HHHHHHH-HHHHHHHHHHHTSHHHHHHS-HHHHTTTT-HHHHHHHHHTT-PPPS-SGGGGSHHHHHS-HHHHHHHHHHHHHHHHHHHHHHHHSSS--SHHHHHHHHHHHHHHHHHHH-PPPPPHHHHHHHHHHHHHTTTT-----------------SSSSHHHHHHHHHHHHHTTSSSSS----------------------------

Sequence (709 aa):
MKFQAVSLLALLSLSVSAQQVIGNGNITVAFFADDEEDSCQADNANKTTTGLVLTTSDLPSAYTCFNLSDIFSQSNDTGFMNATWKVYDLDYNLREPNGVHWLLRNQDSFDSKANYSRVWYEQVNQTGEIKAGEDAPWVFYIYAFEDCEQMLAGTDDPYEKWPWFENSCQTEIGAITNTLRDAEPPSNCGTGWDQDKMSHIDYALYESPVGYALFKVVHQQDAVGLKLKETQAAANDLAKFGKMVKLANFSPFRGHVEALENINLVSEGIVSDYLKSVLELNLPQTSGKKTKVVLGVSEKNLAGAIKAVFPGIECETADTSDIVGDVIRGIRLHADKLLGGLKSGDVEKAGLGMGHAYSRAKVKFSVTRNDNHIIQASATIDFQDKGVNQFFMRVREWYGWHFPELIKIVSDNLTYAKLVLAIGDKKSLNDDKLHDIAALLGEDGEKAQAIIDAAKVSMGLDISPADLEIVHGFAEAVVKQAENRKSTALYLEKKMSNVAPNLQTLIGTPVAARLISHAGSLTNLSKYPASTLQILGAEKALFRALKSKSNTPKYGLIYHSSFIGKAGVRNKGRISRYLANKCSMASRIDNFSEEPSTRFGEALKQQVEDRLEFYATGKKPAKNSDVMKSVMDLIDDGDDVDEDEEMADVPEPESAKKSKKEKKEKKDKKEKKEKKRKRDEEEAPASKEVDGEKKKKKKKRKSEVADDE

Radius of gyration: 49.16 Å; Cα contacts (8 Å, |Δi|>4): 934; chains: 1; bounding box: 134×71×116 Å

Mean predicted aligned error: 19.61 Å

Solvent-accessible surface area (backbone atoms only — not comparable to full-atom values): 41758 Å² total; per-residue (Å²): 129,84,90,74,81,55,58,23,42,35,44,40,52,81,46,88,70,52,60,82,59,46,62,93,24,34,42,39,37,35,38,32,45,73,84,58,78,74,68,66,61,92,72,71,82,80,55,74,77,73,30,41,30,46,34,32,72,43,72,52,77,29,41,32,72,46,50,50,70,70,58,54,70,48,99,55,56,62,57,72,44,70,22,80,45,89,46,59,46,99,85,68,45,75,46,80,78,54,32,36,41,39,37,55,43,56,53,93,71,68,55,98,82,61,54,50,55,30,44,35,42,36,52,49,59,73,60,66,91,84,49,66,44,44,79,40,78,43,40,44,36,42,29,55,43,73,96,67,59,82,88,85,75,94,67,102,68,91,85,81,82,80,67,57,49,81,48,41,66,33,47,90,80,42,54,52,63,46,49,83,82,77,72,73,75,71,94,65,50,82,70,78,82,74,72,80,76,72,82,70,56,48,30,35,56,44,86,47,70,55,26,48,32,38,29,32,48,74,47,84,79,55,80,89,49,52,84,38,70,65,48,51,53,36,50,75,33,62,90,50,33,62,63,24,40,44,74,70,49,75,50,65,52,94,42,74,63,61,36,48,52,48,51,53,33,51,76,70,24,43,77,45,73,65,58,49,53,55,48,66,76,72,51,85,93,44,89,41,82,88,55,65,46,29,33,25,31,84,45,70,55,33,30,52,40,48,34,70,77,34,71,22,42,44,56,45,22,47,91,78,32,67,64,39,36,52,52,53,50,34,46,64,76,42,38,73,77,61,49,82,93,63,59,79,63,52,62,55,55,33,39,55,56,46,52,54,49,50,52,37,59,79,65,62,65,58,74,78,59,54,52,65,62,44,33,53,44,43,54,47,48,70,44,44,60,53,51,46,51,55,48,42,54,49,50,50,57,60,51,32,52,41,47,48,64,55,64,76,75,43,82,57,57,67,52,43,38,54,45,51,63,72,52,67,56,68,89,68,61,50,78,85,50,35,63,63,46,8,60,67,62,72,66,42,51,71,58,27,51,50,52,45,56,46,48,77,69,55,86,38,49,88,74,53,74,69,60,47,50,55,52,38,56,50,32,50,55,46,52,52,48,53,50,49,46,51,50,52,52,55,50,44,45,58,54,37,53,64,44,31,26,16,33,28,64,51,51,36,52,76,52,40,33,50,51,28,42,73,46,74,31,50,70,45,41,30,68,44,53,32,77,55,56,23,32,41,89,29,54,75,56,32,57,50,16,62,74,68,75,45,86,61,68,65,45,18,59,65,54,79,22,67,69,43,63,75,35,58,78,91,46,26,54,57,51,34,50,52,49,19,48,48,47,32,48,27,32,35,48,28,62,70,39,94,74,56,65,50,66,64,9,54,56,52,33,49,55,52,49,39,51,51,44,29,77,75,74,64,53,80,60,84,57,67,72,61,56,52,44,57,53,49,52,61,45,70,74,47,80,82,64,80,95,82,82,88,88,82,87,89,82,87,86,88,79,98,78,87,76,86,66,72,81,49,66,71,48,67,65,48,62,68,55,55,74,74,71,74,82,74,86,85,87,87,86,88,80,93,82,94,89,86,90,86,84,90,89,87,88,88,80,89,87,89,85,83,87,83,138

Foldseek 3Di:
DPLFDFWKKKKAQPDLVVVVQWDFKKKKKWFDFPPPPPLQDDDDDPSNPQTKMKMWRGHQSGMFMGDPVVPLPDPDQKDWGAHPDFDADPVRHTDPPRTIIMGIPPSVNDDPRTDRQKMKMFMPRTRDDFDFLEWASIKIKIASDPPSDDDPDDDPDPDDDDRMDMDTTTDPVRMDIDGNPDDPDDPRHDPDPPDDPPQDAQWEWAQFLFFIWIKGFDAFDDQVCCPPPVNVVLLLDCVNLCNGIATQDTDTDPDLVSSLVCVVCVVVLHQDPVNVVVCVVRPDQDPLPPAAHEYQYADPSVQVNVCVVHVRYHYDYCVRGVRSVSNNVSCVSCVQPRDPPDHRCPRVVSVVVSVVVNVCVVVVPDPLQDLVLLLVLLVVLVVLVVVLVVLLVVLLVLCCLQQVVLCVLDPDSLLSLVVLLLCQHLVSQDVVCLVVNCVSVVNPSVSSVVSNVSSVVGPHDGDDNVSSVVSNVSSVVSNVSVVVSVVSQVVQVVSCCFQQLLLCLQFHSSLSSVLCNLLVHLVSLLVDDLVCLQCRQVVVVQVVCVVVVHDGDLGHSSCPGVLLVLADPVCSSVLSSLSSNLSSVSSNQSHPPPGRDNLSSVLSNVQSVQVRVCVVPVPDGDDPVVSVVVSVVVVVVVVPDDDDDDDDDDDDDDDPDPDPPPVPVVPVVVVVVVVVVPDDDDDDDDDDDDDDDDDDDDDDDDDDDDDDD

InterPro domains:
  IPR002687 Nop domain [PF01798] (385-613)
  IPR002687 Nop domain [PS51358] (499-617)
  IPR012974 Nucleolar protein 58/56, N-terminal [PF08156] (203-269)
  IPR012976 NOSIC [SM00931] (373-425)
  IPR036070 Nop domain superfamily [SSF89124] (368-615)
  IPR042239 Nop, C-terminal domain [G3DSA:1.10.246.90] (504-615)
  IPR045056 Nucleolar protein Nop56/Nop58 [PTHR10894] (203-704)

pLDDT: mean 75.15, std 22.51, range [21.39, 96.38]

Organism: NCBI:txid195108

Nearest PDB structures (foldseek):
  6zqe-assembly1_CD  TM=9.483E-01  e=1.188E-36  Saccharomyces cerevisiae S288C
  5oql-assembly1_T  TM=9.593E-01  e=1.267E-35  Thermochaetoides thermophila DSM 1495
  7mqa-assembly1_SB  TM=7.969E-01  e=3.841E-32  Homo sapiens
  7mq9-assembly1_SB  TM=7.380E-01  e=4.298E-31  Homo sapiens
  5gin-assembly1_A  TM=6.350E-01  e=4.947E-22  Saccharolobus solfataricus